Protein AF-G4ABA3-F1 (afdb_monomer_lite)

Secondary structure (DSSP, 8-state):
---HHHHHHHHHHHHHHTTHHHHHHHHHHHHHHHHHHHHHHHHHHHHHSGGGHHHHHHHHHHHHHHT-TTSHHHHHHHHHHHHHHHTT--HHHHHHHHHHHHHHHHHHHHHHHHHTT--PPPPHHHHHHHHHHHHHHHHHHHHHHHHHHHHHHHHHHTTT--HHHHHHHTTHHHHHHHHHHHHHHHHSSSS---HHHHHHHHHHHHHHHHHHHHHHHHHHHH-THHHHHHGGGGHHHHHHHHHHHHHHHHHHHHHHHHHHHHHHHHHHHHHHS---EEEEEEEEEEEEEETTEEEEEESSEEEEEEE-BTT--HHHHHHHHHHHHT---EE-TTS-EEE-TTTTT-EEEEEE-GGGG-B-SSSSS-B-TTBPPHHHHHHHHHHHHHHHHTTS-EEE--TTS--EEEEEEEEEEEEEEE-

Structure (mmCIF, N/CA/C/O backbone):
data_AF-G4ABA3-F1
#
_entry.id   AF-G4ABA3-F1
#
loop_
_atom_site.group_PDB
_atom_site.id
_atom_site.type_symbol
_atom_site.label_atom_id
_atom_site.label_alt_id
_atom_site.label_comp_id
_atom_site.label_asym_id
_atom_site.label_entity_id
_atom_site.label_seq_id
_atom_site.pdbx_PDB_ins_code
_atom_site.Cartn_x
_atom_site.Cartn_y
_atom_site.Cartn_z
_atom_site.occupancy
_atom_site.B_iso_or_equiv
_atom_site.auth_seq_id
_atom_site.auth_comp_id
_atom_site.auth_asym_id
_atom_site.auth_atom_id
_atom_site.pdbx_PDB_model_num
ATOM 1 N N . MET A 1 1 ? -21.484 1.309 -3.460 1.00 54.88 1 MET A N 1
ATOM 2 C CA . MET A 1 1 ? -20.366 1.498 -4.415 1.00 54.88 1 MET A CA 1
ATOM 3 C C . MET A 1 1 ? -19.921 2.940 -4.218 1.00 54.88 1 MET A C 1
ATOM 5 O O . MET A 1 1 ? -20.817 3.763 -4.102 1.00 54.88 1 MET A O 1
ATOM 9 N N . ILE A 1 2 ? -18.632 3.251 -4.011 1.00 70.38 2 ILE A N 1
ATOM 10 C CA . ILE A 1 2 ? -18.244 4.674 -3.917 1.00 70.38 2 ILE A CA 1
ATOM 11 C C . ILE A 1 2 ? -18.520 5.293 -5.285 1.00 70.38 2 ILE A C 1
ATOM 13 O O . ILE A 1 2 ? -18.143 4.699 -6.294 1.00 70.38 2 ILE A O 1
ATOM 17 N N . ASP A 1 3 ? -19.219 6.426 -5.306 1.00 85.44 3 ASP A N 1
ATOM 18 C CA . ASP A 1 3 ? -19.483 7.154 -6.543 1.00 85.44 3 ASP A CA 1
ATOM 19 C C . ASP A 1 3 ? -18.161 7.591 -7.194 1.00 85.44 3 ASP A C 1
ATOM 21 O O . ASP A 1 3 ? -17.189 7.925 -6.507 1.00 85.44 3 ASP A O 1
ATOM 25 N N . LEU A 1 4 ? -18.116 7.593 -8.526 1.00 88.00 4 LEU A N 1
ATOM 26 C CA . LEU A 1 4 ? -16.917 7.927 -9.294 1.00 88.00 4 LEU A CA 1
ATOM 27 C C . LEU A 1 4 ? -16.383 9.310 -8.902 1.00 88.00 4 LEU A C 1
ATOM 29 O O . LEU A 1 4 ? -15.174 9.487 -8.754 1.00 88.00 4 LEU A O 1
ATOM 33 N N . LYS A 1 5 ? -17.278 10.266 -8.625 1.00 89.56 5 LYS A N 1
ATOM 34 C CA . LYS A 1 5 ? -16.911 11.608 -8.161 1.00 89.56 5 LYS A CA 1
ATOM 35 C C . LYS A 1 5 ? -16.156 11.572 -6.833 1.00 89.56 5 LYS A C 1
ATOM 37 O O . LYS A 1 5 ? -15.119 12.218 -6.695 1.00 89.56 5 LYS A O 1
ATOM 42 N N . SER A 1 6 ? -16.636 10.803 -5.858 1.00 86.44 6 SER A N 1
ATOM 43 C CA . SER A 1 6 ? -15.967 10.646 -4.560 1.00 86.44 6 SER A CA 1
ATOM 44 C C . SER A 1 6 ? -14.618 9.941 -4.694 1.00 86.44 6 SER A C 1
ATOM 46 O O . SER A 1 6 ? -13.660 10.335 -4.029 1.00 86.44 6 SER A O 1
ATOM 48 N N . PHE A 1 7 ? -14.518 8.942 -5.578 1.00 90.94 7 PHE A N 1
ATOM 49 C CA . PHE A 1 7 ? -13.250 8.281 -5.880 1.00 90.94 7 PHE A CA 1
ATOM 50 C C . PHE A 1 7 ? -12.232 9.255 -6.483 1.00 90.94 7 PHE A C 1
ATOM 52 O O . PHE A 1 7 ? -11.105 9.330 -6.001 1.00 90.94 7 PHE A O 1
ATOM 59 N N . CYS A 1 8 ? -12.632 10.038 -7.489 1.00 92.75 8 CYS A N 1
ATOM 60 C CA . CYS A 1 8 ? -11.773 11.037 -8.124 1.00 92.75 8 CYS A CA 1
ATOM 61 C C . CYS A 1 8 ? -11.319 12.118 -7.136 1.00 92.75 8 CYS A C 1
ATOM 63 O O . CYS A 1 8 ? -10.137 12.457 -7.107 1.00 92.75 8 CYS A O 1
ATOM 65 N N . THR A 1 9 ? -12.221 12.615 -6.283 1.00 92.19 9 THR A N 1
ATOM 66 C CA . THR A 1 9 ? -11.870 13.585 -5.235 1.00 92.19 9 THR A CA 1
ATOM 67 C C . THR A 1 9 ? -10.842 13.004 -4.268 1.00 92.19 9 THR A C 1
ATOM 69 O O . THR A 1 9 ? -9.830 13.648 -3.997 1.00 92.19 9 THR A O 1
ATOM 72 N N . LEU A 1 10 ? -11.053 11.774 -3.786 1.00 91.75 10 LEU A N 1
ATOM 73 C CA . LEU A 1 10 ? -10.106 11.104 -2.894 1.00 91.75 10 LEU A CA 1
ATOM 74 C C . LEU A 1 10 ? -8.757 10.877 -3.584 1.00 91.75 10 LEU A C 1
ATOM 76 O O . LEU A 1 10 ? -7.714 11.151 -2.997 1.00 91.75 10 LEU A O 1
ATOM 80 N N . PHE A 1 11 ? -8.768 10.415 -4.835 1.00 94.69 11 PHE A N 1
ATOM 81 C CA . PHE A 1 11 ? -7.555 10.220 -5.621 1.00 94.69 11 PHE A CA 1
ATOM 82 C C . PHE A 1 11 ? -6.754 11.519 -5.735 1.00 94.69 11 PHE A C 1
ATOM 84 O O . PHE A 1 11 ? -5.559 11.515 -5.455 1.00 94.69 11 PHE A O 1
ATOM 91 N N . TRP A 1 12 ? -7.405 12.637 -6.069 1.00 93.88 12 TRP A N 1
ATOM 92 C CA . TRP A 1 12 ? -6.739 13.933 -6.216 1.00 93.88 12 TRP A CA 1
ATOM 93 C C . TRP A 1 12 ? -6.231 14.497 -4.885 1.00 93.88 12 TRP A C 1
ATOM 95 O O . TRP A 1 12 ? -5.113 15.005 -4.801 1.00 93.88 12 TRP A O 1
ATOM 105 N N . GLN A 1 13 ? -7.016 14.358 -3.813 1.00 92.81 13 GLN A N 1
ATOM 106 C CA . GLN A 1 13 ? -6.579 14.722 -2.464 1.00 92.81 13 GLN A CA 1
ATOM 107 C C . GLN A 1 13 ? -5.316 13.957 -2.067 1.00 92.81 13 GLN A C 1
ATOM 109 O O . GLN A 1 13 ? -4.347 14.557 -1.602 1.00 92.81 13 GLN A O 1
ATOM 114 N N . ARG A 1 14 ? -5.300 12.638 -2.293 1.00 92.50 14 ARG A N 1
ATOM 115 C CA . ARG A 1 14 ? -4.136 11.802 -1.995 1.00 92.50 14 ARG A CA 1
ATOM 116 C C . ARG A 1 14 ? -2.957 12.097 -2.918 1.00 92.50 14 ARG A C 1
ATOM 118 O O . ARG A 1 14 ? -1.831 12.117 -2.440 1.00 92.50 14 ARG A O 1
ATOM 125 N N . PHE A 1 15 ? -3.204 12.396 -4.192 1.00 93.81 15 PHE A N 1
ATOM 126 C CA . PHE A 1 15 ? -2.167 12.802 -5.138 1.00 93.81 15 PHE A CA 1
ATOM 127 C C . PHE A 1 15 ? -1.403 14.040 -4.648 1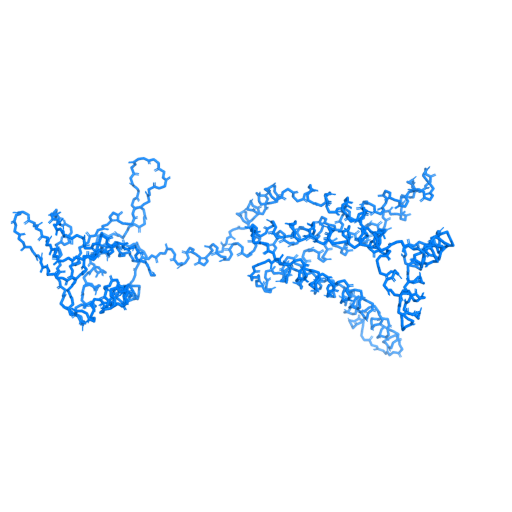.00 93.81 15 PHE A C 1
ATOM 129 O O . PHE A 1 15 ? -0.170 14.049 -4.635 1.00 93.81 15 PHE A O 1
ATOM 136 N N . ASN A 1 16 ? -2.135 15.053 -4.175 1.00 93.06 16 ASN A N 1
ATOM 137 C CA . ASN A 1 16 ? -1.549 16.279 -3.633 1.00 93.06 16 ASN A CA 1
ATOM 138 C C . ASN A 1 16 ? -0.867 16.047 -2.280 1.00 93.06 16 ASN A C 1
ATOM 140 O O . ASN A 1 16 ? 0.228 16.557 -2.058 1.00 93.06 16 ASN A O 1
ATOM 144 N N . HIS A 1 17 ? -1.479 15.254 -1.394 1.00 92.44 17 HIS A N 1
ATOM 145 C CA . HIS A 1 17 ? -0.900 14.924 -0.088 1.00 92.44 17 HIS A CA 1
ATOM 146 C C . HIS A 1 17 ? 0.432 14.174 -0.221 1.00 92.44 17 HIS A C 1
ATOM 148 O O . HIS A 1 17 ? 1.421 14.551 0.404 1.00 92.44 17 HIS A O 1
ATOM 154 N N . ASN A 1 18 ? 0.476 13.174 -1.105 1.00 92.62 18 ASN A N 1
ATOM 155 C CA . ASN A 1 18 ? 1.669 12.376 -1.387 1.00 92.62 18 ASN A CA 1
ATOM 156 C C . ASN A 1 18 ? 2.680 13.101 -2.285 1.00 92.62 18 ASN A C 1
ATOM 158 O O . ASN A 1 18 ? 3.754 12.562 -2.546 1.00 92.62 18 ASN A O 1
ATOM 162 N N . LYS A 1 19 ? 2.355 14.315 -2.758 1.00 94.81 19 LYS A N 1
ATOM 163 C CA . LYS A 1 19 ? 3.253 15.170 -3.543 1.00 94.81 19 LYS A CA 1
ATOM 164 C C . LYS A 1 19 ? 3.874 14.429 -4.735 1.00 94.81 19 LYS A C 1
ATOM 166 O O . LYS A 1 19 ? 5.071 14.557 -4.994 1.00 94.81 19 LYS A O 1
ATOM 171 N N . LEU A 1 20 ? 3.070 13.656 -5.475 1.00 94.19 20 LEU A N 1
ATOM 172 C CA . LEU A 1 20 ? 3.572 12.694 -6.470 1.00 94.19 20 LEU A CA 1
ATOM 173 C C . LEU A 1 20 ? 4.546 13.290 -7.494 1.00 94.19 20 LEU A C 1
ATOM 175 O O . LEU A 1 20 ? 5.549 12.661 -7.815 1.00 94.19 20 LEU A O 1
ATOM 179 N N . THR A 1 21 ? 4.293 14.506 -7.978 1.00 92.94 21 THR A N 1
ATOM 180 C CA . THR A 1 21 ? 5.187 15.180 -8.933 1.00 92.94 21 THR A CA 1
ATOM 181 C C . THR A 1 21 ? 6.570 15.453 -8.336 1.00 92.94 21 THR A C 1
ATOM 183 O O . THR A 1 21 ? 7.590 15.270 -8.998 1.00 92.94 21 THR A O 1
ATOM 186 N N . GLN A 1 22 ? 6.615 15.859 -7.065 1.00 96.19 22 GLN A N 1
ATOM 187 C CA . GLN A 1 22 ? 7.860 16.128 -6.340 1.00 96.19 22 GLN A CA 1
ATOM 188 C C . GLN A 1 22 ? 8.574 14.814 -6.008 1.00 96.19 22 GLN A C 1
ATOM 190 O O . GLN A 1 22 ? 9.789 14.725 -6.153 1.00 96.19 22 GLN A O 1
ATOM 195 N N . ALA A 1 23 ? 7.816 13.777 -5.643 1.00 96.38 23 ALA A N 1
ATOM 196 C CA . ALA A 1 23 ? 8.334 12.432 -5.431 1.00 96.38 23 ALA A CA 1
ATOM 197 C C . ALA A 1 23 ? 8.970 11.850 -6.706 1.00 96.38 23 ALA A C 1
ATOM 199 O O . ALA A 1 23 ? 10.076 11.318 -6.642 1.00 96.38 23 ALA A O 1
ATOM 200 N N . ALA A 1 24 ? 8.330 12.018 -7.869 1.00 96.69 24 ALA A N 1
ATOM 201 C CA . ALA A 1 24 ? 8.910 11.639 -9.156 1.00 96.69 24 ALA A CA 1
ATOM 202 C C . ALA A 1 24 ? 10.224 12.395 -9.415 1.00 96.69 24 ALA A C 1
ATOM 204 O O . ALA A 1 24 ? 11.224 11.767 -9.739 1.00 96.69 24 ALA A O 1
ATOM 205 N N . GLY A 1 25 ? 10.252 13.715 -9.176 1.00 97.06 25 GLY A N 1
ATOM 206 C CA . GLY A 1 25 ? 11.471 14.534 -9.279 1.00 97.06 25 GLY A CA 1
ATOM 207 C C . GLY A 1 25 ? 12.612 14.047 -8.384 1.00 97.06 25 GLY A C 1
ATOM 208 O O . GLY A 1 25 ? 13.746 13.889 -8.835 1.00 97.06 25 GLY A O 1
ATOM 209 N N . TYR A 1 26 ? 12.301 13.749 -7.124 1.00 96.56 26 TYR A N 1
ATOM 210 C CA . TYR A 1 26 ? 13.252 13.206 -6.157 1.00 96.56 26 TYR A CA 1
ATOM 211 C C . TYR A 1 26 ? 13.823 11.849 -6.592 1.00 96.56 26 TYR A C 1
ATOM 213 O O . TYR A 1 26 ? 15.038 11.639 -6.518 1.00 96.56 26 TYR A O 1
ATOM 221 N N . LEU A 1 27 ? 12.971 10.937 -7.072 1.00 96.44 27 LEU A N 1
ATOM 222 C CA . LEU A 1 27 ? 13.413 9.633 -7.565 1.00 96.44 27 LEU A CA 1
ATOM 223 C C . LEU A 1 27 ? 14.222 9.753 -8.854 1.00 96.44 27 LEU A C 1
ATOM 225 O O . LEU A 1 27 ? 15.204 9.031 -9.004 1.00 96.44 27 LEU A O 1
ATOM 229 N N . THR A 1 28 ? 13.887 10.684 -9.745 1.00 96.19 28 THR A N 1
ATOM 230 C CA . THR A 1 28 ? 14.679 10.977 -10.947 1.00 96.19 28 THR A CA 1
ATOM 231 C C . THR A 1 28 ? 16.081 11.438 -10.594 1.00 96.19 28 THR A C 1
ATOM 233 O O . THR A 1 28 ? 17.049 10.848 -11.069 1.00 96.19 28 THR A O 1
ATOM 236 N N . TYR A 1 29 ? 16.201 12.432 -9.712 1.00 94.50 29 TYR A N 1
ATOM 237 C CA . TYR A 1 29 ? 17.497 12.912 -9.236 1.00 94.50 29 TYR A CA 1
ATOM 238 C C . TYR A 1 29 ? 18.299 11.793 -8.557 1.00 94.50 29 TYR A C 1
ATOM 240 O O . TYR A 1 29 ? 19.461 11.568 -8.891 1.00 94.50 29 TYR A O 1
ATOM 248 N N . SER A 1 30 ? 17.657 11.039 -7.659 1.00 94.00 30 SER A N 1
ATOM 249 C CA . SER A 1 30 ? 18.294 9.917 -6.959 1.00 94.00 30 SER A CA 1
ATOM 250 C C . SER A 1 30 ? 18.769 8.839 -7.936 1.00 94.00 30 SER A C 1
ATOM 252 O O . SER A 1 30 ? 19.881 8.337 -7.803 1.00 94.00 30 SER A O 1
ATOM 254 N N . THR A 1 31 ? 17.950 8.503 -8.938 1.00 93.50 31 THR A N 1
ATOM 255 C CA . THR A 1 31 ? 18.280 7.510 -9.974 1.00 93.50 31 THR A CA 1
ATOM 256 C C . THR A 1 31 ? 19.458 7.988 -10.810 1.00 93.50 31 THR A C 1
ATOM 258 O O . THR A 1 31 ? 20.385 7.224 -11.042 1.00 93.50 31 THR A O 1
ATOM 261 N N . MET A 1 32 ? 19.460 9.256 -11.223 1.00 90.44 32 MET A N 1
ATOM 262 C CA . MET A 1 32 ? 20.539 9.832 -12.022 1.00 90.44 32 MET A CA 1
ATOM 263 C C . MET A 1 32 ? 21.870 9.865 -11.262 1.00 90.44 32 MET A C 1
ATOM 265 O O . MET A 1 32 ? 22.904 9.550 -11.841 1.00 90.44 32 MET A O 1
ATOM 269 N N . LEU A 1 33 ? 21.852 10.198 -9.969 1.00 89.69 33 LEU A N 1
ATOM 270 C CA . LEU A 1 33 ? 23.057 10.205 -9.138 1.00 89.69 33 LEU A CA 1
ATOM 271 C C . LEU A 1 33 ? 23.589 8.784 -8.901 1.00 89.69 33 LEU A C 1
ATOM 273 O O . LEU A 1 33 ? 24.798 8.566 -8.884 1.00 89.69 33 LEU A O 1
ATOM 277 N N . ALA A 1 34 ? 22.692 7.809 -8.744 1.00 89.88 34 ALA A N 1
ATOM 278 C CA . ALA A 1 34 ? 23.053 6.438 -8.403 1.00 89.88 34 ALA A CA 1
ATOM 279 C C . ALA A 1 34 ? 23.271 5.509 -9.607 1.00 89.88 34 ALA A C 1
ATOM 281 O O . ALA A 1 34 ? 23.830 4.434 -9.411 1.00 89.88 34 ALA A O 1
ATOM 282 N N . ILE A 1 35 ? 22.885 5.887 -10.833 1.00 85.81 35 ILE A N 1
ATOM 283 C CA . ILE A 1 35 ? 23.008 5.010 -12.012 1.00 85.81 35 ILE A CA 1
ATOM 284 C C . ILE A 1 35 ? 24.459 4.597 -12.263 1.00 85.81 35 ILE A C 1
ATOM 286 O O . ILE A 1 35 ? 24.733 3.412 -12.440 1.00 85.81 35 ILE A O 1
ATOM 290 N N . VAL A 1 36 ? 25.394 5.552 -12.199 1.00 81.50 36 VAL A N 1
ATOM 291 C CA . VAL A 1 36 ? 26.822 5.283 -12.390 1.00 81.50 36 VAL A CA 1
ATOM 292 C C . VAL A 1 36 ? 27.346 4.404 -11.248 1.00 81.50 36 VAL A C 1
ATOM 294 O O . VAL A 1 36 ? 27.797 3.302 -11.546 1.00 81.50 36 VAL A O 1
ATOM 297 N N . PRO A 1 37 ? 27.218 4.776 -9.955 1.00 84.25 37 PRO A N 1
ATOM 298 C CA . PRO A 1 37 ? 27.614 3.908 -8.844 1.00 84.25 37 PRO A CA 1
ATOM 299 C C . PRO A 1 37 ? 27.019 2.501 -8.886 1.00 84.25 37 PRO A C 1
ATOM 301 O O . PRO A 1 37 ? 27.716 1.539 -8.586 1.00 84.25 37 PRO A O 1
ATOM 304 N N . LEU A 1 38 ? 25.755 2.352 -9.282 1.00 83.81 38 LEU A N 1
ATOM 305 C CA . LEU A 1 38 ? 25.094 1.053 -9.362 1.00 83.81 38 LEU A CA 1
ATOM 306 C C . LEU A 1 38 ? 25.699 0.182 -10.466 1.00 83.81 38 LEU A C 1
ATOM 308 O O . LEU A 1 38 ? 26.034 -0.974 -10.211 1.00 83.81 38 LEU A O 1
ATOM 312 N N . ILE A 1 39 ? 25.898 0.747 -11.661 1.00 80.12 39 ILE A N 1
ATOM 313 C CA . ILE A 1 39 ? 26.608 0.078 -12.759 1.00 80.12 39 ILE A CA 1
ATOM 314 C C . ILE A 1 39 ? 28.019 -0.319 -12.305 1.00 80.12 39 ILE A C 1
ATOM 316 O O . ILE A 1 39 ? 28.452 -1.446 -12.544 1.00 80.12 39 ILE A O 1
ATOM 320 N N . MET A 1 40 ? 28.705 0.562 -11.574 1.00 79.00 40 MET A N 1
ATOM 321 C CA . MET A 1 40 ? 30.042 0.289 -11.054 1.00 79.00 40 MET A CA 1
ATOM 322 C C . MET A 1 40 ? 30.082 -0.838 -10.035 1.00 79.00 40 MET A C 1
ATOM 324 O O . MET A 1 40 ? 30.993 -1.661 -10.089 1.00 79.00 40 MET A O 1
ATOM 328 N N . VAL A 1 41 ? 29.114 -0.909 -9.123 1.00 81.50 41 VAL A N 1
ATOM 329 C CA . VAL A 1 41 ? 29.008 -2.020 -8.169 1.00 81.50 41 VAL A CA 1
ATOM 330 C C . VAL A 1 41 ? 28.808 -3.336 -8.917 1.00 81.50 41 VAL A C 1
ATOM 332 O O . VAL A 1 41 ? 29.502 -4.305 -8.618 1.00 81.50 41 VAL A O 1
ATOM 335 N N . VAL A 1 42 ? 27.932 -3.367 -9.929 1.00 81.25 42 VAL A N 1
ATOM 336 C CA . VAL A 1 42 ? 27.701 -4.566 -10.753 1.00 81.25 42 VAL A CA 1
ATOM 337 C C . VAL A 1 42 ? 28.987 -5.004 -11.460 1.00 81.25 42 VAL A C 1
ATOM 339 O O . VAL A 1 42 ? 29.398 -6.154 -11.313 1.00 81.25 42 VAL A O 1
ATOM 342 N N . PHE A 1 43 ? 29.671 -4.094 -12.162 1.00 79.62 43 PHE A N 1
ATOM 343 C CA . PHE A 1 43 ? 30.921 -4.416 -12.858 1.00 79.62 43 PHE A CA 1
ATOM 344 C C . PHE A 1 43 ? 32.061 -4.793 -11.907 1.00 79.62 43 PHE A C 1
ATOM 346 O O . PHE A 1 43 ? 32.834 -5.696 -12.226 1.00 79.62 43 PHE A O 1
ATOM 353 N N . SER A 1 44 ? 32.153 -4.156 -10.737 1.00 78.88 44 SER A N 1
ATOM 354 C CA . SER A 1 44 ? 33.168 -4.481 -9.725 1.00 78.88 44 SER A CA 1
ATOM 355 C C . SER A 1 44 ? 32.959 -5.888 -9.170 1.00 78.88 44 SER A C 1
ATOM 357 O O . SER A 1 44 ? 33.913 -6.655 -9.070 1.00 78.88 44 SER A O 1
ATOM 359 N N . ILE A 1 45 ? 31.709 -6.254 -8.860 1.00 78.88 45 ILE A N 1
ATOM 360 C CA . ILE A 1 45 ? 31.365 -7.600 -8.385 1.00 78.88 45 ILE A CA 1
ATOM 361 C C . ILE A 1 45 ? 31.637 -8.635 -9.479 1.00 78.88 45 ILE A C 1
ATOM 363 O O . ILE A 1 45 ? 32.275 -9.646 -9.205 1.00 78.88 45 ILE A O 1
ATOM 367 N N . PHE A 1 46 ? 31.205 -8.398 -10.720 1.00 81.88 46 PHE A N 1
ATOM 368 C CA . PHE A 1 46 ? 31.415 -9.362 -11.805 1.00 81.88 46 PHE A CA 1
ATO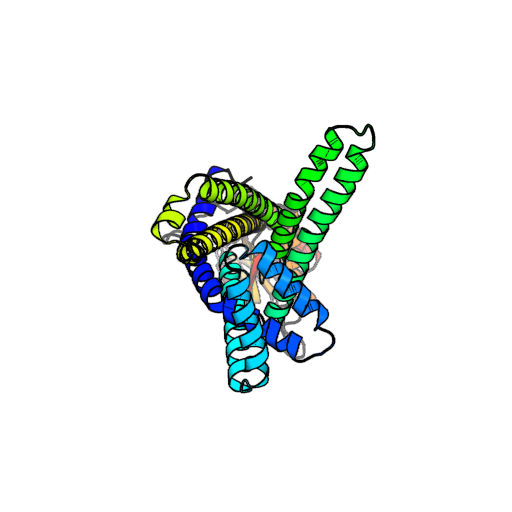M 369 C C . PHE A 1 46 ? 32.896 -9.545 -12.142 1.00 81.88 46 PHE A C 1
ATOM 371 O O . PHE A 1 46 ? 33.337 -10.668 -12.356 1.00 81.88 46 PHE A O 1
ATOM 378 N N . SER A 1 47 ? 33.686 -8.473 -12.105 1.00 78.69 47 SER A N 1
ATOM 379 C CA . SER A 1 47 ? 35.129 -8.549 -12.367 1.00 78.69 47 SER A CA 1
ATOM 380 C C . SER A 1 47 ? 35.908 -9.239 -11.242 1.00 78.69 47 SER A C 1
ATOM 382 O O . SER A 1 47 ? 37.016 -9.717 -11.479 1.00 78.69 47 SER A O 1
ATOM 384 N N . ALA A 1 48 ? 35.352 -9.302 -10.027 1.00 79.44 48 ALA A N 1
ATOM 385 C CA . ALA A 1 48 ? 35.972 -9.984 -8.892 1.00 79.44 48 ALA A CA 1
ATOM 386 C C . ALA A 1 48 ? 35.891 -11.519 -8.990 1.00 79.44 48 ALA A C 1
ATOM 388 O O . ALA A 1 48 ? 36.710 -12.206 -8.381 1.00 79.44 48 ALA A O 1
ATOM 389 N N . PHE A 1 49 ? 34.940 -12.066 -9.759 1.00 81.38 49 PHE A N 1
ATOM 390 C CA . PHE A 1 49 ? 34.759 -13.511 -9.914 1.00 81.38 49 PHE A CA 1
ATOM 391 C C . PHE A 1 49 ? 34.863 -13.923 -11.392 1.00 81.38 49 PHE A C 1
ATOM 393 O O . PHE A 1 49 ? 33.980 -13.581 -12.179 1.00 81.38 49 PHE A O 1
ATOM 400 N N . PRO A 1 50 ? 35.864 -14.738 -11.783 1.00 82.94 50 PRO A N 1
ATOM 401 C CA . PRO A 1 50 ? 36.090 -15.120 -13.184 1.00 82.94 50 PRO A CA 1
ATOM 402 C C . PRO A 1 50 ? 34.883 -15.754 -13.893 1.00 82.94 50 PRO A C 1
ATOM 404 O O . PRO A 1 50 ? 34.758 -15.654 -15.112 1.00 82.94 50 PRO A O 1
ATOM 407 N N . VAL A 1 51 ? 33.972 -16.375 -13.135 1.00 86.25 51 VAL A N 1
ATOM 408 C CA . VAL A 1 51 ? 32.736 -16.986 -13.648 1.00 86.25 51 VAL A CA 1
ATOM 409 C C . VAL A 1 51 ? 31.811 -15.984 -14.360 1.00 86.25 51 VAL A C 1
ATOM 411 O O . VAL A 1 51 ? 31.012 -16.386 -15.198 1.00 86.25 51 VAL A O 1
ATOM 414 N N . PHE A 1 52 ? 31.927 -14.680 -14.080 1.00 81.62 52 PHE A N 1
ATOM 415 C CA . PHE A 1 52 ? 31.091 -13.640 -14.692 1.00 81.62 52 PHE A CA 1
ATOM 416 C C . PHE A 1 52 ? 31.751 -12.919 -15.879 1.00 81.62 52 PHE A C 1
ATOM 418 O O . PHE A 1 52 ? 31.206 -11.922 -16.359 1.00 81.62 52 PHE A O 1
ATOM 425 N N . ASN A 1 53 ? 32.889 -13.396 -16.394 1.00 80.62 53 ASN A N 1
ATOM 426 C CA . ASN A 1 53 ? 33.570 -12.758 -17.530 1.00 80.62 53 ASN A CA 1
ATOM 427 C C . ASN A 1 53 ? 32.690 -12.705 -18.794 1.00 80.62 53 ASN A C 1
ATOM 429 O O . ASN A 1 53 ? 32.583 -11.654 -19.427 1.00 80.62 53 ASN A O 1
ATOM 433 N N . GLU A 1 54 ? 31.997 -13.799 -19.126 1.00 79.88 54 GLU A N 1
ATOM 434 C CA . GLU A 1 54 ? 31.067 -13.839 -20.267 1.00 79.88 54 GLU A CA 1
ATOM 435 C C . GLU A 1 54 ? 29.869 -12.901 -20.059 1.00 79.88 54 GLU A C 1
ATOM 437 O O . GLU A 1 54 ? 29.493 -12.144 -20.956 1.00 79.88 54 GLU A O 1
ATOM 442 N N . VAL A 1 55 ? 29.316 -12.882 -18.841 1.00 78.25 55 VAL A N 1
ATOM 443 C CA . VAL A 1 55 ? 28.193 -12.008 -18.464 1.00 78.25 55 VAL A CA 1
ATOM 444 C C . VAL A 1 55 ? 28.592 -10.534 -18.553 1.00 78.25 55 VAL A C 1
ATOM 446 O O . VAL A 1 55 ? 27.812 -9.708 -19.022 1.00 78.25 55 VAL A O 1
ATOM 449 N N . THR A 1 56 ? 29.822 -10.200 -18.161 1.00 77.75 56 THR A N 1
ATOM 450 C CA . THR A 1 56 ? 30.385 -8.848 -18.267 1.00 77.75 56 THR A CA 1
ATOM 451 C C . THR A 1 56 ? 30.452 -8.387 -19.722 1.00 77.75 56 THR A C 1
ATOM 453 O O . THR A 1 56 ? 30.050 -7.262 -20.025 1.00 77.75 56 THR A O 1
ATOM 456 N N . GLY A 1 57 ? 30.912 -9.254 -20.631 1.00 78.38 57 GLY A N 1
ATOM 457 C CA . GLY A 1 57 ? 30.941 -8.971 -22.069 1.00 78.38 57 GLY A CA 1
ATOM 458 C C . GLY A 1 57 ? 29.540 -8.768 -22.654 1.00 78.38 57 GLY A C 1
ATOM 459 O O . GLY A 1 57 ? 29.294 -7.778 -23.344 1.00 78.38 57 GLY A O 1
ATOM 460 N N . ALA A 1 58 ? 28.597 -9.649 -22.310 1.00 78.75 58 ALA A N 1
ATOM 461 C CA . ALA A 1 58 ? 27.205 -9.539 -22.744 1.00 78.75 58 ALA A CA 1
ATOM 462 C C . ALA A 1 58 ? 26.522 -8.264 -22.217 1.00 78.75 58 ALA A C 1
ATOM 464 O O . ALA A 1 58 ? 25.796 -7.600 -22.957 1.00 78.75 58 ALA A O 1
ATOM 465 N N . LEU A 1 59 ? 26.782 -7.884 -20.961 1.00 74.12 59 LEU A N 1
ATOM 466 C CA . LEU A 1 59 ? 26.237 -6.669 -20.355 1.00 74.12 59 LEU A CA 1
ATOM 467 C C . LEU A 1 59 ? 26.780 -5.403 -21.033 1.00 74.12 59 LEU A C 1
ATOM 469 O O . LEU A 1 59 ? 26.004 -4.495 -21.325 1.00 74.12 59 LEU A O 1
ATOM 473 N N . LYS A 1 60 ? 28.086 -5.353 -21.334 1.00 76.94 60 LYS A N 1
ATOM 474 C CA . LYS A 1 60 ? 28.698 -4.257 -22.107 1.00 76.94 60 LYS A CA 1
ATOM 475 C C . LYS A 1 60 ? 28.044 -4.116 -23.477 1.00 76.94 60 LYS A C 1
ATOM 477 O O . LYS A 1 60 ? 27.564 -3.036 -23.813 1.00 76.94 60 LYS A O 1
ATOM 482 N N . ALA A 1 61 ? 27.944 -5.220 -24.220 1.00 76.50 61 ALA A N 1
ATOM 483 C CA . ALA A 1 61 ? 27.291 -5.240 -25.525 1.00 76.50 61 ALA A CA 1
ATOM 484 C C . ALA A 1 61 ? 25.835 -4.756 -25.437 1.00 76.50 61 ALA A C 1
ATOM 486 O O . ALA A 1 61 ? 25.421 -3.901 -26.214 1.00 76.50 61 ALA A O 1
ATOM 487 N N . PHE A 1 62 ? 25.078 -5.222 -24.439 1.00 74.00 62 PHE A N 1
ATOM 488 C CA . PHE A 1 62 ? 23.705 -4.776 -24.216 1.00 74.00 62 PHE A CA 1
ATOM 489 C C . PHE A 1 62 ? 23.611 -3.261 -23.983 1.00 74.00 62 PHE A C 1
ATOM 491 O O . PHE A 1 62 ? 22.757 -2.611 -24.590 1.00 74.00 62 PHE A O 1
ATOM 498 N N . ILE A 1 63 ? 24.484 -2.689 -23.145 1.00 70.12 63 ILE A N 1
ATOM 499 C CA . ILE A 1 63 ? 24.527 -1.242 -22.885 1.00 70.12 63 ILE A CA 1
ATOM 500 C C . ILE A 1 63 ? 24.854 -0.474 -24.174 1.00 70.12 63 ILE A C 1
ATOM 502 O O . ILE A 1 63 ? 24.154 0.488 -24.495 1.00 70.12 63 ILE A O 1
ATOM 506 N N . PHE A 1 64 ? 25.848 -0.911 -24.954 1.00 72.31 64 PHE A N 1
ATOM 507 C CA . PHE A 1 64 ? 26.207 -0.238 -26.209 1.00 72.31 64 PHE A CA 1
ATOM 508 C C . PHE A 1 64 ? 25.079 -0.277 -27.231 1.00 72.31 64 PHE A C 1
ATOM 510 O O . PHE A 1 64 ? 24.722 0.758 -27.790 1.00 72.31 64 PHE A O 1
ATOM 517 N N . THR A 1 65 ? 24.481 -1.449 -27.440 1.00 68.31 65 THR A N 1
ATOM 518 C CA . THR A 1 65 ? 23.438 -1.628 -28.452 1.00 68.31 65 THR A CA 1
ATOM 519 C C . THR A 1 65 ? 22.147 -0.896 -28.087 1.00 68.31 65 THR A C 1
ATOM 521 O O . THR A 1 65 ? 21.480 -0.376 -28.977 1.00 68.31 65 THR A O 1
ATOM 524 N N . ASN A 1 66 ? 21.779 -0.838 -26.801 1.00 64.25 66 ASN A N 1
ATOM 525 C CA . ASN A 1 66 ? 20.457 -0.346 -26.393 1.00 64.25 66 ASN A CA 1
ATOM 526 C C . ASN A 1 66 ? 20.452 1.081 -25.829 1.00 64.25 66 ASN A C 1
ATOM 528 O O . ASN A 1 66 ? 19.429 1.753 -25.941 1.00 64.25 66 ASN A O 1
ATOM 532 N N . PHE A 1 67 ? 21.542 1.551 -25.212 1.00 62.72 67 PHE A N 1
ATOM 533 C CA . PHE A 1 67 ? 21.556 2.845 -24.513 1.00 62.72 67 PHE A CA 1
ATOM 534 C C . PHE A 1 67 ? 22.404 3.915 -25.198 1.00 62.72 67 PHE A C 1
ATOM 536 O O . PHE A 1 67 ? 22.018 5.082 -25.178 1.00 62.72 67 PHE A O 1
ATOM 543 N N . ALA A 1 68 ? 23.536 3.550 -25.803 1.00 62.25 68 ALA A N 1
ATOM 544 C CA . ALA A 1 68 ? 24.477 4.520 -26.365 1.00 62.25 68 ALA A CA 1
ATOM 545 C C . ALA A 1 68 ? 24.986 4.149 -27.774 1.00 62.25 68 ALA A C 1
ATOM 547 O O . ALA A 1 68 ? 26.194 4.178 -27.994 1.00 62.25 68 ALA A O 1
ATOM 548 N N . PRO A 1 69 ? 24.119 3.854 -28.762 1.00 61.62 69 PRO A N 1
ATOM 549 C CA . PRO A 1 69 ? 24.569 3.444 -30.097 1.00 61.62 69 PRO A CA 1
ATOM 550 C C . PRO A 1 69 ? 25.390 4.524 -30.825 1.00 61.62 69 PRO A C 1
ATOM 552 O O . PRO A 1 69 ? 26.250 4.197 -31.633 1.00 61.62 69 PRO A O 1
ATOM 555 N N . SER A 1 70 ? 25.176 5.807 -30.513 1.00 58.31 70 SER A N 1
ATOM 556 C CA . SER A 1 70 ? 25.917 6.948 -31.077 1.00 58.31 70 SER A CA 1
ATOM 557 C C . SER A 1 70 ? 27.147 7.377 -30.262 1.00 58.31 70 SER A C 1
ATOM 559 O O . SER A 1 70 ? 27.858 8.287 -30.674 1.00 58.31 70 SER A O 1
ATOM 561 N N . ALA A 1 71 ? 27.377 6.770 -29.094 1.00 58.78 71 ALA A N 1
ATOM 562 C CA . ALA A 1 71 ? 28.500 7.065 -28.197 1.00 58.78 71 ALA A CA 1
ATOM 563 C C . ALA A 1 71 ? 29.180 5.778 -27.686 1.00 58.78 71 ALA A C 1
ATOM 565 O O . ALA A 1 71 ? 29.861 5.800 -26.661 1.00 58.78 71 ALA A O 1
ATOM 566 N N . GLY A 1 72 ? 28.968 4.655 -28.381 1.00 60.81 72 GLY A N 1
ATOM 567 C CA . GLY A 1 72 ? 29.316 3.313 -27.912 1.00 60.81 72 GLY A CA 1
ATOM 568 C C . GLY A 1 72 ? 30.808 3.146 -27.660 1.00 60.81 72 GLY A C 1
ATOM 569 O O . GLY A 1 72 ? 31.187 2.655 -26.601 1.00 60.81 72 GLY A O 1
ATOM 570 N N . ASP A 1 73 ? 31.641 3.654 -28.571 1.00 65.94 73 ASP A N 1
ATOM 571 C CA . ASP A 1 73 ? 33.102 3.579 -28.452 1.00 65.94 73 ASP A CA 1
ATOM 572 C C . ASP A 1 73 ? 33.614 4.350 -27.225 1.00 65.94 73 ASP A C 1
ATOM 574 O O . ASP A 1 73 ? 34.470 3.864 -26.489 1.00 65.94 73 ASP A O 1
ATOM 578 N N . VAL A 1 74 ? 33.032 5.521 -26.948 1.00 66.06 74 VAL A N 1
ATOM 579 C CA . VAL A 1 74 ? 33.414 6.378 -25.815 1.00 66.06 74 VAL A CA 1
ATOM 580 C C . VAL A 1 74 ? 32.938 5.781 -24.489 1.00 66.06 74 VAL A C 1
ATOM 582 O O . VAL A 1 74 ? 33.712 5.661 -23.543 1.00 66.06 74 VAL A O 1
ATOM 585 N N . VAL A 1 75 ? 31.671 5.361 -24.408 1.00 67.00 75 VAL A N 1
ATOM 586 C CA . VAL A 1 75 ? 31.119 4.721 -23.202 1.00 67.00 75 VAL A CA 1
ATOM 587 C C . VAL A 1 75 ? 31.854 3.415 -22.907 1.00 67.00 75 VAL A C 1
ATOM 589 O O . VAL A 1 75 ? 32.102 3.105 -21.744 1.00 67.00 75 VAL A O 1
ATOM 592 N N . GLY A 1 76 ? 32.237 2.663 -23.939 1.00 70.69 76 GLY A N 1
ATOM 593 C CA . GLY A 1 76 ? 32.950 1.406 -23.768 1.00 70.69 76 GLY A CA 1
ATOM 594 C C . GLY A 1 76 ? 34.351 1.575 -23.234 1.00 70.69 76 GLY A C 1
ATOM 595 O O . GLY A 1 76 ? 34.697 0.895 -22.269 1.00 70.69 76 GLY A O 1
ATOM 596 N N . GLN A 1 77 ? 35.092 2.552 -23.755 1.00 76.06 77 GLN A N 1
ATOM 597 C CA . GLN A 1 77 ? 36.388 2.928 -23.199 1.00 76.06 77 GLN A CA 1
ATOM 598 C C . GLN A 1 77 ? 36.278 3.306 -21.719 1.00 76.06 77 GLN A C 1
ATOM 600 O O . GLN A 1 77 ? 37.053 2.792 -20.920 1.00 76.06 77 GLN A O 1
ATOM 605 N N . TYR A 1 78 ? 35.278 4.098 -21.317 1.00 75.31 78 TYR A N 1
ATOM 606 C CA . TYR A 1 78 ? 35.088 4.445 -19.903 1.00 75.31 78 TYR A CA 1
ATOM 607 C C . TYR A 1 78 ? 34.726 3.247 -19.016 1.00 75.31 78 TYR A C 1
ATOM 609 O O . TYR A 1 78 ? 35.189 3.169 -17.877 1.00 75.31 78 TYR A O 1
ATOM 617 N N . ILE A 1 79 ? 33.910 2.305 -19.505 1.00 74.62 79 ILE A N 1
ATOM 618 C CA . ILE A 1 79 ? 33.597 1.083 -18.747 1.00 74.62 79 ILE A CA 1
ATOM 619 C C . ILE A 1 79 ? 34.846 0.197 -18.635 1.00 74.62 79 ILE A C 1
ATOM 621 O O . ILE A 1 79 ? 35.111 -0.338 -17.560 1.00 74.62 79 ILE A O 1
ATOM 625 N N . ASP A 1 80 ? 35.613 0.031 -19.714 1.00 78.00 80 ASP A N 1
ATOM 626 C CA . ASP A 1 80 ? 36.847 -0.762 -19.724 1.00 78.00 80 ASP A CA 1
ATOM 627 C C . ASP A 1 80 ? 37.914 -0.157 -18.810 1.00 78.00 80 ASP A C 1
ATOM 629 O O . ASP A 1 80 ? 38.488 -0.855 -17.972 1.00 78.00 80 ASP A O 1
ATOM 633 N N . GLU A 1 81 ? 38.137 1.150 -18.927 1.00 80.88 81 GLU A N 1
ATOM 634 C CA . GLU A 1 81 ? 39.044 1.911 -18.077 1.00 80.88 81 GLU A CA 1
ATOM 635 C C . GLU A 1 81 ? 38.626 1.802 -16.611 1.00 80.88 81 GLU A C 1
ATOM 637 O O . GLU A 1 81 ? 39.459 1.518 -15.750 1.00 80.88 81 GLU A O 1
ATOM 642 N N . PHE A 1 82 ? 37.330 1.911 -16.309 1.00 74.75 82 PHE A N 1
ATOM 643 C CA . PHE A 1 82 ? 36.858 1.725 -14.946 1.00 74.75 82 PHE A CA 1
ATOM 644 C C . PHE A 1 82 ? 37.040 0.299 -14.434 1.00 74.75 82 PHE A C 1
ATOM 646 O O . PHE A 1 82 ? 37.515 0.142 -13.320 1.00 74.75 82 PHE A O 1
ATOM 653 N N . VAL A 1 83 ? 36.693 -0.739 -15.200 1.00 74.62 83 VAL A N 1
ATOM 654 C CA . VAL A 1 83 ? 36.885 -2.143 -14.782 1.00 74.62 83 VAL A CA 1
ATOM 655 C C . VAL A 1 83 ? 38.365 -2.438 -14.511 1.00 74.62 83 VAL A C 1
ATOM 657 O O . VAL A 1 83 ? 38.715 -3.195 -13.603 1.00 74.62 83 VAL A O 1
ATOM 660 N N . ASN A 1 84 ? 39.260 -1.821 -15.279 1.00 78.56 84 ASN A N 1
ATOM 661 C CA . ASN A 1 84 ? 40.694 -1.926 -15.043 1.00 78.56 84 ASN A CA 1
ATOM 662 C C . ASN A 1 84 ? 41.121 -1.147 -13.788 1.00 78.56 84 ASN A C 1
ATOM 664 O O . ASN A 1 84 ? 41.866 -1.688 -12.969 1.00 78.56 84 ASN A O 1
ATOM 668 N N . ASN A 1 85 ? 40.592 0.061 -13.582 1.00 78.69 85 ASN A N 1
ATOM 669 C CA . ASN A 1 85 ? 40.840 0.881 -12.393 1.00 78.69 85 ASN A CA 1
ATOM 670 C C . ASN A 1 85 ? 40.209 0.290 -11.121 1.00 78.69 85 ASN A C 1
ATOM 672 O O . ASN A 1 85 ? 40.758 0.436 -10.030 1.00 78.69 85 ASN A O 1
ATOM 676 N N . SER A 1 86 ? 39.094 -0.435 -11.234 1.00 70.62 86 SER A N 1
ATOM 677 C CA . SER A 1 86 ? 38.385 -1.033 -10.104 1.00 70.62 86 SER A CA 1
ATOM 678 C C . SER A 1 86 ? 39.195 -2.159 -9.465 1.00 70.62 86 SER A C 1
ATOM 680 O O . SER A 1 86 ? 39.056 -2.401 -8.270 1.00 70.62 86 SER A O 1
ATOM 682 N N . LYS A 1 87 ? 40.104 -2.801 -10.218 1.00 69.44 87 LYS A N 1
ATOM 683 C CA . LYS A 1 87 ? 41.087 -3.754 -9.667 1.00 69.44 87 LYS A CA 1
ATOM 684 C C . LYS A 1 87 ? 42.075 -3.093 -8.700 1.00 69.44 87 LYS A C 1
ATOM 686 O O . LYS A 1 87 ? 42.666 -3.785 -7.879 1.00 69.44 87 LYS A O 1
ATOM 691 N N . GLN A 1 88 ? 42.255 -1.775 -8.801 1.00 74.94 88 GLN A N 1
ATOM 692 C CA . GLN A 1 88 ? 43.137 -0.974 -7.948 1.00 74.94 88 GLN A CA 1
ATOM 693 C C . GLN A 1 88 ? 42.361 -0.132 -6.920 1.00 74.94 88 GLN A C 1
ATOM 695 O O . GLN A 1 88 ? 42.969 0.590 -6.129 1.00 74.94 88 GLN A O 1
ATOM 700 N N . MET A 1 89 ? 41.023 -0.194 -6.915 1.00 75.44 89 MET A N 1
ATOM 701 C CA . MET A 1 89 ? 40.205 0.596 -5.997 1.00 75.44 89 MET A CA 1
ATOM 702 C C . MET A 1 89 ? 40.411 0.140 -4.554 1.00 75.44 89 MET A C 1
ATOM 704 O O . MET A 1 89 ? 40.423 -1.051 -4.246 1.00 75.44 89 MET A O 1
ATOM 708 N N . SER A 1 90 ? 40.505 1.105 -3.639 1.00 81.88 90 SER A N 1
ATOM 709 C CA . SER A 1 90 ? 40.505 0.802 -2.212 1.00 81.88 90 SER A CA 1
ATOM 710 C C . SER A 1 90 ? 39.158 0.204 -1.792 1.00 81.88 90 SER A C 1
ATOM 712 O O . SER A 1 90 ? 38.103 0.544 -2.341 1.00 81.88 90 SER A O 1
ATOM 714 N N . ALA A 1 91 ? 39.170 -0.636 -0.754 1.00 81.94 91 ALA A N 1
ATOM 715 C CA . ALA A 1 91 ? 37.944 -1.179 -0.163 1.00 81.94 91 ALA A CA 1
ATOM 716 C C . ALA A 1 91 ? 36.946 -0.068 0.226 1.00 81.94 91 ALA A C 1
ATOM 718 O O . ALA A 1 91 ? 35.737 -0.234 0.080 1.00 81.94 91 ALA A O 1
ATOM 719 N N . VAL A 1 92 ? 37.455 1.100 0.640 1.00 85.75 92 VAL A N 1
ATOM 720 C CA . VAL A 1 92 ? 36.653 2.290 0.968 1.00 85.75 92 VAL A CA 1
ATOM 721 C C . VAL A 1 92 ? 35.859 2.794 -0.238 1.00 85.75 92 VAL A C 1
ATOM 723 O O . VAL A 1 92 ? 34.680 3.124 -0.098 1.00 85.75 92 VAL A O 1
ATOM 726 N N . GLY A 1 93 ? 36.464 2.824 -1.429 1.00 82.25 93 GLY A N 1
ATOM 727 C CA . GLY A 1 93 ? 35.771 3.226 -2.651 1.00 82.25 93 GLY A CA 1
ATOM 728 C C . GLY A 1 93 ? 34.620 2.278 -2.985 1.00 82.25 93 GLY A C 1
ATOM 729 O O . GLY A 1 93 ? 33.516 2.730 -3.277 1.00 82.25 93 GLY A O 1
ATOM 730 N N . ILE A 1 94 ? 34.853 0.964 -2.890 1.00 81.12 94 ILE A N 1
ATOM 731 C CA . ILE A 1 94 ? 33.838 -0.052 -3.212 1.00 81.12 94 ILE A CA 1
ATOM 732 C C . ILE A 1 94 ? 32.663 0.064 -2.235 1.00 81.12 94 ILE A C 1
ATOM 734 O O . ILE A 1 94 ? 31.508 0.126 -2.658 1.00 81.12 94 ILE A O 1
ATOM 738 N N . ILE A 1 95 ? 32.955 0.178 -0.935 1.00 87.44 95 ILE A N 1
ATOM 739 C CA . ILE A 1 95 ? 31.938 0.383 0.104 1.00 87.44 95 ILE A CA 1
ATOM 740 C C . ILE A 1 95 ? 31.132 1.659 -0.166 1.00 87.44 95 ILE A C 1
ATOM 742 O O . ILE A 1 95 ? 29.906 1.629 -0.084 1.00 87.44 95 ILE A O 1
ATOM 746 N N . SER A 1 96 ? 31.786 2.761 -0.544 1.00 86.19 96 SER A N 1
ATOM 747 C CA . SER A 1 96 ? 31.106 4.029 -0.843 1.00 86.19 96 SER A CA 1
ATOM 748 C C . SER A 1 96 ? 30.110 3.891 -2.002 1.00 86.19 96 SER A C 1
ATOM 750 O O . SER A 1 96 ? 28.981 4.371 -1.903 1.00 86.19 96 SER A O 1
ATOM 752 N N . LEU A 1 97 ? 30.479 3.183 -3.076 1.00 86.19 97 LEU A N 1
ATOM 753 C CA . LEU A 1 97 ? 29.576 2.941 -4.208 1.00 86.19 97 LEU A CA 1
ATOM 754 C C . LEU A 1 97 ? 28.388 2.050 -3.820 1.00 86.19 97 LEU A C 1
ATOM 756 O O . LEU A 1 97 ? 27.254 2.335 -4.211 1.00 86.19 97 LEU A O 1
ATOM 760 N N . ILE A 1 98 ? 28.625 1.014 -3.006 1.00 86.06 98 ILE A N 1
ATOM 761 C CA . ILE A 1 98 ? 27.559 0.155 -2.469 1.00 86.06 98 ILE A CA 1
ATOM 762 C C . ILE A 1 98 ? 26.588 0.983 -1.625 1.00 86.06 98 ILE A C 1
ATOM 764 O O . ILE A 1 98 ? 25.376 0.854 -1.791 1.00 86.06 98 ILE A O 1
ATOM 768 N N . VAL A 1 99 ? 27.092 1.870 -0.762 1.00 89.44 99 VAL A N 1
ATOM 769 C CA . VAL A 1 99 ? 26.248 2.757 0.050 1.00 89.44 99 VAL A CA 1
ATOM 770 C C . VAL A 1 99 ? 25.365 3.631 -0.839 1.00 89.44 99 VAL A C 1
ATOM 772 O O . VAL A 1 99 ? 24.162 3.695 -0.598 1.00 89.44 99 VAL A O 1
ATOM 775 N N . VAL A 1 100 ? 25.904 4.239 -1.900 1.00 89.50 100 VAL A N 1
ATOM 776 C CA . VAL A 1 100 ? 25.104 5.062 -2.827 1.00 89.50 100 VAL A CA 1
ATOM 777 C C . VAL A 1 100 ? 24.026 4.235 -3.541 1.00 89.50 100 VAL A C 1
ATOM 779 O O . VAL A 1 100 ? 22.880 4.679 -3.650 1.00 89.50 100 VAL A O 1
ATOM 782 N N . ALA A 1 101 ? 24.341 3.010 -3.968 1.00 86.19 101 ALA A N 1
ATOM 783 C CA . ALA A 1 101 ? 23.354 2.109 -4.566 1.00 86.19 101 ALA A CA 1
ATOM 784 C C . ALA A 1 101 ? 22.242 1.723 -3.567 1.00 86.19 101 ALA A C 1
ATOM 786 O O . ALA A 1 101 ? 21.056 1.740 -3.907 1.00 86.19 101 ALA A O 1
ATOM 787 N N . LEU A 1 102 ? 22.601 1.443 -2.309 1.00 88.00 102 LEU A N 1
ATOM 788 C CA . LEU A 1 102 ? 21.638 1.167 -1.238 1.00 88.00 102 LEU A CA 1
ATOM 789 C C . LEU A 1 102 ? 20.796 2.401 -0.879 1.00 88.00 102 LEU A C 1
ATOM 791 O O . LEU A 1 102 ? 19.614 2.259 -0.557 1.00 88.00 102 LEU A O 1
ATOM 795 N N . MET A 1 103 ? 21.357 3.612 -0.975 1.00 88.81 103 MET A N 1
ATOM 796 C CA . MET A 1 103 ? 20.611 4.858 -0.783 1.00 88.81 103 MET A CA 1
ATOM 797 C C . MET A 1 103 ? 19.511 5.018 -1.831 1.00 88.81 103 MET A C 1
ATOM 799 O O . MET A 1 103 ? 18.393 5.351 -1.449 1.00 88.81 103 MET A O 1
ATOM 803 N N . LEU A 1 104 ? 19.778 4.720 -3.111 1.00 90.62 104 LEU A N 1
ATOM 804 C CA . LEU A 1 104 ? 18.743 4.727 -4.154 1.00 90.62 104 LEU A CA 1
ATOM 805 C C . LEU A 1 104 ? 17.603 3.765 -3.814 1.00 90.62 104 LEU A C 1
ATOM 807 O O . LEU A 1 104 ? 16.434 4.142 -3.888 1.00 90.62 104 LEU A O 1
ATOM 811 N N . ILE A 1 105 ? 17.941 2.537 -3.418 1.00 88.56 105 ILE A N 1
ATOM 812 C CA . ILE A 1 105 ? 16.947 1.532 -3.033 1.00 88.56 105 ILE A CA 1
ATOM 813 C C . ILE A 1 105 ? 16.089 2.055 -1.879 1.00 88.56 105 ILE A C 1
ATOM 815 O O . ILE A 1 105 ? 14.865 2.006 -1.957 1.00 88.56 105 ILE A O 1
ATOM 819 N N . ASN A 1 106 ? 16.712 2.621 -0.845 1.00 88.00 106 ASN A N 1
ATOM 820 C CA . ASN A 1 106 ? 16.003 3.221 0.283 1.00 88.00 106 ASN A CA 1
ATOM 821 C C . ASN A 1 106 ? 15.135 4.429 -0.131 1.00 88.00 106 ASN A C 1
ATOM 823 O O . ASN A 1 106 ? 14.043 4.596 0.410 1.00 88.00 106 ASN A O 1
ATOM 827 N N . SER A 1 107 ? 15.564 5.246 -1.098 1.00 91.50 107 SER A N 1
ATOM 828 C CA . SER A 1 107 ? 14.747 6.332 -1.658 1.00 91.50 107 SER A CA 1
ATOM 829 C C . SER A 1 107 ? 13.477 5.791 -2.318 1.00 91.50 107 SER A C 1
ATOM 831 O O . SER A 1 107 ? 12.380 6.243 -1.994 1.00 91.50 107 SER A O 1
ATOM 833 N N . ILE A 1 108 ? 13.611 4.781 -3.187 1.00 91.75 108 ILE A N 1
ATOM 834 C CA . ILE A 1 108 ? 12.476 4.126 -3.860 1.00 91.75 108 ILE A CA 1
ATOM 835 C C . ILE A 1 108 ? 11.531 3.509 -2.821 1.00 91.75 108 ILE A C 1
ATOM 837 O O . ILE A 1 108 ? 10.316 3.697 -2.892 1.00 91.75 108 ILE A O 1
ATOM 841 N N . ASP A 1 109 ? 12.100 2.835 -1.822 1.00 90.00 109 ASP A N 1
ATOM 842 C CA . ASP A 1 109 ? 11.386 2.198 -0.720 1.00 90.00 109 ASP A CA 1
ATOM 843 C C . ASP A 1 109 ? 10.494 3.160 0.049 1.00 90.00 109 ASP A C 1
ATOM 845 O O . ASP A 1 109 ? 9.289 2.940 0.171 1.00 90.00 109 ASP A O 1
ATOM 849 N N . ARG A 1 110 ? 11.085 4.256 0.528 1.00 89.00 110 ARG A N 1
ATOM 850 C CA . ARG A 1 110 ? 10.381 5.267 1.314 1.00 89.00 110 ARG A CA 1
ATOM 851 C C . ARG A 1 110 ? 9.315 5.965 0.488 1.00 89.00 110 ARG A C 1
ATOM 853 O O . ARG A 1 110 ? 8.217 6.188 0.990 1.00 89.00 110 ARG A O 1
ATOM 860 N N . THR A 1 111 ? 9.609 6.285 -0.772 1.00 92.56 111 THR A N 1
ATOM 861 C CA . THR A 1 111 ? 8.638 6.938 -1.652 1.00 92.56 111 THR A CA 1
ATOM 862 C C . THR A 1 111 ? 7.444 6.035 -1.942 1.00 92.56 111 THR A C 1
ATOM 864 O O . THR A 1 111 ? 6.307 6.487 -1.816 1.00 92.56 111 THR A O 1
ATOM 867 N N . LEU A 1 112 ? 7.669 4.760 -2.279 1.00 91.56 112 LEU A N 1
ATOM 868 C CA . LEU A 1 112 ? 6.572 3.830 -2.536 1.00 91.56 112 LEU A CA 1
ATOM 869 C C . LEU A 1 112 ? 5.782 3.535 -1.259 1.00 91.56 112 LEU A C 1
ATOM 871 O O . LEU A 1 112 ? 4.563 3.650 -1.288 1.00 91.56 112 LEU A O 1
ATOM 875 N N . ASN A 1 113 ? 6.429 3.242 -0.128 1.00 90.19 113 ASN A N 1
ATOM 876 C CA . ASN A 1 113 ? 5.723 2.991 1.136 1.00 90.19 113 ASN A CA 1
ATOM 877 C C . ASN A 1 113 ? 4.928 4.210 1.631 1.00 90.19 113 ASN A C 1
ATOM 879 O O . ASN A 1 113 ? 3.806 4.051 2.123 1.00 90.19 113 ASN A O 1
ATOM 883 N N . GLY A 1 114 ? 5.443 5.422 1.402 1.00 90.12 114 GLY A N 1
ATOM 884 C CA . GLY A 1 114 ? 4.748 6.671 1.712 1.00 90.12 114 GLY A CA 1
ATOM 885 C C . GLY A 1 114 ? 3.375 6.787 1.043 1.00 90.12 114 GLY A C 1
ATOM 886 O O . GLY A 1 114 ? 2.437 7.277 1.666 1.00 90.12 114 GLY A O 1
ATOM 887 N N . ILE A 1 115 ? 3.200 6.241 -0.169 1.00 93.25 115 ILE A N 1
ATOM 888 C CA . ILE A 1 115 ? 1.904 6.243 -0.874 1.00 93.25 115 ILE A CA 1
ATOM 889 C C . ILE A 1 115 ? 0.827 5.488 -0.081 1.00 93.25 115 ILE A C 1
ATOM 891 O O . ILE A 1 115 ? -0.341 5.891 -0.046 1.00 93.25 115 ILE A O 1
ATOM 895 N N . TRP A 1 116 ? 1.209 4.390 0.574 1.00 89.06 116 TRP A N 1
ATOM 896 C CA . TRP A 1 116 ? 0.305 3.573 1.379 1.00 89.06 116 TRP A CA 1
ATOM 897 C C . TRP A 1 116 ? 0.173 4.056 2.831 1.00 89.06 116 TRP A C 1
ATOM 899 O O . TRP A 1 116 ? -0.571 3.407 3.576 1.00 89.06 116 TRP A O 1
ATOM 909 N N . HIS A 1 117 ? 0.802 5.189 3.180 1.00 80.75 117 HIS A N 1
ATOM 910 C CA . HIS A 1 117 ? 0.858 5.814 4.511 1.00 80.75 117 HIS A CA 1
ATOM 911 C C . HIS A 1 117 ? 1.327 4.859 5.617 1.00 80.75 117 HIS A C 1
ATOM 913 O O . HIS A 1 117 ? 0.898 4.971 6.763 1.00 80.75 117 HIS A O 1
ATOM 919 N N . ASP A 1 118 ? 2.175 3.896 5.262 1.00 73.44 118 ASP A N 1
ATOM 920 C CA . ASP A 1 118 ? 2.809 3.011 6.229 1.00 73.44 118 ASP A CA 1
ATOM 921 C C . ASP A 1 118 ? 4.183 3.580 6.590 1.00 73.44 118 ASP A C 1
ATOM 923 O O . ASP A 1 118 ? 5.003 3.853 5.710 1.00 73.44 118 ASP A O 1
ATOM 927 N N . THR A 1 119 ? 4.413 3.801 7.881 1.00 62.22 119 THR A N 1
ATOM 928 C CA . THR A 1 119 ? 5.676 4.325 8.416 1.00 62.22 119 THR A CA 1
ATOM 929 C C . THR A 1 119 ? 6.615 3.222 8.895 1.00 62.22 119 THR A C 1
ATOM 931 O O . THR A 1 119 ? 7.721 3.516 9.350 1.00 62.22 119 THR A O 1
ATOM 934 N N . SER A 1 120 ? 6.210 1.956 8.775 1.00 72.56 120 SER A N 1
ATOM 935 C CA . SER A 1 120 ? 7.031 0.813 9.159 1.00 72.56 120 SER A CA 1
ATOM 936 C C . SER A 1 120 ? 8.271 0.736 8.273 1.00 72.56 120 SER A C 1
ATOM 938 O O . SER A 1 120 ? 8.176 0.735 7.042 1.00 72.56 120 SER A O 1
ATOM 940 N N . THR A 1 121 ? 9.449 0.652 8.888 1.00 71.06 121 THR A N 1
ATOM 941 C CA . THR A 1 121 ? 10.706 0.423 8.176 1.00 71.06 121 THR A CA 1
ATOM 942 C C . THR A 1 121 ? 10.962 -1.073 8.067 1.00 71.06 121 THR A C 1
ATOM 944 O O . THR A 1 121 ? 10.745 -1.834 9.009 1.00 71.06 121 THR A O 1
ATOM 947 N N . ARG A 1 122 ? 11.429 -1.513 6.898 1.00 78.31 122 ARG A N 1
ATOM 948 C CA . ARG A 1 122 ? 11.911 -2.883 6.709 1.00 78.31 122 ARG A CA 1
ATOM 949 C C . ARG A 1 122 ? 13.439 -2.923 6.753 1.00 78.31 122 ARG A C 1
ATOM 951 O O . ARG A 1 122 ? 14.077 -1.920 6.420 1.00 78.31 122 ARG A O 1
ATOM 958 N N . PRO A 1 123 ? 14.041 -4.063 7.133 1.00 83.12 123 PRO A N 1
ATOM 959 C CA . PRO A 1 123 ? 15.488 -4.227 7.087 1.00 83.12 123 PRO A CA 1
ATOM 960 C C . PRO A 1 123 ? 16.030 -3.973 5.676 1.00 83.12 123 PRO A C 1
ATOM 962 O O . PRO A 1 123 ? 15.456 -4.437 4.689 1.00 83.12 123 PRO A O 1
ATOM 965 N N . ILE A 1 124 ? 17.169 -3.280 5.582 1.00 78.88 124 ILE A N 1
ATOM 966 C CA . ILE A 1 124 ? 17.750 -2.852 4.298 1.00 78.88 124 ILE A CA 1
ATOM 967 C C . ILE A 1 124 ? 18.060 -4.030 3.362 1.00 78.88 124 ILE A C 1
ATOM 969 O O . ILE A 1 124 ? 17.882 -3.922 2.151 1.00 78.88 124 ILE A O 1
ATOM 973 N N . PHE A 1 125 ? 18.439 -5.184 3.921 1.00 81.12 125 PHE A N 1
ATOM 974 C CA . PHE A 1 125 ? 18.700 -6.410 3.164 1.00 81.12 125 PHE A CA 1
ATOM 975 C C . PHE A 1 125 ? 17.428 -7.030 2.575 1.00 81.12 125 PHE A C 1
ATOM 977 O O . PHE A 1 125 ? 17.467 -7.573 1.474 1.00 81.12 125 PHE A O 1
ATOM 984 N N . THR A 1 126 ? 16.287 -6.905 3.259 1.00 83.25 126 THR A N 1
ATOM 985 C CA . THR A 1 126 ? 14.994 -7.363 2.734 1.00 83.25 126 THR A CA 1
ATOM 986 C C . THR A 1 126 ? 14.556 -6.495 1.561 1.00 83.25 126 THR A C 1
ATOM 988 O O . THR A 1 126 ? 14.157 -7.030 0.528 1.00 83.25 126 THR A O 1
ATOM 991 N N . SER A 1 127 ? 14.686 -5.166 1.683 1.00 82.44 127 SER A N 1
ATOM 992 C CA . SER A 1 127 ? 14.484 -4.256 0.549 1.00 82.44 127 SER A CA 1
ATOM 993 C C . SER A 1 127 ? 15.396 -4.650 -0.605 1.00 82.44 127 SER A C 1
ATOM 995 O O . SER A 1 127 ? 14.906 -4.908 -1.701 1.00 82.44 127 SER A O 1
ATOM 997 N N . PHE A 1 128 ? 16.703 -4.772 -0.355 1.00 85.12 128 PHE A N 1
ATOM 998 C CA . PHE A 1 128 ? 17.673 -5.160 -1.376 1.00 85.12 128 PHE A CA 1
ATOM 999 C C . PHE A 1 128 ? 17.252 -6.434 -2.119 1.00 85.12 128 PHE A C 1
ATOM 1001 O O . PHE A 1 128 ? 17.200 -6.413 -3.343 1.00 85.12 128 PHE A O 1
ATOM 1008 N N . ALA A 1 129 ? 16.866 -7.501 -1.413 1.00 86.00 129 ALA A N 1
ATOM 1009 C CA . ALA A 1 129 ? 16.431 -8.751 -2.036 1.00 86.00 129 ALA A CA 1
ATOM 1010 C C . ALA A 1 129 ? 15.181 -8.586 -2.924 1.00 86.00 129 ALA A C 1
ATOM 1012 O O . ALA A 1 129 ? 15.135 -9.126 -4.030 1.00 86.00 129 ALA A O 1
ATOM 1013 N N . ILE A 1 130 ? 14.184 -7.809 -2.480 1.00 85.00 130 ILE A N 1
ATOM 1014 C CA . ILE A 1 130 ? 12.963 -7.536 -3.257 1.00 85.00 130 ILE A CA 1
ATOM 1015 C C . ILE A 1 130 ? 13.297 -6.765 -4.540 1.00 85.00 130 ILE A C 1
ATOM 1017 O O . ILE A 1 130 ? 12.866 -7.151 -5.628 1.00 85.00 130 ILE A O 1
ATOM 1021 N N . TYR A 1 131 ? 14.082 -5.691 -4.435 1.00 84.62 131 TYR A N 1
ATOM 1022 C CA . TYR A 1 131 ? 14.456 -4.894 -5.606 1.00 84.62 131 TYR A CA 1
ATOM 1023 C C . TYR A 1 131 ? 15.423 -5.634 -6.524 1.00 84.62 131 TYR A C 1
ATOM 1025 O O . TYR A 1 131 ? 15.329 -5.473 -7.735 1.00 84.62 131 TYR A O 1
ATOM 1033 N N . TRP A 1 132 ? 16.293 -6.488 -5.986 1.00 83.69 132 TRP A N 1
ATOM 1034 C CA . TRP A 1 132 ? 17.155 -7.368 -6.771 1.00 83.69 132 TRP A CA 1
ATOM 1035 C C . TRP A 1 132 ? 16.343 -8.370 -7.591 1.00 83.69 132 TRP A C 1
ATOM 1037 O O . TRP A 1 132 ? 16.604 -8.560 -8.781 1.00 83.69 132 TRP A O 1
ATOM 1047 N N . LEU A 1 133 ? 15.316 -8.975 -6.986 1.00 84.38 133 LEU A N 1
ATOM 1048 C CA . LEU A 1 133 ? 14.385 -9.842 -7.701 1.00 84.38 133 LEU A CA 1
ATOM 1049 C C . LEU A 1 133 ? 13.709 -9.077 -8.843 1.00 84.38 133 LEU A C 1
ATOM 1051 O O . LEU A 1 133 ? 13.670 -9.571 -9.959 1.00 84.38 133 LEU A O 1
ATOM 1055 N N . ILE A 1 134 ? 13.226 -7.856 -8.600 1.00 83.81 134 ILE A N 1
ATOM 1056 C CA . ILE A 1 134 ? 12.594 -7.032 -9.643 1.00 83.81 134 ILE A CA 1
ATOM 1057 C C . ILE A 1 134 ? 13.600 -6.657 -10.745 1.00 83.81 134 ILE A C 1
ATOM 1059 O O . ILE A 1 134 ? 13.273 -6.747 -11.929 1.00 83.81 134 ILE A O 1
ATOM 1063 N N . LEU A 1 135 ? 14.820 -6.270 -10.367 1.00 79.44 135 LEU A N 1
ATOM 1064 C CA . LEU A 1 135 ? 15.885 -5.854 -11.281 1.00 79.44 135 LEU A CA 1
ATOM 1065 C C . LEU A 1 135 ? 16.345 -6.994 -12.196 1.00 79.44 135 LEU A C 1
ATOM 1067 O O . LEU A 1 135 ? 16.709 -6.740 -13.336 1.00 79.44 135 LEU A O 1
ATOM 1071 N N . THR A 1 136 ? 16.323 -8.235 -11.714 1.00 78.62 136 THR A N 1
ATOM 1072 C CA . THR A 1 136 ? 16.718 -9.421 -12.492 1.00 78.62 136 THR A CA 1
ATOM 1073 C C . THR A 1 136 ? 15.545 -10.004 -13.276 1.00 78.62 136 THR A C 1
ATOM 1075 O O . THR A 1 136 ? 15.662 -10.276 -14.471 1.00 78.62 136 THR A O 1
ATOM 1078 N N . LEU A 1 137 ? 14.384 -10.141 -12.634 1.00 80.06 137 LEU A N 1
ATOM 1079 C CA . LEU A 1 137 ? 13.182 -10.713 -13.232 1.00 80.06 137 LEU A CA 1
ATOM 1080 C C . LEU A 1 137 ? 12.598 -9.810 -14.325 1.00 80.06 137 LEU A C 1
ATOM 1082 O O . LEU A 1 137 ? 12.104 -10.318 -15.325 1.00 80.06 137 LEU A O 1
ATOM 1086 N N . GLY A 1 138 ? 12.658 -8.486 -14.162 1.00 79.88 138 GLY A N 1
ATOM 1087 C CA . GLY A 1 138 ? 12.095 -7.527 -15.113 1.00 79.88 138 GLY A CA 1
ATOM 1088 C C . GLY A 1 138 ? 12.706 -7.635 -16.517 1.00 79.88 138 GLY A C 1
ATOM 1089 O O . GLY A 1 138 ? 11.982 -7.969 -17.457 1.00 79.88 138 GLY A O 1
ATOM 1090 N N . PRO A 1 139 ? 14.023 -7.403 -16.687 1.00 79.12 139 PRO A N 1
ATOM 1091 C CA . PRO A 1 139 ? 14.709 -7.553 -17.969 1.00 79.12 139 PRO A CA 1
ATOM 1092 C C . PRO A 1 139 ? 14.602 -8.964 -18.540 1.00 79.12 139 PRO A C 1
ATOM 1094 O O . PRO A 1 139 ? 14.415 -9.110 -19.745 1.00 79.12 139 PRO A O 1
ATOM 1097 N N . LEU A 1 140 ? 14.657 -9.998 -17.692 1.00 80.50 140 LEU A N 1
ATOM 1098 C CA . LEU A 1 140 ? 14.492 -11.381 -18.132 1.00 80.50 140 LEU A CA 1
ATOM 1099 C C . LEU A 1 140 ? 13.099 -11.615 -18.728 1.00 80.50 140 LEU A C 1
ATOM 1101 O O . LEU A 1 140 ? 12.986 -12.146 -19.830 1.00 80.50 140 LEU A O 1
ATOM 1105 N N . LEU A 1 141 ? 12.036 -11.184 -18.044 1.00 82.56 141 LEU A N 1
ATOM 1106 C CA . LEU A 1 141 ? 10.663 -11.312 -18.534 1.00 82.56 141 LEU A CA 1
ATOM 1107 C C . LEU A 1 141 ? 10.439 -10.520 -19.822 1.00 82.56 141 LEU A C 1
ATOM 1109 O O . LEU A 1 141 ? 9.830 -11.035 -20.755 1.00 82.56 141 LEU A O 1
ATOM 1113 N N . VAL A 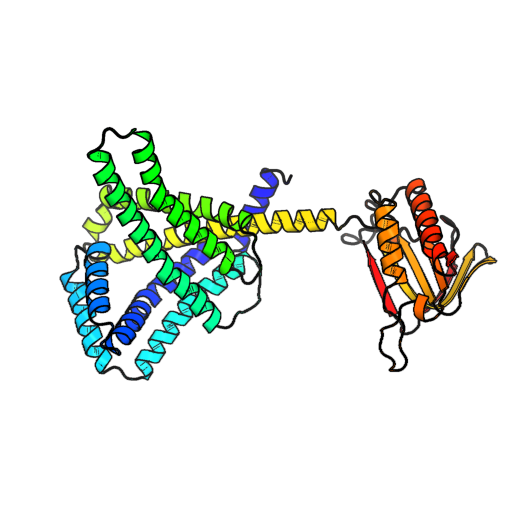1 142 ? 10.958 -9.295 -19.916 1.00 76.56 142 VAL A N 1
ATOM 1114 C CA . VAL A 1 142 ? 10.817 -8.478 -21.131 1.00 76.56 142 VAL A CA 1
ATOM 1115 C C . VAL A 1 142 ? 11.623 -9.070 -22.289 1.00 76.56 142 VAL A C 1
ATOM 1117 O O . VAL A 1 142 ? 11.095 -9.204 -23.392 1.00 76.56 142 VAL A O 1
ATOM 1120 N N . GLY A 1 143 ? 12.873 -9.470 -22.051 1.00 76.88 143 GLY A N 1
ATOM 1121 C CA . GLY A 1 143 ? 13.744 -10.067 -23.064 1.00 76.88 143 GLY A CA 1
ATOM 1122 C C . GLY A 1 143 ? 13.186 -11.383 -23.598 1.00 76.88 143 GLY A C 1
ATOM 1123 O O . GLY A 1 143 ? 13.073 -11.561 -24.811 1.00 76.88 143 GLY A O 1
ATOM 1124 N N . THR A 1 144 ? 12.738 -12.268 -22.704 1.00 77.50 144 THR A N 1
ATOM 1125 C CA . THR A 1 144 ? 12.060 -13.518 -23.087 1.00 77.50 144 THR A CA 1
ATOM 1126 C C . THR A 1 144 ? 10.740 -13.249 -23.804 1.00 77.50 144 THR A C 1
ATOM 1128 O O . THR A 1 144 ? 10.461 -13.905 -24.802 1.00 77.50 144 THR A O 1
ATOM 1131 N N . SER A 1 145 ? 9.968 -12.242 -23.384 1.00 79.75 145 SER A N 1
ATOM 1132 C CA . SER A 1 145 ? 8.732 -11.838 -24.068 1.00 79.75 145 SER A CA 1
ATOM 1133 C C . SER A 1 145 ? 8.985 -11.388 -25.505 1.00 79.75 145 SER A C 1
ATOM 1135 O O . SER A 1 145 ? 8.239 -11.772 -26.404 1.00 79.75 145 SER A O 1
ATOM 1137 N N . ILE A 1 146 ? 10.037 -10.600 -25.747 1.00 80.44 146 ILE A N 1
ATOM 1138 C CA . ILE A 1 146 ? 10.417 -10.150 -27.094 1.00 80.44 146 ILE A CA 1
ATOM 1139 C C . ILE A 1 146 ? 10.908 -11.333 -27.935 1.00 80.44 146 ILE A C 1
ATOM 1141 O O . ILE A 1 146 ? 10.450 -11.499 -29.064 1.00 80.44 146 ILE A O 1
ATOM 1145 N N . ALA A 1 147 ? 11.790 -12.174 -27.388 1.00 78.56 147 ALA A N 1
ATOM 1146 C CA . ALA A 1 147 ? 12.330 -13.337 -28.091 1.00 78.56 147 ALA A CA 1
ATOM 1147 C C . ALA A 1 147 ? 11.228 -14.339 -28.469 1.00 78.56 147 ALA A C 1
ATOM 1149 O O . ALA A 1 147 ? 11.139 -14.747 -29.626 1.00 78.56 147 ALA A O 1
ATOM 1150 N N . ALA A 1 148 ? 10.340 -14.665 -27.527 1.00 79.12 148 ALA A N 1
ATOM 1151 C CA . ALA A 1 148 ? 9.184 -15.522 -27.768 1.00 79.12 148 ALA A CA 1
ATOM 1152 C C . ALA A 1 148 ? 8.239 -14.906 -28.808 1.00 79.12 148 ALA A C 1
ATOM 1154 O O . ALA A 1 148 ? 7.795 -15.601 -29.721 1.00 79.12 148 ALA A O 1
ATOM 1155 N N . SER A 1 149 ? 7.982 -13.594 -28.719 1.00 81.00 149 SER A N 1
ATOM 1156 C CA . SER A 1 149 ? 7.140 -12.898 -29.697 1.00 81.00 149 SER A CA 1
ATOM 1157 C C . SER A 1 149 ? 7.750 -12.931 -31.103 1.00 81.00 149 SER A C 1
ATOM 1159 O O . SER A 1 149 ? 7.043 -13.151 -32.080 1.00 81.00 149 SER A O 1
ATOM 1161 N N . SER A 1 150 ? 9.067 -12.750 -31.214 1.00 81.38 150 SER A N 1
ATOM 1162 C CA . SER A 1 150 ? 9.789 -12.803 -32.488 1.00 81.38 150 SER A CA 1
ATOM 1163 C C . SER A 1 150 ? 9.771 -14.210 -33.093 1.00 81.38 150 SER A C 1
ATOM 1165 O O . SER A 1 150 ?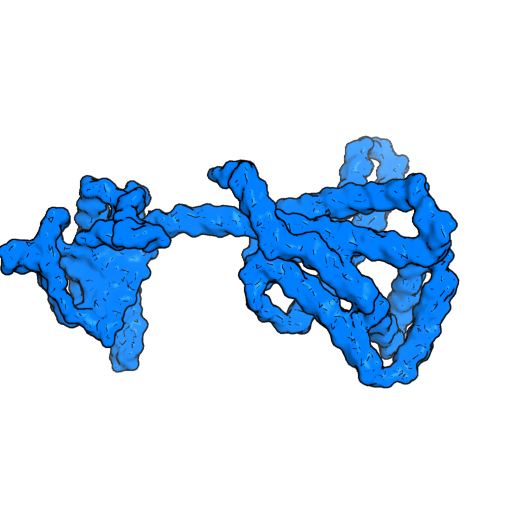 9.393 -14.378 -34.249 1.00 81.38 150 SER A O 1
ATOM 1167 N N . TYR A 1 151 ? 10.092 -15.231 -32.293 1.00 81.44 151 TYR A N 1
ATOM 1168 C CA . TYR A 1 151 ? 10.127 -16.630 -32.728 1.00 81.44 151 TYR A CA 1
ATOM 1169 C C . TYR A 1 151 ? 8.761 -17.140 -33.195 1.00 81.44 151 TYR A C 1
ATOM 1171 O O . TYR A 1 151 ? 8.637 -17.782 -34.235 1.00 81.44 151 TYR A O 1
ATOM 1179 N N . VAL A 1 152 ? 7.703 -16.830 -32.447 1.00 82.06 152 VAL A N 1
ATOM 1180 C CA . VAL A 1 152 ? 6.354 -17.240 -32.840 1.00 82.06 152 VAL A CA 1
ATOM 1181 C C . VAL A 1 152 ? 5.885 -16.439 -34.057 1.00 82.06 152 VAL A C 1
ATOM 1183 O O . VAL A 1 152 ? 5.255 -17.009 -34.941 1.00 82.06 152 VAL A O 1
ATOM 1186 N N . LYS A 1 153 ? 6.239 -15.152 -34.183 1.00 81.44 153 LYS A N 1
ATOM 1187 C CA . LYS A 1 153 ? 5.932 -14.372 -35.391 1.00 81.44 153 LYS A CA 1
ATOM 1188 C C . LYS A 1 153 ? 6.546 -15.005 -36.647 1.00 81.44 153 LYS A C 1
ATOM 1190 O O . LYS A 1 153 ? 5.820 -15.201 -37.616 1.00 81.44 153 LYS A O 1
ATOM 1195 N N . THR A 1 154 ? 7.823 -15.387 -36.626 1.00 81.81 154 THR A N 1
ATOM 1196 C CA . THR A 1 154 ? 8.481 -16.002 -37.796 1.00 81.81 154 THR A CA 1
ATOM 1197 C C . THR A 1 154 ? 7.896 -17.373 -38.156 1.00 81.81 154 THR A C 1
ATOM 1199 O O . THR A 1 154 ? 7.767 -17.688 -39.341 1.00 81.81 154 THR A O 1
ATOM 1202 N N . MET A 1 155 ? 7.471 -18.169 -37.166 1.00 78.56 155 MET A N 1
ATOM 1203 C CA . MET A 1 155 ? 6.749 -19.434 -37.390 1.00 78.56 155 MET A CA 1
ATOM 1204 C C . MET A 1 155 ? 5.363 -19.233 -38.020 1.00 78.56 155 MET A C 1
ATOM 1206 O O . MET A 1 155 ? 4.943 -19.998 -38.892 1.00 78.56 155 MET A O 1
ATOM 1210 N N . PHE A 1 156 ? 4.640 -18.206 -37.576 1.00 77.12 156 PHE A N 1
ATOM 1211 C CA . PHE A 1 156 ? 3.285 -17.907 -38.039 1.00 77.12 156 PHE A CA 1
ATOM 1212 C C . PHE A 1 156 ? 3.261 -17.165 -39.382 1.00 77.12 156 PHE A C 1
ATOM 1214 O O . PHE A 1 156 ? 2.253 -17.222 -40.072 1.00 77.12 156 PHE A O 1
ATOM 1221 N N . GLU A 1 157 ? 4.360 -16.523 -39.786 1.00 73.62 157 GLU A N 1
ATOM 1222 C CA . GLU A 1 157 ? 4.522 -15.952 -41.133 1.00 73.62 157 GLU A CA 1
ATOM 1223 C C . GLU A 1 157 ? 4.685 -17.029 -42.222 1.00 73.62 157 GLU A C 1
ATOM 1225 O O . GLU A 1 157 ? 4.313 -16.794 -43.368 1.00 73.62 157 GLU A O 1
ATOM 1230 N N . HIS A 1 158 ? 5.182 -18.222 -41.873 1.00 71.81 158 HIS A N 1
ATOM 1231 C CA . HIS A 1 158 ? 5.351 -19.349 -42.806 1.00 71.81 158 HIS A CA 1
ATOM 1232 C C . HIS A 1 158 ? 4.146 -20.303 -42.862 1.00 71.81 158 HIS A C 1
ATOM 1234 O O . HIS A 1 158 ? 4.091 -21.185 -43.717 1.00 71.81 158 HIS A O 1
ATOM 1240 N N . SER A 1 159 ? 3.180 -20.150 -41.957 1.00 65.81 159 SER A N 1
ATOM 1241 C CA . SER A 1 159 ? 1.929 -20.911 -41.950 1.00 65.81 159 SER A CA 1
ATOM 1242 C C . SER A 1 159 ? 0.771 -19.990 -42.341 1.00 65.81 159 SER A C 1
ATOM 1244 O O . SER A 1 159 ? 0.835 -18.785 -42.130 1.00 65.81 159 SER A O 1
ATOM 1246 N N . ALA A 1 160 ? -0.311 -20.523 -42.920 1.00 65.12 160 ALA A N 1
ATOM 1247 C CA . ALA A 1 160 ? -1.520 -19.752 -43.251 1.00 65.12 160 ALA A CA 1
ATOM 1248 C C . ALA A 1 160 ? -2.322 -19.376 -41.985 1.00 65.12 160 ALA A C 1
ATOM 1250 O O . ALA A 1 160 ? -3.524 -19.626 -41.877 1.00 65.12 160 ALA A O 1
ATOM 1251 N N . ALA A 1 161 ? -1.640 -18.859 -40.966 1.00 62.22 161 ALA A N 1
ATOM 1252 C CA . ALA A 1 161 ? -2.221 -18.606 -39.672 1.00 62.22 161 ALA A CA 1
ATOM 1253 C C . ALA A 1 161 ? -3.107 -17.356 -39.687 1.00 62.22 161 ALA A C 1
ATOM 1255 O O . ALA A 1 161 ? -2.833 -16.355 -40.348 1.00 62.22 161 ALA A O 1
ATOM 1256 N N . SER A 1 162 ? -4.195 -17.417 -38.916 1.00 67.50 162 SER A N 1
ATOM 1257 C CA . SER A 1 162 ? -5.153 -16.317 -38.807 1.00 67.50 162 SER A CA 1
ATOM 1258 C C . SER A 1 162 ? -4.493 -15.031 -38.282 1.00 67.50 162 SER A C 1
ATOM 1260 O O . SER A 1 162 ? -3.729 -15.049 -37.312 1.00 67.50 162 SER A O 1
ATOM 1262 N N . SER A 1 163 ? -4.855 -13.886 -38.870 1.00 73.94 163 SER A N 1
ATOM 1263 C CA . SER A 1 163 ? -4.375 -12.546 -38.476 1.00 73.94 163 SER A CA 1
ATOM 1264 C C . SER A 1 163 ? -4.622 -12.203 -36.999 1.00 73.94 163 SER A C 1
ATOM 1266 O O . SER A 1 163 ? -3.992 -11.299 -36.447 1.00 73.94 163 SER A O 1
ATOM 1268 N N . PHE A 1 164 ? -5.527 -12.933 -36.342 1.00 76.81 164 PHE A N 1
ATOM 1269 C CA . PHE A 1 164 ? -5.841 -12.794 -34.928 1.00 76.81 164 PHE A CA 1
ATOM 1270 C C . PHE A 1 164 ? -4.691 -13.243 -34.010 1.00 76.81 164 PHE A C 1
ATOM 1272 O O . PHE A 1 164 ? -4.361 -12.526 -33.066 1.00 76.81 164 PHE A O 1
ATOM 1279 N N . GLY A 1 165 ? -4.028 -14.369 -34.306 1.00 76.25 165 GLY A N 1
ATOM 1280 C CA . GLY A 1 165 ? -2.923 -14.885 -33.482 1.00 76.25 165 GLY A CA 1
ATOM 1281 C C . GLY A 1 165 ? -1.714 -13.944 -33.459 1.00 76.25 165 GLY A C 1
ATOM 1282 O O . GLY A 1 165 ? -1.171 -13.643 -32.396 1.00 76.25 165 GLY A O 1
ATOM 1283 N N . LEU A 1 166 ? -1.364 -13.385 -34.621 1.00 77.69 166 LEU A N 1
ATOM 1284 C CA . LEU A 1 166 ? -0.292 -12.391 -34.755 1.00 77.69 166 LEU A CA 1
ATOM 1285 C C . LEU A 1 166 ? -0.608 -11.082 -34.010 1.00 77.69 166 LEU A C 1
ATOM 1287 O O . LEU A 1 166 ? 0.283 -10.486 -33.405 1.00 77.69 166 LEU A O 1
ATOM 1291 N N . LYS A 1 167 ? -1.878 -10.648 -33.994 1.00 80.38 167 LYS A N 1
ATOM 1292 C CA . LYS A 1 167 ? -2.309 -9.479 -33.207 1.00 80.38 167 LYS A CA 1
ATOM 1293 C C . LYS A 1 167 ? -2.210 -9.730 -31.703 1.00 80.38 167 LYS A C 1
ATOM 1295 O O . LYS A 1 167 ? -1.774 -8.836 -30.984 1.00 80.38 167 LYS A O 1
ATOM 1300 N N . LEU A 1 168 ? -2.573 -10.927 -31.230 1.00 81.38 168 LEU A N 1
ATOM 1301 C CA . LEU A 1 168 ? -2.478 -11.291 -29.811 1.00 81.38 168 LEU A CA 1
ATOM 1302 C C . LEU A 1 168 ? -1.024 -11.263 -29.318 1.00 81.38 168 LEU A C 1
ATOM 1304 O O . LEU A 1 168 ? -0.750 -10.790 -28.216 1.00 81.38 168 LEU A O 1
ATOM 1308 N N . LEU A 1 169 ? -0.086 -11.693 -30.166 1.00 81.69 169 LEU A N 1
ATOM 1309 C CA . LEU A 1 169 ? 1.342 -11.661 -29.865 1.00 81.69 169 LEU A CA 1
ATOM 1310 C C . LEU A 1 169 ? 1.879 -10.255 -29.579 1.00 81.69 169 LEU A C 1
ATOM 1312 O O . LEU A 1 169 ? 2.718 -10.077 -28.697 1.00 81.69 169 LEU A O 1
ATOM 1316 N N . GLY A 1 170 ? 1.352 -9.243 -30.271 1.00 81.12 170 GLY A N 1
ATOM 1317 C CA . GLY A 1 170 ? 1.713 -7.843 -30.040 1.00 81.12 170 GLY A CA 1
ATOM 1318 C C . GLY A 1 170 ? 1.415 -7.353 -28.616 1.00 81.12 170 GLY A C 1
ATOM 1319 O O . GLY A 1 170 ? 2.039 -6.396 -28.159 1.00 81.12 170 GLY A O 1
ATOM 1320 N N . PHE A 1 171 ? 0.512 -8.020 -27.886 1.00 88.25 171 PHE A N 1
ATOM 1321 C CA . PHE A 1 171 ? 0.179 -7.679 -26.500 1.00 88.25 171 PHE A CA 1
ATOM 1322 C C . PHE A 1 171 ? 1.102 -8.330 -25.462 1.00 88.25 171 PHE A C 1
ATOM 1324 O O . PHE A 1 171 ? 1.093 -7.903 -24.309 1.00 88.25 171 PHE A O 1
ATOM 1331 N N . VAL A 1 172 ? 1.926 -9.318 -25.827 1.00 88.69 172 VAL A N 1
ATOM 1332 C CA . VAL A 1 172 ? 2.782 -10.045 -24.869 1.00 88.69 172 VAL A CA 1
ATOM 1333 C C . VAL A 1 172 ? 3.742 -9.108 -24.108 1.00 88.69 172 VAL A C 1
ATOM 1335 O O . VAL A 1 172 ? 3.754 -9.160 -22.875 1.00 88.69 172 VAL A O 1
ATOM 1338 N N . PRO A 1 173 ? 4.469 -8.168 -24.753 1.00 86.56 173 PRO A N 1
ATOM 1339 C CA . PRO A 1 173 ? 5.320 -7.214 -24.030 1.00 86.56 173 PRO A CA 1
ATOM 1340 C C . PRO A 1 173 ? 4.542 -6.285 -23.083 1.00 86.56 173 PRO A C 1
ATOM 1342 O O . PRO A 1 173 ? 5.040 -5.900 -22.020 1.00 86.56 173 PRO A O 1
ATOM 1345 N N . PHE A 1 174 ? 3.307 -5.926 -23.448 1.00 91.50 174 PHE A N 1
ATOM 1346 C CA . PHE A 1 174 ? 2.424 -5.137 -22.589 1.00 91.50 174 PHE A CA 1
ATOM 1347 C C . PHE A 1 174 ? 2.001 -5.940 -21.354 1.00 91.50 174 PHE A C 1
ATOM 1349 O O . PHE A 1 174 ? 2.115 -5.442 -20.235 1.00 91.50 174 PHE A O 1
ATOM 1356 N N . LEU A 1 175 ? 1.587 -7.199 -21.535 1.00 93.44 175 LEU A N 1
ATOM 1357 C CA . LEU A 1 175 ? 1.218 -8.098 -20.438 1.00 93.44 175 LEU A CA 1
ATOM 1358 C C . LEU A 1 175 ? 2.391 -8.353 -19.487 1.00 93.44 175 LEU A C 1
ATOM 1360 O O . LEU A 1 175 ? 2.194 -8.335 -18.275 1.00 93.44 175 LEU A O 1
ATOM 1364 N N . SER A 1 176 ? 3.612 -8.511 -20.008 1.00 90.69 176 SER A N 1
ATOM 1365 C CA . SER A 1 176 ? 4.817 -8.620 -19.178 1.00 90.69 176 SER A CA 1
ATOM 1366 C C . SER A 1 176 ? 5.041 -7.361 -18.336 1.00 90.69 176 SER A C 1
ATOM 1368 O O . SER A 1 176 ? 5.349 -7.466 -17.151 1.00 90.69 176 SER A O 1
ATOM 1370 N N . THR A 1 177 ? 4.857 -6.174 -18.920 1.00 91.19 177 THR A N 1
ATOM 1371 C CA . THR A 1 177 ? 5.000 -4.890 -18.210 1.00 91.19 177 THR A CA 1
ATOM 1372 C C . THR A 1 177 ? 3.937 -4.746 -17.118 1.00 91.19 177 THR A C 1
ATOM 1374 O O . THR A 1 177 ? 4.240 -4.392 -15.977 1.00 91.19 177 THR A O 1
ATOM 1377 N N . TRP A 1 178 ? 2.687 -5.079 -17.447 1.00 96.00 178 TRP A N 1
ATOM 1378 C CA . TRP A 1 178 ? 1.569 -5.102 -16.507 1.00 96.00 178 TRP A CA 1
ATOM 1379 C C . TRP A 1 178 ? 1.806 -6.072 -15.346 1.00 96.00 178 TRP A C 1
ATOM 1381 O O . TRP A 1 178 ? 1.572 -5.725 -14.184 1.00 96.00 178 TRP A O 1
ATOM 1391 N N . PHE A 1 179 ? 2.326 -7.262 -15.640 1.00 94.75 179 PHE A N 1
ATOM 1392 C CA . PHE A 1 179 ? 2.679 -8.253 -14.633 1.00 94.75 179 PHE A CA 1
ATOM 1393 C C . PHE A 1 179 ? 3.782 -7.743 -13.695 1.00 94.75 179 PHE A C 1
ATOM 1395 O O . PHE A 1 179 ? 3.617 -7.804 -12.477 1.00 94.75 179 PHE A O 1
ATOM 1402 N N . ILE A 1 180 ? 4.858 -7.156 -14.235 1.00 92.62 180 ILE A N 1
ATOM 1403 C CA . ILE A 1 180 ? 5.956 -6.587 -13.435 1.00 92.62 180 ILE A CA 1
ATOM 1404 C C . ILE A 1 180 ? 5.435 -5.505 -12.479 1.00 92.62 180 ILE A C 1
ATOM 1406 O O . ILE A 1 180 ? 5.705 -5.570 -11.279 1.00 92.62 180 ILE A O 1
ATOM 1410 N N . PHE A 1 181 ? 4.635 -4.547 -12.961 1.00 95.19 181 PHE A N 1
ATOM 1411 C CA . PHE A 1 181 ? 4.054 -3.525 -12.082 1.00 95.19 181 PHE A CA 1
ATOM 1412 C C . PHE A 1 181 ? 3.090 -4.110 -11.047 1.00 95.19 181 PHE A C 1
ATOM 1414 O O . PHE A 1 181 ? 3.052 -3.633 -9.913 1.00 95.19 181 PHE A O 1
ATOM 1421 N N . THR A 1 182 ? 2.360 -5.174 -11.390 1.00 95.88 182 THR A N 1
ATOM 1422 C CA . THR A 1 182 ? 1.492 -5.875 -10.433 1.00 95.88 182 THR A CA 1
ATOM 1423 C C . THR A 1 182 ? 2.311 -6.464 -9.288 1.00 95.88 182 THR A C 1
ATOM 1425 O O . THR A 1 182 ? 1.946 -6.278 -8.127 1.00 95.88 182 THR A O 1
ATOM 1428 N N . VAL A 1 183 ? 3.436 -7.119 -9.596 1.00 93.44 183 VAL A N 1
ATOM 1429 C CA . VAL A 1 183 ? 4.359 -7.663 -8.588 1.00 93.44 183 VAL A CA 1
ATOM 1430 C C . VAL A 1 183 ? 4.942 -6.541 -7.730 1.00 93.44 183 VAL A C 1
ATOM 1432 O O . VAL A 1 183 ? 4.911 -6.643 -6.505 1.00 93.44 183 VAL A O 1
ATOM 1435 N N . ILE A 1 184 ? 5.389 -5.438 -8.339 1.00 92.62 184 ILE A N 1
ATOM 1436 C CA . ILE A 1 184 ? 5.925 -4.277 -7.611 1.00 92.62 184 ILE A CA 1
ATOM 1437 C C . ILE A 1 184 ? 4.890 -3.739 -6.614 1.00 92.62 184 ILE A C 1
ATOM 1439 O O . ILE A 1 184 ? 5.181 -3.627 -5.427 1.00 92.62 184 ILE A O 1
ATOM 1443 N N . TYR A 1 185 ? 3.657 -3.470 -7.046 1.00 94.50 185 TYR A N 1
ATOM 1444 C CA . TYR A 1 185 ? 2.611 -2.918 -6.171 1.00 94.50 185 TYR A CA 1
ATOM 1445 C C . TYR A 1 185 ? 2.030 -3.923 -5.174 1.00 94.50 185 TYR A C 1
ATOM 1447 O O . TYR A 1 185 ? 1.198 -3.553 -4.345 1.00 94.50 185 TYR A O 1
ATOM 1455 N N . MET A 1 186 ? 2.398 -5.197 -5.276 1.00 92.44 186 MET A N 1
ATOM 1456 C CA . MET A 1 186 ? 1.997 -6.238 -4.334 1.00 92.44 186 MET A CA 1
ATOM 1457 C C . MET A 1 186 ? 3.078 -6.494 -3.281 1.00 92.44 186 MET A C 1
ATOM 1459 O O . MET A 1 186 ? 2.747 -6.677 -2.114 1.00 92.44 186 MET A O 1
ATOM 1463 N N . VAL A 1 187 ? 4.349 -6.513 -3.691 1.00 89.50 187 VAL A N 1
ATOM 1464 C CA . VAL A 1 187 ? 5.484 -6.939 -2.856 1.00 89.50 187 VAL A CA 1
ATOM 1465 C C . VAL A 1 187 ? 6.199 -5.757 -2.206 1.00 89.50 187 VAL A C 1
ATOM 1467 O O . VAL A 1 187 ? 6.682 -5.871 -1.083 1.00 89.50 187 VAL A O 1
ATOM 1470 N N . VAL A 1 188 ? 6.285 -4.616 -2.896 1.00 88.00 188 VAL A N 1
ATOM 1471 C CA . VAL A 1 188 ? 7.023 -3.458 -2.383 1.00 88.00 188 VAL A CA 1
ATOM 1472 C C . VAL A 1 188 ? 6.314 -2.767 -1.214 1.00 88.00 188 VAL A C 1
ATOM 1474 O O . VAL A 1 188 ? 7.016 -2.326 -0.320 1.00 88.00 188 VAL A O 1
ATOM 1477 N N . PRO A 1 189 ? 4.986 -2.644 -1.112 1.00 89.06 189 PRO A N 1
ATOM 1478 C CA . PRO A 1 189 ? 4.392 -2.053 0.090 1.00 89.06 189 PRO A CA 1
ATOM 1479 C C . PRO A 1 189 ? 4.653 -2.903 1.350 1.00 89.06 189 PRO A C 1
ATOM 1481 O O . PRO A 1 189 ? 4.493 -4.119 1.317 1.00 89.06 189 PRO A O 1
ATOM 1484 N N . ASN A 1 190 ? 4.976 -2.278 2.488 1.00 86.12 190 ASN A N 1
ATOM 1485 C CA . ASN A 1 190 ? 5.173 -2.952 3.789 1.00 86.12 190 ASN A CA 1
ATOM 1486 C C . ASN A 1 190 ? 3.876 -3.480 4.429 1.00 86.12 190 ASN A C 1
ATOM 1488 O O . ASN A 1 190 ? 3.884 -4.010 5.538 1.00 86.12 190 ASN A O 1
ATOM 1492 N N . LYS A 1 191 ? 2.766 -3.417 3.694 1.00 83.69 191 LYS A N 1
ATOM 1493 C CA . LYS A 1 191 ? 1.473 -3.960 4.087 1.00 83.69 191 LYS A CA 1
ATOM 1494 C C . LYS A 1 191 ? 0.933 -4.887 3.014 1.00 83.69 191 LYS A C 1
ATOM 1496 O O . LYS A 1 191 ? 1.195 -4.712 1.827 1.00 83.69 191 LYS A O 1
ATOM 1501 N N . LYS A 1 192 ? 0.095 -5.839 3.420 1.00 82.75 192 LYS A N 1
ATOM 1502 C CA . LYS A 1 192 ? -0.551 -6.768 2.486 1.00 82.75 192 LYS A CA 1
ATOM 1503 C C . LYS A 1 192 ? -1.519 -6.012 1.570 1.00 82.75 192 LYS A C 1
ATOM 1505 O O . LYS A 1 192 ? -2.586 -5.581 2.005 1.00 82.75 192 LYS A O 1
ATOM 1510 N N . VAL A 1 193 ? -1.164 -5.877 0.293 1.00 86.69 193 VAL A N 1
ATOM 1511 C CA . VAL A 1 193 ? -2.038 -5.318 -0.749 1.00 86.69 193 VAL A CA 1
ATOM 1512 C C . VAL A 1 193 ? -2.615 -6.460 -1.579 1.00 86.69 193 VAL A C 1
ATOM 1514 O O . VAL A 1 193 ? -1.897 -7.350 -2.023 1.00 86.69 193 VAL A O 1
ATOM 1517 N N . SER A 1 194 ? -3.936 -6.469 -1.783 1.00 90.12 194 SER A N 1
ATOM 1518 C CA . SER A 1 194 ? -4.563 -7.532 -2.575 1.00 90.12 194 SER A CA 1
ATOM 1519 C C . SER A 1 194 ? -4.176 -7.421 -4.052 1.00 90.12 194 SER A C 1
ATOM 1521 O O . SER A 1 194 ? -4.246 -6.324 -4.616 1.00 90.12 194 SER A O 1
ATOM 1523 N N . ILE A 1 195 ? -3.941 -8.564 -4.701 1.00 93.69 195 ILE A N 1
ATOM 1524 C CA . ILE A 1 195 ? -3.572 -8.638 -6.122 1.00 93.69 195 ILE A CA 1
ATOM 1525 C C . ILE A 1 195 ? -4.547 -7.898 -7.046 1.00 93.69 195 ILE A C 1
ATOM 1527 O O . ILE A 1 195 ? -4.122 -7.289 -8.016 1.00 93.69 195 ILE A O 1
ATOM 1531 N N . LYS A 1 196 ? -5.848 -7.862 -6.720 1.00 94.38 196 LYS A N 1
ATOM 1532 C CA . LYS A 1 196 ? -6.863 -7.161 -7.527 1.00 94.38 196 LYS A CA 1
ATOM 1533 C C . LYS A 1 196 ? -6.621 -5.647 -7.583 1.00 94.38 196 LYS A C 1
ATOM 1535 O O . LYS A 1 196 ? -6.790 -5.037 -8.632 1.00 94.38 196 LYS A O 1
ATOM 1540 N N . HIS A 1 197 ? -6.221 -5.043 -6.463 1.00 93.38 197 HIS A N 1
ATOM 1541 C CA . HIS A 1 197 ? -5.932 -3.606 -6.388 1.00 93.38 197 HIS A CA 1
ATOM 1542 C C . HIS A 1 197 ? -4.586 -3.284 -7.035 1.00 93.38 197 HIS A C 1
ATOM 1544 O O . HIS A 1 197 ? -4.499 -2.332 -7.809 1.00 93.38 197 HIS A O 1
ATOM 1550 N N . SER A 1 198 ? -3.571 -4.117 -6.779 1.00 95.75 198 SER A N 1
ATOM 1551 C CA . SER A 1 198 ? -2.253 -3.999 -7.407 1.00 95.75 198 SER A CA 1
ATOM 1552 C C . SER A 1 198 ? -2.348 -4.125 -8.928 1.00 95.75 198 SER A C 1
ATOM 1554 O O . SER A 1 198 ? -1.823 -3.272 -9.630 1.00 95.75 198 SER A O 1
ATOM 1556 N N . ALA A 1 199 ? -3.096 -5.103 -9.445 1.00 97.56 199 ALA A N 1
ATOM 1557 C CA . ALA A 1 199 ? -3.287 -5.321 -10.878 1.00 97.56 199 ALA A CA 1
ATOM 1558 C C . ALA A 1 199 ? -4.058 -4.178 -11.560 1.00 97.56 199 ALA A C 1
ATOM 1560 O O . ALA A 1 199 ? -3.718 -3.783 -12.674 1.00 97.56 199 ALA A O 1
ATOM 1561 N N . ALA A 1 200 ? -5.065 -3.604 -10.891 1.00 96.56 200 ALA A N 1
ATOM 1562 C CA . ALA A 1 200 ? -5.799 -2.449 -11.409 1.00 96.56 200 ALA A CA 1
ATOM 1563 C C . ALA A 1 200 ? -4.914 -1.191 -11.493 1.00 96.56 200 ALA A C 1
ATOM 1565 O O . ALA A 1 200 ? -4.906 -0.512 -12.518 1.00 96.56 200 ALA A O 1
ATOM 1566 N N . GLY A 1 201 ? -4.123 -0.907 -10.450 1.00 96.62 201 GLY A N 1
ATOM 1567 C CA . GLY A 1 201 ? -3.128 0.173 -10.481 1.00 96.62 201 GLY A CA 1
ATOM 1568 C C . GLY A 1 201 ? -2.036 -0.056 -11.527 1.00 96.62 201 GLY A C 1
ATOM 1569 O O . GLY A 1 201 ? -1.691 0.850 -12.285 1.00 96.62 201 GLY A O 1
ATOM 1570 N N . ALA A 1 202 ? -1.540 -1.291 -11.618 1.00 97.69 202 ALA A N 1
ATOM 1571 C CA . ALA A 1 202 ? -0.533 -1.712 -12.585 1.00 97.69 202 ALA A CA 1
ATOM 1572 C C . ALA A 1 202 ? -1.010 -1.583 -14.028 1.00 97.69 202 ALA A C 1
ATOM 1574 O O . ALA A 1 202 ? -0.200 -1.288 -14.901 1.00 97.69 202 ALA A O 1
ATOM 1575 N N . LEU A 1 203 ? -2.304 -1.782 -14.294 1.00 97.94 203 LEU A N 1
ATOM 1576 C CA . LEU A 1 203 ? -2.862 -1.627 -15.635 1.00 97.94 203 LEU A CA 1
ATOM 1577 C C . LEU A 1 203 ? -2.703 -0.187 -16.117 1.00 97.94 203 LEU A C 1
ATOM 1579 O O . LEU A 1 203 ? -2.211 0.045 -17.217 1.00 97.94 203 LEU A O 1
ATOM 1583 N N . ILE A 1 204 ? -3.051 0.778 -15.265 1.00 97.06 204 ILE A N 1
ATOM 1584 C CA . ILE A 1 204 ? -2.898 2.197 -15.581 1.00 97.06 204 ILE A CA 1
ATOM 1585 C C . ILE A 1 204 ? -1.421 2.566 -15.753 1.00 97.06 204 ILE A C 1
ATOM 1587 O O . ILE A 1 204 ? -1.078 3.213 -16.742 1.00 97.06 204 ILE A O 1
ATOM 1591 N N . ALA A 1 205 ? -0.534 2.094 -14.870 1.00 97.31 205 ALA A N 1
ATOM 1592 C CA . ALA A 1 205 ? 0.905 2.295 -15.045 1.00 97.31 205 ALA A CA 1
ATOM 1593 C C . ALA A 1 205 ? 1.424 1.700 -16.361 1.00 97.31 205 ALA A C 1
ATOM 1595 O O . ALA A 1 205 ? 2.135 2.380 -17.089 1.00 97.31 205 ALA A O 1
ATOM 1596 N N . ALA A 1 206 ? 1.042 0.469 -16.710 1.00 96.50 206 ALA A N 1
ATOM 1597 C CA . ALA A 1 206 ? 1.478 -0.194 -17.938 1.00 96.50 206 ALA A CA 1
ATOM 1598 C C . ALA A 1 206 ? 0.972 0.519 -19.200 1.00 96.50 206 ALA A C 1
ATOM 1600 O O . ALA A 1 206 ? 1.724 0.644 -20.170 1.00 96.50 206 ALA A O 1
ATOM 1601 N N . VAL A 1 207 ? -0.268 1.023 -19.186 1.00 97.31 207 VAL A N 1
ATOM 1602 C CA . VAL A 1 207 ? -0.831 1.834 -20.278 1.00 97.31 207 VAL A CA 1
ATOM 1603 C C . VAL A 1 207 ? -0.033 3.122 -20.444 1.00 97.31 207 VAL A C 1
ATOM 1605 O O . VAL A 1 207 ? 0.487 3.369 -21.532 1.00 97.31 207 VAL A O 1
ATOM 1608 N N . PHE A 1 208 ? 0.134 3.908 -19.377 1.00 96.94 208 PHE A N 1
ATOM 1609 C CA . PHE A 1 208 ? 0.895 5.156 -19.445 1.00 96.94 208 PHE A CA 1
ATOM 1610 C C . PHE A 1 208 ? 2.362 4.930 -19.803 1.00 96.94 208 PHE A C 1
ATOM 1612 O O . PHE A 1 208 ? 2.911 5.685 -20.593 1.00 96.94 208 PHE A O 1
ATOM 1619 N N . PHE A 1 209 ? 2.989 3.871 -19.296 1.00 94.88 209 PHE A N 1
ATOM 1620 C CA . PHE A 1 209 ? 4.372 3.537 -19.619 1.00 94.88 209 PHE A CA 1
ATOM 1621 C C . PHE A 1 209 ? 4.536 3.131 -21.090 1.00 94.88 209 PHE A C 1
ATOM 1623 O O . PHE A 1 209 ? 5.476 3.558 -21.759 1.00 94.88 209 PHE A O 1
ATOM 1630 N N . THR A 1 210 ? 3.596 2.351 -21.632 1.00 93.38 210 THR A N 1
ATOM 1631 C CA . THR A 1 210 ? 3.624 1.916 -23.037 1.00 93.38 210 THR A CA 1
ATOM 1632 C C . THR A 1 210 ? 3.354 3.076 -23.991 1.00 93.38 210 THR A C 1
ATOM 1634 O O . THR A 1 210 ? 4.126 3.280 -24.928 1.00 93.38 210 THR A O 1
ATOM 1637 N N . LEU A 1 211 ? 2.302 3.858 -23.732 1.00 95.69 211 LEU A N 1
ATOM 1638 C CA . LEU A 1 211 ? 1.979 5.051 -24.516 1.00 95.69 211 LEU A CA 1
ATOM 1639 C C . LEU A 1 211 ? 3.070 6.111 -24.380 1.00 95.69 211 LEU A C 1
ATOM 1641 O O . LEU A 1 211 ? 3.486 6.692 -25.373 1.00 95.69 211 LEU A O 1
ATOM 1645 N N . GLY A 1 212 ? 3.587 6.314 -23.169 1.00 93.25 212 GLY A N 1
ATOM 1646 C CA . GLY A 1 212 ? 4.677 7.237 -22.883 1.00 93.25 212 GLY A CA 1
ATOM 1647 C C . GLY A 1 212 ? 5.942 6.879 -23.652 1.00 93.25 212 GLY A C 1
ATOM 1648 O O . GLY A 1 212 ? 6.547 7.758 -24.248 1.00 93.25 212 GLY A O 1
ATOM 1649 N N . LYS A 1 213 ? 6.300 5.592 -23.731 1.00 90.25 213 LYS A N 1
ATOM 1650 C CA . LYS A 1 213 ? 7.427 5.116 -24.549 1.00 90.25 213 LYS A CA 1
ATOM 1651 C C . LYS A 1 213 ? 7.232 5.418 -26.034 1.00 90.25 213 LYS A C 1
ATOM 1653 O O . LYS A 1 213 ? 8.159 5.889 -26.684 1.00 90.25 213 LYS A O 1
ATOM 1658 N N . GLN A 1 214 ? 6.039 5.158 -26.570 1.00 90.75 214 GLN A N 1
ATOM 1659 C CA . GLN A 1 214 ? 5.722 5.446 -27.974 1.00 90.75 214 GLN A CA 1
ATOM 1660 C C . GLN A 1 214 ? 5.752 6.953 -28.258 1.00 90.75 214 GLN A C 1
ATOM 1662 O O . GLN A 1 214 ? 6.386 7.381 -29.217 1.00 90.75 214 GLN A O 1
ATOM 1667 N N . ALA A 1 215 ? 5.129 7.755 -27.393 1.00 92.56 215 ALA A N 1
ATOM 1668 C CA . ALA A 1 215 ? 5.110 9.210 -27.495 1.00 92.56 215 ALA A CA 1
ATOM 1669 C C . ALA A 1 215 ? 6.516 9.811 -27.368 1.00 92.56 215 ALA A C 1
ATOM 1671 O O . ALA A 1 215 ? 6.864 10.724 -28.109 1.00 92.56 215 ALA A O 1
ATOM 1672 N N . PHE A 1 216 ? 7.343 9.274 -26.471 1.00 89.31 216 PHE A N 1
ATOM 1673 C CA . PHE A 1 216 ? 8.718 9.716 -26.269 1.00 89.31 216 PHE A CA 1
ATOM 1674 C C . PHE A 1 216 ? 9.610 9.389 -27.471 1.00 89.31 216 PHE A C 1
ATOM 1676 O O . PHE A 1 216 ? 10.336 10.259 -27.949 1.00 89.31 216 PHE A O 1
ATOM 1683 N N . ALA A 1 217 ? 9.508 8.170 -28.012 1.00 87.38 217 ALA A N 1
ATOM 1684 C CA . ALA A 1 217 ? 10.213 7.790 -29.234 1.00 87.38 217 ALA A CA 1
ATOM 1685 C C . ALA A 1 217 ? 9.785 8.664 -30.424 1.00 87.38 217 ALA A C 1
ATOM 1687 O O . ALA A 1 217 ? 10.632 9.184 -31.148 1.00 87.38 217 ALA A O 1
ATOM 1688 N N . TRP A 1 218 ? 8.477 8.883 -30.584 1.00 90.06 218 TRP A N 1
ATOM 1689 C CA . TRP A 1 218 ? 7.938 9.778 -31.606 1.00 90.06 218 TRP A CA 1
ATOM 1690 C C . TRP A 1 218 ? 8.455 11.214 -31.447 1.00 90.06 218 TRP A C 1
ATOM 1692 O O . TRP A 1 218 ? 8.865 11.822 -32.433 1.00 90.06 218 TRP A O 1
ATOM 1702 N N . TYR A 1 219 ? 8.497 11.738 -30.219 1.00 87.69 219 TYR A N 1
ATOM 1703 C CA . TYR A 1 219 ? 8.994 13.083 -29.929 1.00 87.69 219 TYR A CA 1
ATOM 1704 C C . TYR A 1 219 ? 10.467 13.254 -30.319 1.00 87.69 219 TYR A C 1
ATOM 1706 O O . TYR A 1 219 ? 10.794 14.216 -31.009 1.00 87.69 219 TYR A O 1
ATOM 1714 N N . ILE A 1 220 ? 11.343 12.313 -29.939 1.00 86.19 220 ILE A N 1
ATOM 1715 C CA . ILE A 1 220 ? 12.779 12.378 -30.270 1.00 86.19 220 ILE A CA 1
ATOM 1716 C C . ILE A 1 220 ? 13.000 12.372 -31.785 1.00 86.19 220 ILE A C 1
ATOM 1718 O O . ILE A 1 220 ? 13.814 13.144 -32.285 1.00 86.19 220 ILE A O 1
ATOM 1722 N N . VAL A 1 221 ? 12.281 11.511 -32.510 1.00 86.12 221 VAL A N 1
ATOM 1723 C CA . VAL A 1 221 ? 12.429 11.381 -33.968 1.00 86.12 221 VAL A CA 1
ATOM 1724 C C . VAL A 1 221 ? 11.860 12.600 -34.700 1.00 86.12 221 VAL A C 1
ATOM 1726 O O . VAL A 1 221 ? 12.442 13.053 -35.682 1.00 86.12 221 VAL A O 1
ATOM 1729 N N . THR A 1 222 ? 10.737 13.143 -34.228 1.00 88.62 222 THR A N 1
ATOM 1730 C CA . THR A 1 222 ? 10.030 14.246 -34.902 1.00 88.62 222 THR A CA 1
ATOM 1731 C C . THR A 1 222 ? 10.658 15.609 -34.604 1.00 88.62 222 THR A C 1
ATOM 1733 O O . THR A 1 222 ? 10.693 16.472 -35.478 1.00 88.62 222 THR A O 1
ATOM 1736 N N . PHE A 1 223 ? 11.174 15.812 -33.387 1.00 87.31 223 PHE A N 1
ATOM 1737 C CA . PHE A 1 223 ? 11.708 17.093 -32.918 1.00 87.31 223 PHE A CA 1
ATOM 1738 C C . PHE A 1 223 ? 13.181 16.980 -32.485 1.00 87.31 223 PHE A C 1
ATOM 1740 O O . PHE A 1 223 ? 13.505 17.166 -31.307 1.00 87.31 223 PHE A O 1
ATOM 1747 N N . PRO A 1 224 ? 14.122 16.750 -33.422 1.00 83.88 224 PRO A N 1
ATOM 1748 C CA . PRO A 1 224 ? 15.544 16.631 -33.105 1.00 83.88 224 PRO A CA 1
ATOM 1749 C C . PRO A 1 224 ? 16.198 17.975 -32.741 1.00 83.88 224 PRO A C 1
ATOM 1751 O O . PRO A 1 224 ? 17.406 18.030 -32.539 1.00 83.88 224 PRO A O 1
ATOM 1754 N N . SER A 1 225 ? 15.437 19.072 -32.621 1.00 82.81 225 SER A N 1
ATOM 1755 C CA . SER A 1 225 ? 15.935 20.422 -32.313 1.00 82.81 225 SER A CA 1
ATOM 1756 C C . SER A 1 225 ? 16.859 20.454 -31.094 1.00 82.81 225 SER A C 1
ATOM 1758 O O . SER A 1 225 ? 17.868 21.151 -31.102 1.00 82.81 225 SER A O 1
ATOM 1760 N N . TYR A 1 226 ? 16.564 19.654 -30.065 1.00 79.38 226 TYR A N 1
ATOM 1761 C CA . TYR A 1 226 ? 17.411 19.565 -28.874 1.00 79.38 226 TYR A CA 1
ATOM 1762 C C . TYR A 1 226 ? 18.772 18.914 -29.167 1.00 79.38 226 TYR A C 1
ATOM 1764 O O . TYR A 1 226 ? 19.795 19.370 -28.661 1.00 79.38 226 TYR A O 1
ATOM 1772 N N . GLN A 1 227 ? 18.797 17.880 -30.015 1.00 81.62 227 GLN A N 1
ATOM 1773 C CA . GLN A 1 227 ? 20.033 17.249 -30.488 1.00 81.62 227 GLN A CA 1
ATOM 1774 C C . GLN A 1 227 ? 20.806 18.173 -31.438 1.00 81.62 227 GLN A C 1
ATOM 1776 O O . GLN A 1 227 ? 22.029 18.193 -31.390 1.00 81.62 227 GLN A O 1
ATOM 1781 N N . LEU A 1 228 ? 20.116 18.981 -32.249 1.00 84.50 228 LEU A N 1
ATOM 1782 C CA . LEU A 1 228 ? 20.750 19.953 -33.146 1.00 84.50 228 LEU A CA 1
ATOM 1783 C C . LEU A 1 228 ? 21.461 21.081 -32.383 1.00 84.50 228 LEU A C 1
ATOM 1785 O O . LEU A 1 228 ? 22.524 21.521 -32.807 1.00 84.50 228 LEU A O 1
ATOM 1789 N N . ILE A 1 229 ? 20.897 21.535 -31.258 1.00 88.00 229 ILE A N 1
ATOM 1790 C CA . ILE A 1 229 ? 21.480 22.616 -30.445 1.00 88.00 229 ILE A CA 1
ATOM 1791 C C . ILE A 1 229 ? 22.610 22.096 -29.547 1.00 88.00 229 ILE A C 1
ATOM 1793 O O . ILE A 1 229 ? 23.657 22.731 -29.448 1.00 88.00 229 ILE A O 1
ATOM 1797 N N . TYR A 1 230 ? 22.401 20.959 -28.873 1.00 79.56 230 TYR A N 1
ATOM 1798 C CA . TYR A 1 230 ? 23.306 20.470 -27.822 1.00 79.56 230 TYR A CA 1
ATOM 1799 C C . TYR A 1 230 ? 24.190 19.284 -28.248 1.00 79.56 230 TYR A C 1
ATOM 1801 O O . TYR A 1 230 ? 25.036 18.839 -27.471 1.00 79.56 230 TYR A O 1
ATOM 1809 N N . GLY A 1 231 ? 24.016 18.742 -29.456 1.00 80.19 231 GLY A N 1
ATOM 1810 C CA . GLY A 1 231 ? 24.768 17.583 -29.940 1.00 80.19 231 GLY A CA 1
ATOM 1811 C C . GLY A 1 231 ? 24.639 16.375 -29.006 1.00 80.19 231 GLY A C 1
ATOM 1812 O O . GLY A 1 231 ? 23.566 16.089 -28.470 1.00 80.19 231 GLY A O 1
ATOM 1813 N N . ALA A 1 232 ? 25.757 15.688 -28.750 1.00 74.06 232 ALA A N 1
ATOM 1814 C CA . ALA A 1 232 ? 25.809 14.540 -27.839 1.00 74.06 232 ALA A CA 1
ATOM 1815 C C . ALA A 1 232 ? 25.349 14.871 -26.402 1.00 74.06 232 ALA A C 1
ATOM 1817 O O . ALA A 1 232 ? 24.810 13.999 -25.713 1.00 74.06 232 ALA A O 1
ATOM 1818 N N . MET A 1 233 ? 25.484 16.131 -25.964 1.00 77.56 233 MET A N 1
ATOM 1819 C CA . MET A 1 233 ? 25.079 16.575 -24.622 1.00 77.56 233 MET A CA 1
ATOM 1820 C C . MET A 1 233 ? 23.556 16.568 -24.429 1.00 77.56 233 MET A C 1
ATOM 1822 O O . MET A 1 233 ? 23.093 16.526 -23.290 1.00 77.56 233 MET A O 1
ATOM 1826 N N . ALA A 1 234 ? 22.765 16.535 -25.511 1.00 82.62 234 ALA A N 1
ATOM 1827 C CA . ALA A 1 234 ? 21.307 16.407 -25.442 1.00 82.62 234 ALA A CA 1
ATOM 1828 C C . ALA A 1 234 ? 20.853 15.093 -24.779 1.00 82.62 234 ALA A C 1
ATOM 1830 O O . ALA A 1 234 ? 19.760 15.031 -24.216 1.00 82.62 234 ALA A O 1
ATOM 1831 N N . THR A 1 235 ? 21.698 14.058 -24.805 1.00 78.81 235 THR A N 1
ATOM 1832 C CA . THR A 1 235 ? 21.407 12.735 -24.234 1.00 78.81 235 THR A CA 1
ATOM 1833 C C . THR A 1 235 ? 21.049 12.816 -22.751 1.00 78.81 235 THR A C 1
ATOM 1835 O O . THR A 1 235 ? 20.100 12.167 -22.318 1.00 78.81 235 THR A O 1
ATOM 1838 N N . LEU A 1 236 ? 21.755 13.645 -21.972 1.00 82.38 236 LEU A N 1
ATOM 1839 C CA . LEU A 1 236 ? 21.541 13.755 -20.527 1.00 82.38 236 LEU A CA 1
ATOM 1840 C C . LEU A 1 236 ? 20.166 14.366 -20.179 1.00 82.38 236 LEU A C 1
ATOM 1842 O O . LEU A 1 236 ? 19.406 13.702 -19.471 1.00 82.38 236 LEU A O 1
ATOM 1846 N N . PRO A 1 237 ? 19.779 15.559 -20.683 1.00 86.50 237 PRO A N 1
ATOM 1847 C CA . PRO A 1 237 ? 18.434 16.099 -20.468 1.00 86.50 237 PRO A CA 1
ATOM 1848 C C . PRO A 1 237 ? 17.313 15.197 -20.996 1.00 86.50 237 PRO A C 1
ATOM 1850 O O . PRO A 1 237 ? 16.283 15.056 -20.337 1.00 86.50 237 PRO A O 1
ATOM 1853 N N . ILE A 1 238 ? 17.508 14.562 -22.158 1.00 87.25 238 ILE A N 1
ATOM 1854 C CA . ILE A 1 238 ? 16.526 13.642 -22.750 1.00 87.25 238 ILE A CA 1
ATOM 1855 C C . ILE A 1 238 ? 16.326 12.420 -21.842 1.00 87.25 238 ILE A C 1
ATOM 1857 O O . ILE A 1 238 ? 15.190 12.049 -21.544 1.00 87.25 238 ILE A O 1
ATOM 1861 N N . MET A 1 239 ? 17.414 11.827 -21.344 1.00 86.50 239 MET A N 1
ATOM 1862 C CA . MET A 1 239 ? 17.355 10.712 -20.399 1.00 86.50 239 MET A CA 1
ATOM 1863 C C . MET A 1 239 ? 16.699 11.128 -19.077 1.00 86.50 239 MET A C 1
ATOM 1865 O O . MET A 1 239 ? 15.868 10.391 -18.550 1.00 86.50 239 MET A O 1
ATOM 1869 N N . LEU A 1 240 ? 17.017 12.316 -18.556 1.00 90.75 240 LEU A N 1
ATOM 1870 C CA . LEU A 1 240 ? 16.410 12.848 -17.335 1.00 90.75 240 LEU A CA 1
ATOM 1871 C C . LEU A 1 240 ? 14.892 13.004 -17.492 1.00 90.75 240 LEU A C 1
ATOM 1873 O O . LEU A 1 240 ? 14.138 12.571 -16.620 1.00 90.75 240 LEU A O 1
ATOM 1877 N N . LEU A 1 241 ? 14.435 13.552 -18.623 1.00 91.94 241 LEU A N 1
ATOM 1878 C CA . LEU A 1 241 ? 13.011 13.656 -18.943 1.00 91.94 241 LEU A CA 1
ATOM 1879 C C . LEU A 1 241 ? 12.348 12.273 -19.008 1.00 91.94 241 LEU A C 1
ATOM 1881 O O . LEU A 1 241 ? 11.260 12.085 -18.461 1.00 91.94 241 LEU A O 1
ATOM 1885 N N . TRP A 1 242 ? 13.003 11.291 -19.632 1.00 92.75 242 TRP A N 1
ATOM 1886 C CA . TRP A 1 242 ? 12.481 9.927 -19.709 1.00 92.75 242 TRP A CA 1
ATOM 1887 C C . TRP A 1 242 ? 12.337 9.266 -18.337 1.00 92.75 242 TRP A C 1
ATOM 1889 O O . TRP A 1 242 ? 11.300 8.666 -18.040 1.00 92.75 242 TRP A O 1
ATOM 1899 N N . ILE A 1 243 ? 13.354 9.396 -17.482 1.00 93.56 243 ILE A N 1
ATOM 1900 C CA . ILE A 1 243 ? 13.332 8.866 -16.114 1.00 93.56 243 ILE A CA 1
ATOM 1901 C C . ILE A 1 243 ? 12.212 9.548 -15.311 1.00 93.56 243 ILE A C 1
ATOM 1903 O O . ILE A 1 243 ? 11.446 8.866 -14.629 1.00 93.56 243 ILE A O 1
ATOM 1907 N N . GLN A 1 244 ? 12.046 10.866 -15.460 1.00 95.38 244 GLN A N 1
ATOM 1908 C CA . GLN A 1 244 ? 10.970 11.627 -14.820 1.00 95.38 244 GLN A CA 1
ATOM 1909 C C . GLN A 1 244 ? 9.578 11.145 -15.225 1.00 95.38 244 GLN A C 1
ATOM 1911 O O . GLN A 1 244 ? 8.716 10.933 -14.365 1.00 95.38 244 GLN A O 1
ATOM 1916 N N . LEU A 1 245 ? 9.343 10.959 -16.523 1.00 95.44 245 LEU A N 1
ATOM 1917 C CA . LEU A 1 245 ? 8.077 10.431 -17.025 1.00 95.44 245 LEU A CA 1
ATOM 1918 C C . LEU A 1 245 ? 7.841 9.006 -16.517 1.00 95.44 245 LEU A C 1
ATOM 1920 O O . LEU A 1 245 ? 6.762 8.705 -16.008 1.00 95.44 245 LEU A O 1
ATOM 1924 N N . SER A 1 246 ? 8.875 8.164 -16.555 1.00 95.31 246 SER A N 1
ATOM 1925 C CA . SER A 1 246 ? 8.822 6.786 -16.061 1.00 95.31 246 SER A CA 1
ATOM 1926 C C . SER A 1 246 ? 8.398 6.723 -14.595 1.00 95.31 246 SER A C 1
ATOM 1928 O O . SER A 1 246 ? 7.436 6.026 -14.265 1.00 95.31 246 SER A O 1
ATOM 1930 N N . TRP A 1 247 ? 9.041 7.499 -13.716 1.00 97.12 247 TRP A N 1
ATOM 1931 C CA . TRP A 1 247 ? 8.650 7.568 -12.308 1.00 97.12 247 TRP A CA 1
ATOM 1932 C C . TRP A 1 247 ? 7.242 8.122 -12.123 1.00 97.12 247 TRP A C 1
ATOM 1934 O O . TRP A 1 247 ? 6.492 7.606 -11.300 1.00 97.12 247 TRP A O 1
ATOM 1944 N N . THR A 1 248 ? 6.836 9.112 -12.918 1.00 97.00 248 THR A N 1
ATOM 1945 C CA . THR A 1 248 ? 5.472 9.655 -12.862 1.00 97.00 248 THR A CA 1
ATOM 1946 C C . THR A 1 248 ? 4.428 8.573 -13.150 1.00 97.00 248 THR A C 1
ATOM 1948 O O . THR A 1 248 ? 3.463 8.435 -12.398 1.00 97.00 248 THR A O 1
ATOM 1951 N N . PHE A 1 249 ? 4.635 7.753 -14.184 1.00 97.00 249 PHE A N 1
ATOM 1952 C CA . PHE A 1 249 ? 3.720 6.662 -14.535 1.00 97.00 249 PHE A CA 1
ATOM 1953 C C . PHE A 1 249 ? 3.676 5.575 -13.455 1.00 97.00 249 PHE A C 1
ATOM 1955 O O . PHE A 1 249 ? 2.593 5.122 -13.073 1.00 97.00 249 PHE A O 1
ATOM 1962 N N . VAL A 1 250 ? 4.841 5.196 -12.919 1.00 96.50 250 VAL A N 1
ATOM 1963 C CA . VAL A 1 250 ? 4.952 4.195 -11.848 1.00 96.50 250 VAL A CA 1
ATOM 1964 C C . VAL A 1 250 ? 4.277 4.675 -10.564 1.00 96.50 250 VAL A C 1
ATOM 1966 O O . VAL A 1 250 ? 3.545 3.916 -9.932 1.00 96.50 250 VAL A O 1
ATOM 1969 N N . LEU A 1 251 ? 4.484 5.926 -10.159 1.00 97.19 251 LEU A N 1
ATOM 1970 C CA . LEU A 1 251 ? 3.883 6.443 -8.932 1.00 97.19 251 LEU A CA 1
ATOM 1971 C C . LEU A 1 251 ? 2.371 6.647 -9.095 1.00 97.19 251 LEU A C 1
ATOM 1973 O O . LEU A 1 251 ? 1.617 6.353 -8.169 1.00 97.19 251 LEU A O 1
ATOM 1977 N N . LEU A 1 252 ? 1.902 7.063 -10.276 1.00 97.00 252 LEU A N 1
ATOM 1978 C CA . LEU A 1 252 ? 0.472 7.225 -10.555 1.00 97.00 252 LEU A CA 1
ATOM 1979 C C . LEU A 1 252 ? -0.292 5.895 -10.443 1.00 97.00 252 LEU A C 1
ATOM 1981 O O . LEU A 1 252 ? -1.362 5.849 -9.830 1.00 97.00 252 LEU A O 1
ATOM 1985 N N . GLY A 1 253 ? 0.265 4.798 -10.966 1.00 97.00 253 GLY A N 1
ATOM 1986 C CA . GLY A 1 253 ? -0.327 3.467 -10.795 1.00 97.00 253 GLY A CA 1
ATOM 1987 C C . GLY A 1 253 ? -0.316 2.984 -9.343 1.00 97.00 253 GLY A C 1
ATOM 1988 O O . GLY A 1 253 ? -1.319 2.446 -8.867 1.00 97.00 253 GLY A O 1
ATOM 1989 N N . ALA A 1 254 ? 0.774 3.236 -8.611 1.00 96.56 254 ALA A N 1
ATOM 1990 C CA . ALA A 1 254 ? 0.873 2.916 -7.186 1.00 96.56 254 ALA A CA 1
ATOM 1991 C C . ALA A 1 254 ? -0.182 3.677 -6.364 1.00 96.56 254 ALA A C 1
ATOM 1993 O O . ALA A 1 254 ? -0.879 3.087 -5.537 1.00 96.56 254 ALA A O 1
ATOM 1994 N N . GLN A 1 255 ? -0.366 4.970 -6.648 1.00 96.44 255 GLN A N 1
ATOM 1995 C CA . GLN A 1 255 ? -1.388 5.815 -6.033 1.00 96.44 255 GLN A CA 1
ATOM 1996 C C . GLN A 1 255 ? -2.795 5.257 -6.263 1.00 96.44 255 GLN A C 1
ATOM 1998 O O . GLN A 1 255 ? -3.603 5.199 -5.334 1.00 96.44 255 GLN A O 1
ATOM 2003 N N . LEU A 1 256 ? -3.089 4.801 -7.482 1.00 95.88 256 LEU A N 1
ATOM 2004 C CA . LEU A 1 256 ? -4.378 4.193 -7.797 1.00 95.88 256 LEU A CA 1
ATOM 2005 C C . LEU A 1 256 ? -4.592 2.884 -7.026 1.00 95.88 256 LEU A C 1
ATOM 2007 O O . LEU A 1 256 ? -5.652 2.695 -6.426 1.00 95.88 256 LEU A O 1
ATOM 2011 N N . ALA A 1 257 ? -3.583 2.006 -6.992 1.00 95.50 257 ALA A N 1
ATOM 2012 C CA . ALA A 1 257 ? -3.633 0.766 -6.219 1.00 95.50 257 ALA A CA 1
ATOM 2013 C C . ALA A 1 257 ? -3.875 1.039 -4.724 1.00 95.50 257 ALA A C 1
ATOM 2015 O O . ALA A 1 257 ? -4.685 0.358 -4.088 1.00 95.50 257 ALA A O 1
ATOM 2016 N N . ALA A 1 258 ? -3.221 2.062 -4.168 1.00 93.94 258 ALA A N 1
ATOM 2017 C CA . ALA A 1 258 ? -3.378 2.464 -2.776 1.00 93.94 258 ALA A CA 1
ATOM 2018 C C . ALA A 1 258 ? -4.778 3.005 -2.463 1.00 93.94 258 ALA A C 1
ATOM 2020 O O . ALA A 1 258 ? -5.382 2.582 -1.477 1.00 93.94 258 ALA A O 1
ATOM 2021 N N . VAL A 1 259 ? -5.328 3.875 -3.316 1.00 93.62 259 VAL A N 1
ATOM 2022 C CA . VAL A 1 259 ? -6.684 4.425 -3.134 1.00 93.62 259 VAL A CA 1
ATOM 2023 C C . VAL A 1 259 ? -7.738 3.328 -3.262 1.00 93.62 259 VAL A C 1
ATOM 2025 O O . VAL A 1 259 ? -8.657 3.266 -2.450 1.00 93.62 259 VAL A O 1
ATOM 2028 N N . LEU A 1 260 ? -7.595 2.411 -4.225 1.00 92.06 260 LEU A N 1
ATOM 2029 C CA . LEU A 1 260 ? -8.503 1.268 -4.368 1.00 92.06 260 LEU A CA 1
ATOM 2030 C C . LEU A 1 260 ? -8.487 0.357 -3.132 1.00 92.06 260 LEU A C 1
ATOM 2032 O O . LEU A 1 260 ? -9.545 -0.101 -2.691 1.00 92.06 260 LEU A O 1
ATOM 2036 N N . ALA A 1 261 ? -7.307 0.127 -2.550 1.00 88.81 261 ALA A N 1
ATOM 2037 C CA . ALA A 1 261 ? -7.177 -0.613 -1.300 1.00 88.81 261 ALA A CA 1
ATOM 2038 C C . ALA A 1 261 ? -7.810 0.142 -0.112 1.00 88.81 261 ALA A C 1
ATOM 2040 O O . ALA A 1 261 ? -8.512 -0.473 0.692 1.00 88.81 261 ALA A O 1
ATOM 2041 N N . GLU A 1 262 ? -7.624 1.465 -0.020 1.00 87.69 262 GLU A N 1
ATOM 2042 C CA . GLU A 1 262 ? -8.222 2.310 1.027 1.00 87.69 262 GLU A CA 1
ATOM 2043 C C . GLU A 1 262 ? -9.754 2.297 0.957 1.00 87.69 262 GLU A C 1
ATOM 2045 O O . GLU A 1 262 ? -10.418 2.087 1.969 1.00 87.69 262 GLU A O 1
ATOM 2050 N N . VAL A 1 263 ? -10.326 2.466 -0.237 1.00 85.44 263 VAL A N 1
ATOM 2051 C CA . VAL A 1 263 ? -11.778 2.467 -0.463 1.00 85.44 263 VAL A CA 1
ATOM 2052 C C . VAL A 1 263 ? -12.418 1.155 -0.021 1.00 85.44 263 VAL A C 1
ATOM 2054 O O . VAL A 1 263 ? -13.477 1.159 0.609 1.00 85.44 263 VAL A O 1
ATOM 2057 N N . ARG A 1 264 ? -11.776 0.022 -0.317 1.00 76.38 264 ARG A N 1
ATOM 2058 C CA . ARG A 1 264 ? -12.264 -1.283 0.131 1.00 76.38 264 ARG A CA 1
ATOM 2059 C C . ARG A 1 264 ? -12.142 -1.445 1.643 1.00 76.38 264 ARG A C 1
ATOM 2061 O O . ARG A 1 264 ? -13.086 -1.941 2.247 1.00 76.38 264 ARG A O 1
ATOM 2068 N N . SER A 1 265 ? -11.029 -1.006 2.233 1.00 69.31 265 SER A N 1
ATOM 2069 C CA . SER A 1 265 ? -10.826 -1.047 3.684 1.00 69.31 265 SER A CA 1
ATOM 2070 C C . SER A 1 265 ? -11.869 -0.201 4.420 1.00 69.31 265 SER A C 1
ATOM 2072 O O . SER A 1 265 ? -12.562 -0.713 5.288 1.00 69.31 265 SER A O 1
ATOM 2074 N N . LYS A 1 266 ? -12.103 1.047 3.988 1.00 64.19 266 LYS A N 1
ATOM 2075 C CA . LYS A 1 266 ? -13.170 1.913 4.523 1.00 64.19 266 LYS A CA 1
ATOM 2076 C C . LYS A 1 266 ? -14.559 1.319 4.346 1.00 64.19 266 LYS A C 1
ATOM 2078 O O . LYS A 1 266 ? -15.386 1.453 5.233 1.00 64.19 266 LYS A O 1
ATOM 2083 N N . LYS A 1 267 ? -14.829 0.641 3.225 1.00 56.31 267 LYS A N 1
ATOM 2084 C CA . LYS A 1 267 ? -16.088 -0.092 3.056 1.00 56.31 267 LYS A CA 1
ATOM 2085 C C . LYS A 1 267 ? -16.181 -1.218 4.090 1.00 56.31 267 LYS A C 1
ATOM 2087 O O . LYS A 1 267 ? -17.195 -1.326 4.752 1.00 56.31 267 LYS A O 1
ATOM 2092 N N . GLN A 1 268 ? -15.134 -2.015 4.271 1.00 50.00 268 GLN A N 1
ATOM 2093 C CA . GLN A 1 268 ? -15.128 -3.112 5.240 1.00 50.00 268 GLN A CA 1
ATOM 2094 C C . GLN A 1 268 ? -15.266 -2.619 6.691 1.00 50.00 268 GLN A C 1
ATOM 2096 O O . GLN A 1 268 ? -16.003 -3.236 7.450 1.00 50.00 268 GLN A O 1
ATOM 2101 N N . ILE A 1 269 ? -14.659 -1.477 7.029 1.00 49.88 269 ILE A N 1
ATOM 2102 C CA . ILE A 1 269 ? -14.848 -0.782 8.310 1.00 49.88 269 ILE A CA 1
ATOM 2103 C C . ILE A 1 269 ? -16.286 -0.260 8.432 1.00 49.88 269 ILE A C 1
ATOM 2105 O O . ILE A 1 269 ? -16.934 -0.572 9.413 1.00 49.88 269 ILE A O 1
ATOM 2109 N N . ASN A 1 270 ? -16.856 0.404 7.420 1.00 44.84 270 ASN A N 1
ATOM 2110 C CA . ASN A 1 270 ? -18.249 0.886 7.462 1.00 44.84 270 ASN A CA 1
ATOM 2111 C C . ASN A 1 270 ? -19.305 -0.235 7.527 1.00 44.84 270 ASN A C 1
ATOM 2113 O O . ASN A 1 270 ? -20.411 0.016 7.986 1.00 44.84 270 ASN A O 1
ATOM 2117 N N . TYR A 1 271 ? -19.005 -1.449 7.054 1.00 45.56 271 TYR A N 1
ATOM 2118 C CA . TYR A 1 271 ? -19.874 -2.621 7.257 1.00 45.56 271 TYR A CA 1
ATOM 2119 C C . TYR A 1 271 ? -19.638 -3.305 8.618 1.00 45.56 271 TYR A C 1
ATOM 2121 O O . TYR A 1 271 ? -20.461 -4.116 9.023 1.00 45.56 271 TYR A O 1
ATOM 2129 N N . GLN A 1 272 ? -18.537 -2.994 9.311 1.00 42.03 272 GLN A N 1
ATOM 2130 C CA . GLN A 1 272 ? -18.248 -3.434 10.683 1.00 42.03 272 GLN A CA 1
ATOM 2131 C C . GLN A 1 272 ? -18.500 -2.346 11.746 1.00 42.03 272 GLN A C 1
ATOM 2133 O O . GLN A 1 272 ? -18.412 -2.641 12.929 1.00 42.03 272 GLN A O 1
ATOM 2138 N N . GLU A 1 273 ? -18.829 -1.115 11.347 1.00 46.72 273 GLU A N 1
ATOM 2139 C CA . GLU A 1 273 ? -19.181 0.028 12.209 1.00 46.72 273 GLU A CA 1
ATOM 2140 C C . GLU A 1 273 ? -20.703 0.218 12.343 1.00 46.72 273 GLU A C 1
ATOM 2142 O O . GLU A 1 273 ? -21.191 1.337 12.495 1.00 46.72 273 GLU A O 1
ATOM 2147 N N . VAL A 1 274 ? -21.472 -0.868 12.272 1.00 52.62 274 VAL A N 1
ATOM 2148 C CA . VAL A 1 274 ? -22.854 -0.836 12.758 1.00 52.62 274 VAL A CA 1
ATOM 2149 C C . VAL A 1 274 ? -23.004 -1.974 13.739 1.00 52.62 274 VAL A C 1
ATOM 2151 O O . VAL A 1 274 ? -22.994 -3.134 13.323 1.00 52.62 274 VAL A O 1
ATOM 2154 N N . THR A 1 275 ? -23.038 -1.640 15.023 1.00 58.94 275 THR A N 1
ATOM 2155 C CA . THR A 1 275 ? -22.788 -2.600 16.096 1.00 58.94 275 THR A CA 1
ATOM 2156 C C . THR A 1 275 ? -23.670 -2.323 17.299 1.00 58.94 275 THR A C 1
ATOM 2158 O O . THR A 1 275 ? -23.726 -1.184 17.762 1.00 58.94 275 THR A O 1
ATOM 2161 N N . VAL A 1 276 ? -24.191 -3.385 17.912 1.00 78.62 276 VAL A N 1
ATOM 2162 C CA . VAL A 1 276 ? -24.635 -3.316 19.304 1.00 78.62 276 VAL A CA 1
ATOM 2163 C C . VAL A 1 276 ? -23.389 -3.052 20.155 1.00 78.62 276 VAL A C 1
ATOM 2165 O O . VAL A 1 276 ? -22.339 -3.675 19.958 1.00 78.62 276 VAL A O 1
ATOM 2168 N N . ILE A 1 277 ? -23.486 -2.107 21.085 1.00 93.19 277 ILE A N 1
ATOM 2169 C CA . ILE A 1 277 ? -22.385 -1.664 21.940 1.00 93.19 277 ILE A CA 1
ATOM 2170 C C . ILE A 1 277 ? -22.636 -2.154 23.365 1.00 93.19 277 ILE A C 1
ATOM 2172 O O . ILE A 1 277 ? -23.707 -1.928 23.919 1.00 93.19 277 ILE A O 1
ATOM 2176 N N . ALA A 1 278 ? -21.628 -2.752 23.994 1.00 96.25 278 ALA A N 1
ATOM 2177 C CA . ALA A 1 278 ? -21.604 -3.020 25.427 1.00 96.25 278 ALA A CA 1
ATOM 2178 C C . ALA A 1 278 ? -20.382 -2.345 26.059 1.00 96.25 278 ALA A C 1
ATOM 2180 O O . ALA A 1 278 ? -19.244 -2.748 25.814 1.00 96.25 278 ALA A O 1
ATOM 2181 N N . LEU A 1 279 ? -20.611 -1.337 26.900 1.00 97.88 279 LEU A N 1
ATOM 2182 C CA . LEU A 1 279 ? -19.591 -0.829 27.814 1.00 97.88 279 LEU A CA 1
ATOM 2183 C C . LEU A 1 279 ? -19.681 -1.648 29.103 1.00 97.88 279 LEU A C 1
ATOM 2185 O O . LEU A 1 279 ? -20.631 -1.500 29.872 1.00 97.88 279 LEU A O 1
ATOM 2189 N N . ILE A 1 280 ? -18.715 -2.541 29.304 1.00 98.38 280 ILE A N 1
ATOM 2190 C CA . ILE A 1 280 ? -18.684 -3.447 30.453 1.00 98.38 280 ILE A CA 1
ATOM 2191 C C . ILE A 1 280 ? -17.739 -2.933 31.533 1.0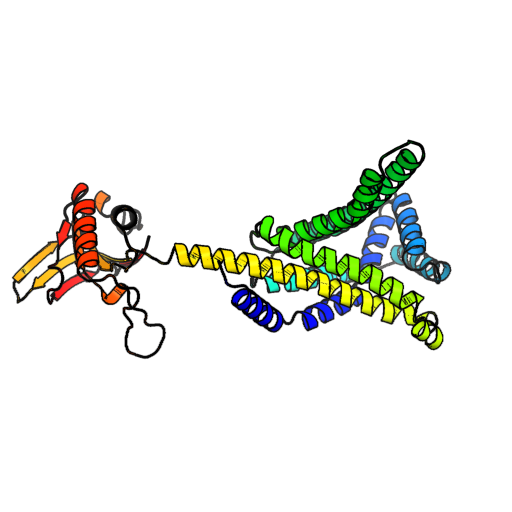0 98.38 280 ILE A C 1
ATOM 2193 O O . ILE A 1 280 ? -16.667 -2.397 31.235 1.00 98.38 280 ILE A O 1
ATOM 2197 N N . GLN A 1 281 ? -18.123 -3.131 32.788 1.00 98.75 281 GLN A N 1
ATOM 2198 C CA . GLN A 1 281 ? -17.328 -2.791 33.964 1.00 98.75 281 GLN A CA 1
ATOM 2199 C C . GLN A 1 281 ? -17.286 -3.984 34.912 1.00 98.75 281 GLN A C 1
ATOM 2201 O O . GLN A 1 281 ? -18.335 -4.545 35.228 1.00 98.75 281 GLN A O 1
ATOM 2206 N N . ARG A 1 282 ? -16.088 -4.362 35.367 1.00 98.56 282 ARG A N 1
ATOM 2207 C CA . ARG A 1 282 ? -15.925 -5.390 36.403 1.00 98.56 282 ARG A CA 1
ATOM 2208 C C . ARG A 1 282 ? -16.342 -4.818 37.743 1.00 98.56 282 ARG A C 1
ATOM 2210 O O . ARG A 1 282 ? -15.875 -3.744 38.111 1.00 98.56 282 ARG A O 1
ATOM 2217 N N . VAL A 1 283 ? -17.224 -5.507 38.456 1.00 98.69 283 VAL A N 1
ATOM 2218 C CA . VAL A 1 283 ? -17.785 -5.001 39.709 1.00 98.69 283 VAL A CA 1
ATOM 2219 C C . VAL A 1 283 ? -17.701 -6.036 40.816 1.00 98.69 283 VAL A C 1
ATOM 2221 O O . VAL A 1 283 ? -17.889 -7.224 40.569 1.00 98.69 283 VAL A O 1
ATOM 2224 N N . THR A 1 284 ? -17.454 -5.575 42.043 1.00 98.38 284 THR A N 1
ATOM 2225 C CA . THR A 1 284 ? -17.675 -6.391 43.251 1.00 98.38 284 THR A CA 1
ATOM 2226 C C . THR A 1 284 ? -19.134 -6.356 43.705 1.00 98.38 284 THR A C 1
ATOM 2228 O O . THR A 1 284 ? -19.593 -7.265 44.388 1.00 98.38 284 THR A O 1
ATOM 2231 N N . GLN A 1 285 ? -19.855 -5.294 43.342 1.00 98.44 285 GLN A N 1
ATOM 2232 C CA . GLN A 1 285 ? -21.292 -5.133 43.543 1.00 98.44 285 GLN A CA 1
ATOM 2233 C C . GLN A 1 285 ? -21.834 -4.059 42.595 1.00 98.44 285 GLN A C 1
ATOM 2235 O O . GLN A 1 285 ? -21.167 -3.044 42.345 1.00 98.44 285 GLN A O 1
ATOM 2240 N N . ALA A 1 286 ? -23.061 -4.244 42.109 1.00 98.62 286 ALA A N 1
ATOM 2241 C CA . ALA A 1 286 ? -23.797 -3.212 41.383 1.00 98.62 286 ALA A CA 1
ATOM 2242 C C . ALA A 1 286 ? -25.310 -3.348 41.591 1.00 98.62 286 ALA A C 1
ATOM 2244 O O . ALA A 1 286 ? -25.836 -4.450 41.712 1.00 98.62 286 ALA A O 1
ATOM 2245 N N . LYS A 1 287 ? -26.023 -2.222 41.614 1.00 98.56 287 LYS A N 1
ATOM 2246 C CA . LYS A 1 287 ? -27.486 -2.175 41.705 1.00 98.56 287 LYS A CA 1
ATOM 2247 C C . LYS A 1 287 ? -28.060 -1.046 40.866 1.00 98.56 287 LYS A C 1
ATOM 2249 O O . LYS A 1 287 ? -27.383 -0.054 40.594 1.00 98.56 287 LYS A O 1
ATOM 2254 N N . VAL A 1 288 ? -29.329 -1.179 40.513 1.00 98.38 288 VAL A N 1
ATOM 2255 C CA . VAL A 1 288 ? -30.102 -0.149 39.825 1.00 98.38 288 VAL A CA 1
ATOM 2256 C C . VAL A 1 288 ? -31.386 0.149 40.590 1.00 98.38 288 VAL A C 1
ATOM 2258 O O . VAL A 1 288 ? -32.126 -0.758 40.979 1.00 98.38 288 VAL A O 1
ATOM 2261 N N . GLU A 1 289 ? -31.635 1.436 40.810 1.00 98.38 289 GLU A N 1
ATOM 2262 C CA . GLU A 1 289 ? -32.801 1.953 41.523 1.00 98.38 289 GLU A CA 1
ATOM 2263 C C . GLU A 1 289 ? -33.657 2.822 40.597 1.00 98.38 289 GLU A C 1
ATOM 2265 O O . GLU A 1 289 ? -33.129 3.580 39.782 1.00 98.38 289 GLU A O 1
ATOM 2270 N N . VAL A 1 290 ? -34.981 2.709 40.724 1.00 96.88 290 VAL A N 1
ATOM 2271 C CA . VAL A 1 290 ? -35.967 3.537 40.013 1.00 96.88 290 VAL A CA 1
ATOM 2272 C C . VAL A 1 290 ? -36.944 4.082 41.043 1.00 96.88 290 VAL A C 1
ATOM 2274 O O . VAL A 1 290 ? -37.642 3.315 41.699 1.00 96.88 290 VAL A O 1
ATOM 2277 N N . GLY A 1 291 ? -36.986 5.405 41.218 1.00 94.38 291 GLY A N 1
ATOM 2278 C CA . GLY A 1 291 ? -37.844 6.022 42.238 1.00 94.38 291 GLY A CA 1
ATOM 2279 C C . GLY A 1 291 ? -37.499 5.604 43.677 1.00 94.38 291 GLY A C 1
ATOM 2280 O O . GLY A 1 291 ? -38.375 5.612 44.534 1.00 94.38 291 GLY A O 1
ATOM 2281 N N . GLY A 1 292 ? -36.242 5.221 43.935 1.00 93.06 292 GLY A N 1
ATOM 2282 C CA . GLY A 1 292 ? -35.767 4.753 45.244 1.00 93.06 292 GLY A CA 1
ATOM 2283 C C . GLY A 1 292 ? -35.962 3.256 45.517 1.00 93.06 292 GLY A C 1
ATOM 2284 O O . GLY A 1 292 ? -35.492 2.773 46.542 1.00 93.06 292 GLY A O 1
ATOM 2285 N N . GLU A 1 293 ? -36.605 2.508 44.615 1.00 96.81 293 GLU A N 1
ATOM 2286 C CA . GLU A 1 293 ? -36.764 1.054 44.729 1.00 96.81 293 GLU A CA 1
ATOM 2287 C C . GLU A 1 293 ? -35.703 0.316 43.906 1.00 96.81 293 GLU A C 1
ATOM 2289 O O . GLU A 1 293 ? -35.475 0.647 42.740 1.00 96.81 293 GLU A O 1
ATOM 2294 N N . VAL A 1 294 ? -35.075 -0.709 44.491 1.00 98.00 294 VAL A N 1
ATOM 2295 C CA . VAL A 1 294 ? -34.111 -1.570 43.789 1.00 98.00 294 VAL A CA 1
ATOM 2296 C C . VAL A 1 294 ? -34.863 -2.470 42.810 1.00 98.00 294 VAL A C 1
ATOM 2298 O O . VAL A 1 294 ? -35.681 -3.289 43.223 1.00 98.00 294 VAL A O 1
ATOM 2301 N N . VAL A 1 295 ? -34.568 -2.334 41.515 1.00 97.56 295 VAL A N 1
ATOM 2302 C CA . VAL A 1 295 ? -35.190 -3.150 40.452 1.00 97.56 295 VAL A CA 1
ATOM 2303 C C . VAL A 1 295 ? -34.270 -4.250 39.916 1.00 97.56 295 VAL A C 1
ATOM 2305 O O . VAL A 1 295 ? -34.753 -5.148 39.236 1.00 97.56 295 VAL A O 1
ATOM 2308 N N . GLY A 1 296 ? -32.977 -4.197 40.244 1.00 97.69 296 GLY A N 1
ATOM 2309 C CA . GLY A 1 296 ? -31.991 -5.229 39.923 1.00 97.69 296 GLY A CA 1
ATOM 2310 C C . GLY A 1 296 ? -30.702 -5.022 40.718 1.00 97.69 296 GLY A C 1
ATOM 2311 O O . GLY A 1 296 ? -30.273 -3.882 40.929 1.00 97.69 296 GLY A O 1
ATOM 2312 N N . GLN A 1 297 ? -30.088 -6.108 41.185 1.00 98.38 297 GLN A N 1
ATOM 2313 C CA . GLN A 1 297 ? -28.866 -6.056 41.992 1.00 98.38 297 GLN A CA 1
ATOM 2314 C C . GLN A 1 297 ? -28.033 -7.327 41.844 1.00 98.38 297 GLN A C 1
ATOM 2316 O O . GLN A 1 297 ? -28.552 -8.427 42.005 1.00 98.38 297 GLN A O 1
ATOM 2321 N N . ILE A 1 298 ? -26.727 -7.146 41.651 1.00 98.56 298 ILE A N 1
ATOM 2322 C CA . ILE A 1 298 ? -25.743 -8.224 41.566 1.00 98.56 298 ILE A CA 1
ATOM 2323 C C . ILE A 1 298 ? -24.624 -8.090 42.600 1.00 98.56 298 ILE A C 1
ATOM 2325 O O . ILE A 1 298 ? -24.315 -6.987 43.070 1.00 98.56 298 ILE A O 1
ATOM 2329 N N . GLY A 1 299 ? -24.007 -9.230 42.913 1.00 98.12 299 GLY A N 1
ATOM 2330 C CA . GLY A 1 299 ? -22.721 -9.317 43.606 1.00 98.12 299 GLY A CA 1
ATOM 2331 C C . GLY A 1 299 ? -21.532 -9.138 42.653 1.00 98.12 299 GLY A C 1
ATOM 2332 O O . GLY A 1 299 ? -21.513 -8.220 41.829 1.00 98.12 299 GLY A O 1
ATOM 2333 N N . GLU A 1 300 ? -20.536 -10.018 42.771 1.00 98.06 300 GLU A N 1
ATOM 2334 C CA . GLU A 1 300 ? -19.368 -10.032 41.886 1.00 98.06 300 GLU A CA 1
ATOM 2335 C C . GLU A 1 300 ? -19.774 -10.391 40.447 1.00 98.06 300 GLU A C 1
ATOM 2337 O O . GLU A 1 300 ? -20.512 -11.350 40.207 1.00 98.06 300 GLU A O 1
ATOM 2342 N N . GLY A 1 301 ? -19.317 -9.606 39.469 1.00 98.50 301 GLY A N 1
ATOM 2343 C CA . GLY A 1 301 ? -19.758 -9.792 38.091 1.00 98.50 301 GLY A CA 1
ATOM 2344 C C . GLY A 1 301 ? -19.426 -8.642 37.149 1.00 98.50 301 GLY A C 1
ATOM 2345 O O . GLY A 1 301 ? -18.422 -7.941 37.317 1.00 98.50 301 GLY A O 1
ATOM 2346 N N . LEU A 1 302 ? -20.266 -8.452 36.124 1.00 98.75 302 LEU A N 1
ATOM 2347 C CA . LEU A 1 302 ? -20.157 -7.316 35.201 1.00 98.75 302 LEU A CA 1
ATOM 2348 C C . LEU A 1 302 ? -21.423 -6.459 35.200 1.00 98.75 302 LEU A C 1
ATOM 2350 O O . LEU A 1 302 ? -22.532 -6.949 34.988 1.00 98.75 302 LEU A O 1
ATOM 2354 N N . LEU A 1 303 ? -21.231 -5.145 35.316 1.00 98.75 303 LEU A N 1
ATOM 2355 C CA . LEU A 1 303 ? -22.213 -4.167 34.859 1.00 98.75 303 LEU A CA 1
ATOM 2356 C C . LEU A 1 303 ? -22.053 -4.001 33.344 1.00 98.75 303 LEU A C 1
ATOM 2358 O O . LEU A 1 303 ? -20.960 -3.698 32.865 1.00 98.75 303 LEU A O 1
ATOM 2362 N N . VAL A 1 304 ? -23.141 -4.176 32.597 1.00 98.62 304 VAL A N 1
ATOM 2363 C CA . VAL A 1 304 ? -23.193 -4.044 31.138 1.00 98.62 304 VAL A CA 1
ATOM 2364 C C . VAL A 1 304 ? -24.111 -2.882 30.776 1.00 98.62 304 VAL A C 1
ATOM 2366 O O . VAL A 1 304 ? -25.334 -2.994 30.849 1.00 98.62 304 VAL A O 1
ATOM 2369 N N . LEU A 1 305 ? -23.523 -1.768 30.342 1.00 98.56 305 LEU A N 1
ATOM 2370 C CA . LEU A 1 305 ? -24.265 -0.675 29.721 1.00 98.56 305 LEU A CA 1
ATOM 2371 C C . LEU A 1 305 ? -24.438 -0.995 28.232 1.00 98.56 305 LEU A C 1
ATOM 2373 O O . LEU A 1 305 ? -23.453 -1.041 27.493 1.00 98.56 305 LEU A O 1
ATOM 2377 N N . LEU A 1 306 ? -25.676 -1.245 27.803 1.00 97.81 306 LEU A N 1
ATOM 2378 C CA . LEU A 1 306 ? -25.993 -1.716 26.452 1.00 97.81 306 LEU A CA 1
ATOM 2379 C C . LEU A 1 306 ? -26.561 -0.584 25.584 1.00 97.81 306 LEU A C 1
ATOM 2381 O O . LEU A 1 306 ? -27.618 -0.032 25.888 1.00 97.81 306 LEU A O 1
ATOM 2385 N N . GLY A 1 307 ? -25.884 -0.261 24.486 1.00 96.12 307 GLY A N 1
ATOM 2386 C CA . GLY A 1 307 ? -26.344 0.668 23.456 1.00 96.12 307 GLY A CA 1
ATOM 2387 C C . GLY A 1 307 ? -26.753 -0.078 22.189 1.00 96.12 307 GLY A C 1
ATOM 2388 O O . GLY A 1 307 ? -26.008 -0.926 21.708 1.00 96.12 307 GLY A O 1
ATOM 2389 N N . VAL A 1 308 ? -27.922 0.253 21.642 1.00 95.50 308 VAL A N 1
ATOM 2390 C CA . VAL A 1 308 ? -28.449 -0.348 20.408 1.00 95.50 308 VAL A CA 1
ATOM 2391 C C . VAL A 1 308 ? -28.456 0.699 19.293 1.00 95.50 308 VAL A C 1
ATOM 2393 O O . VAL A 1 308 ? -28.932 1.822 19.492 1.00 95.50 308 VAL A O 1
ATOM 2396 N N . GLU A 1 309 ? -27.950 0.336 18.119 1.00 92.69 309 GLU A N 1
ATOM 2397 C CA . GLU A 1 309 ? -27.916 1.155 16.909 1.00 92.69 309 GLU A CA 1
ATOM 2398 C C . GLU A 1 309 ? -29.028 0.776 15.916 1.00 92.69 309 GLU A C 1
ATOM 2400 O O . GLU A 1 309 ? -29.596 -0.314 15.932 1.00 92.69 309 GLU A O 1
ATOM 2405 N N . LYS A 1 310 ? -29.374 1.713 15.031 1.00 88.56 310 LYS A N 1
ATOM 2406 C CA . LYS A 1 310 ? -30.531 1.634 14.117 1.00 88.56 310 LYS A CA 1
ATOM 2407 C C . LYS A 1 310 ? -30.572 0.420 13.181 1.00 88.56 310 LYS A C 1
ATOM 2409 O O . LYS A 1 310 ? -31.669 0.027 12.798 1.00 88.56 310 LYS A O 1
ATOM 2414 N N . ASP A 1 311 ? -29.417 -0.135 12.809 1.00 86.19 311 ASP A N 1
ATOM 2415 C CA . ASP A 1 311 ? -29.326 -1.290 11.904 1.00 86.19 311 ASP A CA 1
ATOM 2416 C C . ASP A 1 311 ? -28.845 -2.547 12.648 1.00 86.19 311 ASP A C 1
ATOM 2418 O O . ASP A 1 311 ? -28.243 -3.444 12.049 1.00 86.19 311 ASP A O 1
ATOM 2422 N N . ASP A 1 312 ? -29.035 -2.597 13.968 1.00 90.94 312 ASP A N 1
ATOM 2423 C CA . ASP A 1 312 ? -28.786 -3.806 14.740 1.00 90.94 312 ASP A CA 1
ATOM 2424 C C . ASP A 1 312 ? -29.876 -4.859 14.554 1.00 90.94 312 ASP A C 1
ATOM 2426 O O . ASP A 1 312 ? -31.028 -4.568 14.231 1.00 90.94 312 ASP A O 1
ATOM 2430 N N . ASP A 1 313 ? -29.480 -6.111 14.763 1.00 92.25 313 ASP A N 1
ATOM 2431 C CA . ASP A 1 313 ? -30.329 -7.284 14.648 1.00 92.25 313 ASP A CA 1
ATOM 2432 C C . ASP A 1 313 ? -29.971 -8.322 15.725 1.00 92.25 313 ASP A C 1
ATOM 2434 O O . ASP A 1 313 ? -29.028 -8.168 16.512 1.00 92.25 313 ASP A O 1
ATOM 2438 N N . ARG A 1 314 ? -30.742 -9.412 15.765 1.00 93.12 314 ARG A N 1
ATOM 2439 C CA . ARG A 1 314 ? -30.541 -10.501 16.730 1.00 93.12 314 ARG A CA 1
ATOM 2440 C C . ARG A 1 314 ? -29.203 -11.214 16.553 1.00 93.12 314 ARG A C 1
ATOM 2442 O O . ARG A 1 314 ? -28.618 -11.631 17.544 1.00 93.12 314 ARG A O 1
ATOM 2449 N N . GLN A 1 315 ? -28.684 -11.303 15.327 1.00 91.00 315 GLN A N 1
ATOM 2450 C CA . GLN A 1 315 ? -27.407 -11.964 15.060 1.00 91.00 315 GLN A CA 1
ATOM 2451 C C . GLN A 1 315 ? -26.242 -11.195 15.697 1.00 91.00 315 GLN A C 1
ATOM 2453 O O . GLN A 1 315 ? -25.326 -11.793 16.266 1.00 91.00 315 GLN A O 1
ATOM 2458 N N . LYS A 1 316 ? -26.273 -9.862 15.630 1.00 90.94 316 LYS A N 1
ATOM 2459 C CA . LYS A 1 316 ? -25.303 -9.019 16.334 1.00 90.94 316 LYS A CA 1
ATOM 2460 C C . LYS A 1 316 ? -25.459 -9.131 17.845 1.00 90.94 316 LYS A C 1
ATOM 2462 O O . LYS A 1 316 ? -24.455 -9.286 18.535 1.00 90.94 316 LYS A O 1
ATOM 2467 N N . ALA A 1 317 ? -26.691 -9.122 18.353 1.00 94.00 317 ALA A N 1
ATOM 2468 C CA . ALA A 1 317 ? -26.945 -9.315 19.778 1.00 94.00 317 ALA A CA 1
ATOM 2469 C C . ALA A 1 317 ? -26.405 -10.669 20.287 1.00 94.00 317 ALA A C 1
ATOM 2471 O O . ALA A 1 317 ? -25.751 -10.694 21.328 1.00 94.00 317 ALA A O 1
ATOM 2472 N N . ASP A 1 318 ? -26.578 -11.760 19.527 1.00 93.00 318 ASP A N 1
ATOM 2473 C CA . ASP A 1 318 ? -26.014 -13.083 19.841 1.00 93.00 318 ASP A CA 1
ATOM 2474 C C . ASP A 1 318 ? -24.484 -13.026 19.954 1.00 93.00 318 ASP A C 1
ATOM 2476 O O . ASP A 1 318 ? -23.895 -13.486 20.935 1.00 93.00 318 ASP A O 1
ATOM 2480 N N . LYS A 1 319 ? -23.833 -12.414 18.959 1.00 91.75 319 LYS A N 1
ATOM 2481 C CA . LYS A 1 319 ? -22.374 -12.279 18.906 1.00 91.75 319 LYS A CA 1
ATOM 2482 C C . LYS A 1 319 ? -21.836 -11.398 20.035 1.00 91.75 319 LYS A C 1
ATOM 2484 O O . LYS A 1 319 ? -20.773 -11.691 20.584 1.00 91.75 319 LYS A O 1
ATOM 2489 N N . LEU A 1 320 ? -22.539 -10.320 20.389 1.00 95.25 320 LEU A N 1
ATOM 2490 C CA . LEU A 1 320 ? -22.158 -9.477 21.520 1.00 95.25 320 LEU A CA 1
ATOM 2491 C C . LEU A 1 320 ? -22.315 -10.220 22.842 1.00 95.25 320 LEU A C 1
ATOM 2493 O O . LEU A 1 320 ? -21.414 -10.140 23.672 1.00 95.25 320 LEU A O 1
ATOM 2497 N N . ALA A 1 321 ? -23.419 -10.947 23.029 1.00 96.25 321 ALA A N 1
ATOM 2498 C CA . ALA A 1 321 ? -23.669 -11.730 24.234 1.00 96.25 321 ALA A CA 1
ATOM 2499 C C . ALA A 1 321 ? -22.563 -12.772 24.431 1.00 96.25 321 ALA A C 1
ATOM 2501 O O . ALA A 1 321 ? -21.945 -12.826 25.493 1.00 96.25 321 ALA A O 1
ATOM 2502 N N . GLU A 1 322 ? -22.217 -13.521 23.379 1.00 95.69 322 GLU A N 1
ATOM 2503 C CA . GLU A 1 322 ? -21.095 -14.464 23.410 1.00 95.69 322 GLU A CA 1
ATOM 2504 C C . GLU A 1 322 ? -19.777 -13.766 23.775 1.00 95.69 322 GLU A C 1
ATOM 2506 O O . GLU A 1 322 ? -19.019 -14.259 24.613 1.00 95.69 322 GLU A O 1
ATOM 2511 N N . LYS A 1 323 ? -19.510 -12.596 23.183 1.00 96.50 323 LYS A N 1
ATOM 2512 C CA . LYS A 1 323 ? -18.293 -11.826 23.450 1.00 96.50 323 LYS A CA 1
ATOM 2513 C C . LYS A 1 323 ? -18.228 -11.326 24.892 1.00 96.50 323 LYS A C 1
ATOM 2515 O O . LYS A 1 323 ? -17.162 -11.430 25.485 1.00 96.50 323 LYS A O 1
ATOM 2520 N N . VAL A 1 324 ? -19.329 -10.818 25.451 1.00 97.69 324 VAL A N 1
ATOM 2521 C CA . VAL A 1 324 ? -19.429 -10.350 26.846 1.00 97.69 324 VAL A CA 1
ATOM 2522 C C . VAL A 1 324 ? -19.221 -11.513 27.818 1.00 97.69 324 VAL A C 1
ATOM 2524 O O . VAL A 1 324 ? -18.374 -11.420 28.702 1.00 97.69 324 VAL A O 1
ATOM 2527 N N . LEU A 1 325 ? -19.924 -12.632 27.616 1.00 97.81 325 LEU A N 1
ATOM 2528 C CA . LEU A 1 325 ? -19.865 -13.809 28.495 1.00 97.81 325 LEU A CA 1
ATOM 2529 C C . LEU A 1 325 ? -18.487 -14.481 28.523 1.00 97.81 325 LEU A C 1
ATOM 2531 O O . LEU A 1 325 ? -18.103 -15.080 29.528 1.00 97.81 325 LEU A O 1
ATOM 2535 N N . ASN A 1 326 ? -17.741 -14.395 27.420 1.00 97.06 326 ASN A N 1
ATOM 2536 C CA . ASN A 1 326 ? -16.424 -15.016 27.287 1.00 97.06 326 ASN A CA 1
ATOM 2537 C C . ASN A 1 326 ? -15.259 -14.026 27.427 1.00 97.06 326 ASN A C 1
ATOM 2539 O O . ASN A 1 326 ? -14.101 -14.439 27.308 1.00 97.06 326 ASN A O 1
ATOM 2543 N N . TYR A 1 327 ? -15.528 -12.740 27.681 1.00 97.81 327 TYR A N 1
ATOM 2544 C CA . TYR A 1 327 ? -14.475 -11.736 27.802 1.00 97.81 327 TYR A CA 1
ATOM 2545 C C . TYR A 1 327 ? -13.649 -11.980 29.069 1.00 97.81 327 TYR A C 1
ATOM 2547 O O . TYR A 1 327 ? -14.187 -12.073 30.172 1.00 97.81 327 TYR A O 1
ATOM 2555 N N . ARG A 1 328 ? -12.328 -12.104 28.911 1.00 97.56 328 ARG A N 1
ATOM 2556 C CA . ARG A 1 328 ? -11.408 -12.431 30.007 1.00 97.56 328 ARG A CA 1
ATOM 2557 C C . ARG A 1 328 ? -11.021 -11.165 30.757 1.00 97.56 328 ARG A C 1
ATOM 2559 O O . ARG A 1 328 ? -10.142 -10.436 30.309 1.00 97.56 328 ARG A O 1
ATOM 2566 N N . VAL A 1 329 ? -11.714 -10.890 31.858 1.00 96.69 329 VAL A N 1
ATOM 2567 C CA . VAL A 1 329 ? -11.543 -9.663 32.661 1.00 96.69 329 VAL A CA 1
ATOM 2568 C C . VAL A 1 329 ? -11.371 -9.925 34.153 1.00 96.69 329 VAL A C 1
ATOM 2570 O O . VAL A 1 329 ? -11.040 -9.005 34.899 1.00 96.69 329 VAL A O 1
ATOM 2573 N N . PHE A 1 330 ? -11.530 -11.171 34.592 1.00 97.94 330 PHE A N 1
ATOM 2574 C CA . PHE A 1 330 ? -11.342 -11.583 35.977 1.00 97.94 330 PHE A CA 1
ATOM 2575 C C . PHE A 1 330 ? -9.963 -12.214 36.170 1.00 97.94 330 PHE A C 1
ATOM 2577 O O . PHE A 1 330 ? -9.397 -12.819 35.250 1.00 97.94 330 PHE A O 1
ATOM 2584 N N . SER A 1 331 ? -9.406 -12.019 37.363 1.00 95.00 331 SER A N 1
ATOM 2585 C CA . SER A 1 331 ? -8.108 -12.569 37.744 1.00 95.00 331 SER A CA 1
ATOM 2586 C C . SER A 1 331 ? -8.204 -14.075 38.002 1.00 95.00 331 SER A C 1
ATOM 2588 O O . SER A 1 331 ? -9.189 -14.546 38.559 1.00 95.00 331 SER A O 1
ATOM 2590 N N . ASP A 1 332 ? -7.178 -14.827 37.613 1.00 94.12 332 ASP A N 1
ATOM 2591 C CA . ASP A 1 332 ? -6.969 -16.217 38.020 1.00 94.12 332 ASP A CA 1
ATOM 2592 C C . ASP A 1 332 ? -6.194 -16.315 39.353 1.00 94.12 332 ASP A C 1
ATOM 2594 O O . ASP A 1 332 ? -5.919 -15.308 40.010 1.00 94.12 332 ASP A O 1
ATOM 2598 N N . ALA A 1 333 ? -5.817 -17.536 39.750 1.00 93.56 333 ALA A N 1
ATOM 2599 C CA . ALA A 1 333 ? -5.052 -17.797 40.973 1.00 93.56 333 ALA A CA 1
ATOM 2600 C C . ALA A 1 333 ? -3.662 -17.126 41.001 1.00 93.56 333 ALA A C 1
ATOM 2602 O O . ALA A 1 333 ? -3.141 -16.860 42.082 1.00 93.56 333 ALA A O 1
ATOM 2603 N N . ASP A 1 334 ? -3.088 -16.806 39.836 1.00 93.44 334 ASP A N 1
ATOM 2604 C CA . ASP A 1 334 ? -1.810 -16.093 39.695 1.00 93.44 334 ASP A CA 1
ATOM 2605 C C . ASP A 1 334 ? -2.007 -14.569 39.582 1.00 93.44 334 ASP A C 1
ATOM 2607 O O . ASP A 1 334 ? -1.080 -13.829 39.233 1.00 93.44 334 ASP A O 1
ATOM 2611 N N . ASN A 1 335 ? -3.224 -14.088 39.848 1.00 89.69 335 ASN A N 1
ATOM 2612 C CA . ASN A 1 335 ? -3.642 -12.701 39.700 1.00 89.69 335 ASN A CA 1
ATOM 2613 C C . ASN A 1 335 ? -3.472 -12.148 38.268 1.00 89.69 335 ASN A C 1
ATOM 2615 O O . ASN A 1 335 ? -3.246 -10.951 38.067 1.00 89.69 335 ASN A O 1
ATOM 2619 N N . LYS A 1 336 ? -3.573 -13.014 37.251 1.00 89.81 336 LYS A N 1
ATOM 2620 C CA . LYS A 1 336 ? -3.568 -12.626 35.835 1.00 89.81 336 LYS A CA 1
ATOM 2621 C C . LYS A 1 336 ? -4.984 -12.605 35.283 1.00 89.81 336 LYS A C 1
ATOM 2623 O O . LYS A 1 336 ? -5.794 -13.479 35.564 1.00 89.81 336 LYS A O 1
ATOM 2628 N N . MET A 1 337 ? -5.276 -11.617 34.444 1.00 92.50 337 MET A N 1
ATOM 2629 C CA . MET A 1 337 ? -6.597 -11.413 33.848 1.00 92.50 337 MET A CA 1
ATOM 2630 C C . MET A 1 337 ? -6.892 -12.458 32.756 1.00 92.50 337 MET A C 1
ATOM 2632 O O . MET A 1 337 ? -6.681 -12.212 31.570 1.00 92.50 337 MET A O 1
ATOM 2636 N N . ASN A 1 338 ? -7.342 -13.644 33.166 1.00 96.00 338 ASN A N 1
ATOM 2637 C CA . ASN A 1 338 ? -7.500 -14.817 32.300 1.00 96.00 338 ASN A CA 1
ATOM 2638 C C . ASN A 1 338 ? -8.895 -15.448 32.345 1.00 96.00 338 ASN A C 1
ATOM 2640 O O . ASN A 1 338 ? -9.216 -16.236 31.451 1.00 96.00 338 ASN A O 1
ATOM 2644 N N . LEU A 1 339 ? -9.712 -15.114 33.345 1.00 97.56 339 LEU A N 1
ATOM 2645 C CA . LEU A 1 339 ? -11.027 -15.714 33.545 1.00 97.56 339 LEU A CA 1
ATOM 2646 C C . LEU A 1 339 ? -12.141 -14.816 33.003 1.00 97.56 339 LEU A C 1
ATOM 2648 O O . LEU A 1 339 ? -12.047 -13.585 33.028 1.00 97.56 339 LEU A O 1
ATOM 2652 N N . ASN A 1 340 ? -13.201 -15.438 32.497 1.00 98.25 340 ASN A N 1
ATOM 2653 C CA . ASN A 1 340 ? -14.446 -14.767 32.136 1.00 98.25 340 ASN A CA 1
ATOM 2654 C C . ASN A 1 340 ? -15.481 -14.847 33.275 1.00 98.25 340 ASN A C 1
ATOM 2656 O O . ASN A 1 340 ? -15.275 -15.557 34.257 1.00 98.25 340 ASN A O 1
ATOM 2660 N N . VAL A 1 341 ? -16.597 -14.125 33.134 1.00 98.12 341 VAL A N 1
ATOM 2661 C CA . VAL A 1 341 ? -17.642 -14.035 34.173 1.00 98.12 341 VAL A CA 1
ATOM 2662 C C . VAL A 1 341 ? -18.286 -15.387 34.508 1.00 98.12 341 VAL A C 1
ATOM 2664 O O . VAL A 1 341 ? -18.678 -15.612 35.644 1.00 98.12 341 VAL A O 1
ATOM 2667 N N . GLN A 1 342 ? -18.347 -16.323 33.556 1.00 97.81 342 GLN A N 1
ATOM 2668 C CA . GLN A 1 342 ? -18.899 -17.660 33.807 1.00 97.81 342 GLN A CA 1
ATOM 2669 C C . GLN A 1 342 ? -17.947 -18.503 34.668 1.00 97.81 342 GLN A C 1
ATOM 2671 O O . GLN A 1 342 ? -18.384 -19.314 35.469 1.00 97.81 342 GLN A O 1
ATOM 2676 N N . GLN A 1 343 ? -16.634 -18.326 34.504 1.00 97.75 343 GLN A N 1
ATOM 2677 C CA . GLN A 1 343 ? -15.622 -19.121 35.209 1.00 97.75 343 GLN A CA 1
ATOM 2678 C C . GLN A 1 343 ? -15.462 -18.747 36.686 1.00 97.75 343 GLN A C 1
ATOM 2680 O O . GLN A 1 343 ? -14.891 -19.531 37.439 1.00 97.75 343 GLN A O 1
ATOM 2685 N N . ILE A 1 344 ? -15.937 -17.565 37.077 1.00 96.88 344 ILE A N 1
ATOM 2686 C CA . ILE A 1 344 ? -15.939 -17.090 38.466 1.00 96.88 344 ILE A CA 1
ATOM 2687 C C . ILE A 1 344 ? -17.323 -17.203 39.123 1.00 96.88 344 ILE A C 1
ATOM 2689 O O . ILE A 1 344 ? -17.510 -16.661 40.204 1.00 96.88 344 ILE A O 1
ATOM 2693 N N . ASP A 1 345 ? -18.287 -17.878 38.478 1.00 97.12 345 ASP A N 1
ATOM 2694 C CA . ASP A 1 345 ? -19.699 -17.924 38.908 1.00 97.12 345 ASP A CA 1
ATOM 2695 C C . ASP A 1 345 ? -20.296 -16.520 39.159 1.00 97.12 345 ASP A C 1
ATOM 2697 O O . ASP A 1 345 ? -21.116 -16.302 40.051 1.00 97.12 345 ASP A O 1
ATOM 2701 N N . GLY A 1 346 ? -19.869 -15.543 38.351 1.00 97.38 346 GLY A N 1
ATOM 2702 C CA . GLY A 1 346 ? -20.309 -14.157 38.454 1.00 97.38 346 GLY A CA 1
ATOM 2703 C C . GLY A 1 346 ? -21.664 -13.893 37.799 1.00 97.38 346 GLY A C 1
ATOM 2704 O O . GLY A 1 346 ? -22.178 -14.674 36.995 1.00 97.38 346 GLY A O 1
ATOM 2705 N N . GLU A 1 347 ? -22.221 -12.725 38.103 1.00 98.38 347 GLU A N 1
ATOM 2706 C CA . GLU A 1 347 ? -23.537 -12.288 37.628 1.00 98.38 347 GLU A CA 1
ATOM 2707 C C . GLU A 1 347 ? -23.425 -11.141 36.602 1.00 98.38 347 GLU A C 1
ATOM 2709 O O . GLU A 1 347 ? -22.389 -10.480 36.473 1.00 98.38 347 GLU A O 1
ATOM 2714 N N . LEU A 1 348 ? -24.498 -10.871 35.852 1.00 98.62 348 LEU A N 1
ATOM 2715 C CA . LEU A 1 348 ? -24.584 -9.689 34.984 1.00 98.62 348 LEU A CA 1
ATOM 2716 C C . LEU A 1 348 ? -25.695 -8.751 35.437 1.00 98.62 348 LEU A C 1
ATOM 2718 O O . LEU A 1 348 ? -26.811 -9.193 35.680 1.00 98.62 348 LEU A O 1
ATOM 2722 N N . LEU A 1 349 ? -25.416 -7.449 35.452 1.00 98.69 349 LEU A N 1
ATOM 2723 C CA . LEU A 1 349 ? -26.429 -6.401 35.551 1.00 98.69 349 LEU A CA 1
ATOM 2724 C C . LEU A 1 349 ? -26.469 -5.655 34.222 1.00 98.69 349 LEU A C 1
ATOM 2726 O O . LEU A 1 349 ? -25.525 -4.941 33.888 1.00 98.69 349 LEU A O 1
ATOM 2730 N N . VAL A 1 350 ? -27.542 -5.822 33.452 1.00 98.50 350 VAL A N 1
ATOM 2731 C CA . VAL A 1 350 ? -27.683 -5.191 32.133 1.00 98.50 350 VAL A CA 1
ATOM 2732 C C . VAL A 1 350 ? -28.574 -3.956 32.243 1.00 98.50 350 VAL A C 1
ATOM 2734 O O . VAL A 1 350 ? -29.707 -4.025 32.717 1.00 98.50 350 VAL A O 1
ATOM 2737 N N . VAL A 1 351 ? -28.071 -2.809 31.790 1.00 98.44 351 VAL A N 1
ATOM 2738 C CA . VAL A 1 351 ? -28.794 -1.531 31.813 1.00 98.44 351 VAL A CA 1
ATOM 2739 C C . VAL A 1 351 ? -28.764 -0.909 30.420 1.00 98.44 351 VAL A C 1
ATOM 2741 O O . VAL A 1 351 ? -27.707 -0.747 29.812 1.00 98.44 351 VAL A O 1
ATOM 2744 N N . SER A 1 352 ? -29.939 -0.551 29.900 1.00 97.00 352 SER A N 1
ATOM 2745 C CA . SER A 1 352 ? -30.064 0.135 28.611 1.00 97.00 352 SER A CA 1
ATOM 2746 C C . SER A 1 352 ? -29.437 1.533 28.674 1.00 97.00 352 SER A C 1
ATOM 2748 O O . SER A 1 352 ? -29.874 2.375 29.456 1.00 97.00 352 SER A O 1
ATOM 2750 N N . GLN A 1 353 ? -28.470 1.808 27.796 1.00 97.44 353 GLN A N 1
ATOM 2751 C CA . GLN A 1 353 ? -27.698 3.049 27.746 1.00 97.44 353 GLN A CA 1
ATOM 2752 C C . GLN A 1 353 ? -27.612 3.593 26.309 1.00 97.44 353 GLN A C 1
ATOM 2754 O O . GLN A 1 353 ? -26.609 3.440 25.610 1.00 97.44 353 GLN A O 1
ATOM 2759 N N . PHE A 1 354 ? -28.661 4.295 25.865 1.00 94.50 354 PHE A N 1
ATOM 2760 C CA . PHE A 1 354 ? -28.745 4.837 24.497 1.00 94.50 354 PHE A CA 1
ATOM 2761 C C . PHE A 1 354 ? -27.614 5.821 24.153 1.00 94.50 354 PHE A C 1
ATOM 2763 O O . PHE A 1 354 ? -27.278 6.010 22.984 1.00 94.50 354 PHE A O 1
ATOM 2770 N N . THR A 1 355 ? -27.008 6.450 25.164 1.00 95.12 355 THR A N 1
ATOM 2771 C CA . THR A 1 355 ? -25.958 7.448 24.955 1.00 95.12 355 THR A CA 1
ATOM 2772 C C . THR A 1 355 ? -24.646 6.872 24.440 1.00 95.12 355 THR A C 1
ATOM 2774 O O . THR A 1 355 ? -23.831 7.632 23.926 1.00 95.12 355 THR A O 1
ATOM 2777 N N . LEU A 1 356 ? -24.449 5.553 24.511 1.00 94.94 356 LEU A N 1
ATOM 2778 C CA . LEU A 1 356 ? -23.279 4.899 23.922 1.00 94.94 356 LEU A CA 1
ATOM 2779 C C . LEU A 1 356 ? -23.265 5.002 22.389 1.00 94.94 356 LEU A C 1
ATOM 2781 O O . LEU A 1 356 ? -22.194 5.072 21.799 1.00 94.94 356 LEU A O 1
ATOM 2785 N N . ALA A 1 357 ? -24.436 5.095 21.752 1.00 91.94 357 ALA A N 1
ATOM 2786 C CA . ALA A 1 357 ? -24.574 5.286 20.306 1.00 91.94 357 ALA A CA 1
ATOM 2787 C C . ALA A 1 357 ? -24.468 6.768 19.869 1.00 91.94 357 ALA A C 1
ATOM 2789 O O . ALA A 1 357 ? -24.844 7.129 18.749 1.00 91.94 357 ALA A O 1
ATOM 2790 N N . ALA A 1 358 ? -24.013 7.662 20.755 1.00 91.56 358 ALA A N 1
ATOM 2791 C CA . ALA A 1 358 ? -23.843 9.075 20.439 1.00 91.56 358 ALA A CA 1
ATOM 2792 C C . ALA A 1 358 ? -22.610 9.330 19.559 1.00 91.56 358 ALA A C 1
ATOM 2794 O O . ALA A 1 358 ? -21.515 8.846 19.831 1.00 91.56 358 ALA A O 1
ATOM 2795 N N . ASP A 1 359 ? -22.762 10.195 18.560 1.00 87.00 359 ASP A N 1
ATOM 2796 C CA . ASP A 1 359 ? -21.652 10.868 17.896 1.00 87.00 359 ASP A CA 1
ATOM 2797 C C . ASP A 1 359 ? -21.284 12.140 18.675 1.00 87.00 359 ASP A C 1
ATOM 2799 O O . ASP A 1 359 ? -22.109 13.042 18.870 1.00 87.00 359 ASP A O 1
ATOM 2803 N N . THR A 1 360 ? -20.032 12.189 19.122 1.00 89.81 360 THR A N 1
ATOM 2804 C CA . THR A 1 360 ? -19.443 13.268 19.925 1.00 89.81 360 THR A CA 1
ATOM 2805 C C . THR A 1 360 ? -18.273 13.965 19.220 1.00 89.81 360 THR A C 1
ATOM 2807 O O . THR A 1 360 ? -17.544 14.729 19.845 1.00 89.81 360 THR A O 1
ATOM 2810 N N . GLN A 1 361 ? -18.079 13.749 17.911 1.00 84.38 361 GLN A N 1
ATOM 2811 C CA . GLN A 1 361 ? -16.914 14.259 17.169 1.00 84.38 361 GLN A CA 1
ATOM 2812 C C . GLN A 1 361 ? -16.924 15.779 16.938 1.00 84.38 361 GLN A C 1
ATOM 2814 O O . GLN A 1 361 ? -15.881 16.368 16.648 1.00 84.38 361 GLN A O 1
ATOM 2819 N N . LYS A 1 362 ? -18.092 16.433 16.995 1.00 78.25 362 LYS A N 1
ATOM 2820 C CA . LYS A 1 362 ? -18.236 17.866 16.693 1.00 78.25 362 LYS A CA 1
ATOM 2821 C C . LYS A 1 362 ? -19.155 18.574 17.681 1.00 78.25 362 LYS A C 1
ATOM 2823 O O . LYS A 1 362 ? -20.266 18.124 17.937 1.00 78.25 362 LYS A O 1
ATOM 2828 N N . GLY A 1 363 ? -18.731 19.761 18.115 1.00 92.00 363 GLY A N 1
ATOM 2829 C CA . GLY A 1 363 ? -19.493 20.602 19.038 1.00 92.00 363 GLY A CA 1
ATOM 2830 C C . GLY A 1 363 ? -19.508 20.048 20.465 1.00 92.00 363 GLY A C 1
ATOM 2831 O O . GLY A 1 363 ? -18.707 19.192 20.816 1.00 92.00 363 GLY A O 1
ATOM 2832 N N . LEU A 1 364 ? -20.418 20.569 21.291 1.00 93.81 364 LEU A N 1
ATOM 2833 C CA . LEU A 1 364 ? -20.574 20.187 22.705 1.00 93.81 364 LEU A CA 1
ATOM 2834 C C . LEU A 1 364 ? -21.927 19.514 22.996 1.00 93.81 364 LEU A C 1
ATOM 2836 O O . LEU A 1 364 ? -22.270 19.281 24.151 1.00 93.81 364 LEU A O 1
ATOM 2840 N N . ARG A 1 365 ? -22.715 19.215 21.954 1.00 94.25 365 ARG A N 1
ATOM 2841 C CA . ARG A 1 365 ? -24.002 18.520 22.061 1.00 94.25 365 ARG A CA 1
ATOM 2842 C C . ARG A 1 365 ? -23.907 17.178 21.329 1.00 94.25 365 ARG A C 1
ATOM 2844 O O . ARG A 1 365 ? -23.654 17.201 20.125 1.00 94.25 365 ARG A O 1
ATOM 2851 N N . PRO A 1 366 ? -24.141 16.039 22.003 1.00 92.75 366 PRO A N 1
ATOM 2852 C CA . PRO A 1 366 ? -24.114 14.736 21.348 1.00 92.75 366 PRO A CA 1
ATOM 2853 C C . PRO A 1 366 ? -25.224 14.615 20.296 1.00 92.75 366 PRO A C 1
ATOM 2855 O O . PRO A 1 366 ? -26.337 15.117 20.480 1.00 92.75 366 PRO A O 1
ATOM 2858 N N . SER A 1 367 ? -24.915 13.923 19.200 1.00 91.25 367 SER A N 1
ATOM 2859 C CA . SER A 1 367 ? -25.868 13.558 18.149 1.00 91.25 367 SER A CA 1
ATOM 2860 C C . SER A 1 367 ? -26.203 12.073 18.239 1.00 91.25 367 SER A C 1
ATOM 2862 O O . SER A 1 367 ? -25.307 11.242 18.264 1.00 91.25 367 SER A O 1
ATOM 2864 N N . PHE A 1 368 ? -27.486 11.711 18.225 1.00 91.62 368 PHE A N 1
ATOM 2865 C CA . PHE A 1 368 ? -27.933 10.312 18.343 1.00 91.62 368 PHE A CA 1
ATOM 2866 C C . PHE A 1 368 ? -28.391 9.715 17.008 1.00 91.62 368 PHE A C 1
ATOM 2868 O O . PHE A 1 368 ? -29.201 8.799 16.974 1.00 91.62 368 PHE A O 1
ATOM 2875 N N . SER A 1 369 ? -27.874 10.226 15.886 1.00 88.44 369 SER A N 1
ATOM 2876 C CA . SER A 1 369 ? -28.262 9.774 14.536 1.00 88.44 369 SER A CA 1
ATOM 2877 C C . SER A 1 369 ? -27.984 8.289 14.235 1.00 88.44 369 SER A C 1
ATOM 2879 O O . SER A 1 369 ? -28.527 7.754 13.266 1.00 88.44 369 SER A O 1
ATOM 2881 N N . LYS A 1 370 ? -27.140 7.629 15.041 1.00 87.31 370 LYS A N 1
ATOM 2882 C CA . LYS A 1 370 ? -26.845 6.191 14.953 1.00 87.31 370 LYS A CA 1
ATOM 2883 C C . LYS A 1 370 ? -27.718 5.329 15.872 1.00 87.31 370 LYS A C 1
ATOM 2885 O O . LYS A 1 370 ? -27.876 4.145 15.596 1.00 87.31 370 LYS A O 1
ATOM 2890 N N . GLY A 1 371 ? -28.297 5.908 16.927 1.00 89.69 371 GLY A N 1
ATOM 2891 C CA . GLY A 1 371 ? -29.081 5.175 17.920 1.00 89.69 371 GLY A CA 1
ATOM 2892 C C . GLY A 1 371 ? -30.356 4.568 17.335 1.00 89.69 371 GLY A C 1
ATOM 2893 O O . GLY A 1 371 ? -31.001 5.162 16.468 1.00 89.69 371 GLY A O 1
ATOM 2894 N N . ALA A 1 372 ? -30.717 3.380 17.816 1.00 92.44 372 ALA A N 1
ATOM 2895 C CA . ALA A 1 372 ? -31.951 2.714 17.428 1.00 92.44 372 ALA A CA 1
ATOM 2896 C C . ALA A 1 372 ? -33.197 3.480 17.901 1.00 92.44 372 ALA A C 1
ATOM 2898 O O . ALA A 1 372 ? -33.184 4.095 18.973 1.00 92.44 372 ALA A O 1
ATOM 2899 N N . PRO A 1 373 ? -34.312 3.410 17.150 1.00 92.81 373 PRO A N 1
ATOM 2900 C CA . PRO A 1 373 ? -35.593 3.886 17.651 1.00 92.81 373 PRO A CA 1
ATOM 2901 C C . PRO A 1 373 ? -36.020 3.066 18.888 1.00 92.81 373 PRO A C 1
ATOM 2903 O O . PRO A 1 373 ? -35.717 1.870 18.954 1.00 92.81 373 PRO A O 1
ATOM 2906 N N . PRO A 1 374 ? -36.767 3.652 19.848 1.00 93.69 374 PRO A N 1
ATOM 2907 C CA . PRO A 1 374 ? -37.084 2.996 21.121 1.00 93.69 374 PRO A CA 1
ATOM 2908 C C . PRO A 1 374 ? -37.694 1.584 21.019 1.00 93.69 374 PRO A C 1
ATOM 2910 O O . PRO A 1 374 ? -37.294 0.735 21.814 1.00 93.69 374 PRO A O 1
ATOM 2913 N N . PRO A 1 375 ? -38.594 1.273 20.058 1.00 94.56 375 PRO A N 1
ATOM 2914 C CA . PRO A 1 375 ? -39.126 -0.084 19.912 1.00 94.56 375 PRO A CA 1
ATOM 2915 C C . PRO A 1 375 ? -38.054 -1.127 19.571 1.00 94.56 375 PRO A C 1
ATOM 2917 O O . PRO A 1 375 ? -38.011 -2.176 20.207 1.00 94.56 375 PRO A O 1
ATOM 2920 N N . LEU A 1 376 ? -37.158 -0.818 18.623 1.00 92.88 376 LEU A N 1
ATOM 2921 C CA . LEU A 1 376 ? -36.059 -1.710 18.234 1.00 92.88 376 LEU A CA 1
ATOM 2922 C C . LEU A 1 376 ? -35.040 -1.851 19.370 1.00 92.88 376 LEU A C 1
ATOM 2924 O O . LEU A 1 376 ? -34.591 -2.954 19.669 1.00 92.88 376 LEU A O 1
ATOM 2928 N N . ALA A 1 377 ? -34.710 -0.739 20.034 1.00 94.50 377 ALA A N 1
ATOM 2929 C CA . ALA A 1 377 ? -33.801 -0.741 21.175 1.00 94.50 377 ALA A CA 1
ATOM 2930 C C . ALA A 1 377 ? -34.318 -1.633 22.313 1.00 94.50 377 ALA A C 1
ATOM 2932 O O . ALA A 1 377 ? -33.551 -2.418 22.863 1.00 94.50 377 ALA A O 1
ATOM 2933 N N . ASN A 1 378 ? -35.613 -1.554 22.635 1.00 96.38 378 ASN A N 1
ATOM 2934 C CA . ASN A 1 378 ? -36.221 -2.390 23.667 1.00 96.38 378 ASN A CA 1
ATOM 2935 C C . ASN A 1 378 ? -36.286 -3.869 23.255 1.00 96.38 378 ASN A C 1
ATOM 2937 O O . ASN A 1 378 ? -36.003 -4.735 24.080 1.00 96.38 378 ASN A O 1
ATOM 2941 N N . GLU A 1 379 ? -36.617 -4.165 21.990 1.00 96.69 379 GLU A N 1
ATOM 2942 C CA . GLU A 1 379 ? -36.616 -5.541 21.472 1.00 96.69 379 GLU A CA 1
ATOM 2943 C C . GLU A 1 379 ? -35.233 -6.183 21.623 1.00 96.69 379 GLU A C 1
ATOM 2945 O O . GLU A 1 379 ? -35.109 -7.263 22.202 1.00 96.69 379 GLU A O 1
ATOM 2950 N N . LEU A 1 380 ? -34.188 -5.516 21.126 1.00 96.81 380 LEU A N 1
ATOM 2951 C CA . LEU A 1 380 ? -32.834 -6.065 21.139 1.00 96.81 380 LEU A CA 1
ATOM 2952 C C . LEU A 1 380 ? -32.219 -6.081 22.540 1.00 96.81 380 LEU A C 1
ATOM 2954 O O . LEU A 1 380 ? -31.481 -7.011 22.855 1.00 96.81 380 LEU A O 1
ATOM 2958 N N . TYR A 1 381 ? -32.561 -5.118 23.400 1.00 97.19 381 TYR A N 1
ATOM 2959 C CA . TYR A 1 381 ? -32.209 -5.153 24.821 1.00 97.19 381 TYR A CA 1
ATOM 2960 C C . TYR A 1 381 ? -32.796 -6.389 25.513 1.00 97.19 381 TYR A C 1
ATOM 2962 O O . TYR A 1 381 ? -32.057 -7.157 26.127 1.00 97.19 381 TYR A O 1
ATOM 2970 N N . ALA A 1 382 ? -34.105 -6.623 25.370 1.00 97.31 382 ALA A N 1
ATOM 2971 C CA . ALA A 1 382 ? -34.770 -7.777 25.971 1.00 97.31 382 ALA A CA 1
ATOM 2972 C C . ALA A 1 382 ? -34.220 -9.101 25.415 1.00 97.31 382 ALA A C 1
ATOM 2974 O O . ALA A 1 382 ? -33.975 -10.039 26.174 1.00 97.31 382 ALA A O 1
ATOM 2975 N N . TYR A 1 383 ? -33.963 -9.156 24.105 1.00 97.56 383 TYR A N 1
ATOM 2976 C CA . TYR A 1 383 ? -33.354 -10.315 23.460 1.00 97.56 383 TYR A CA 1
ATOM 2977 C C . TYR A 1 383 ? -31.939 -10.593 23.988 1.00 97.56 383 TYR A C 1
ATOM 2979 O O . TYR A 1 383 ? -31.635 -11.728 24.344 1.00 97.56 383 TYR A O 1
ATOM 2987 N N . PHE A 1 384 ? -31.087 -9.569 24.103 1.00 97.31 384 PHE A N 1
ATOM 2988 C CA . PHE A 1 384 ? -29.734 -9.698 24.653 1.00 97.31 384 PHE A CA 1
ATOM 2989 C C . PHE A 1 384 ? -29.749 -10.216 26.098 1.00 97.31 384 PHE A C 1
ATOM 2991 O O . PHE A 1 384 ? -28.995 -11.128 26.437 1.00 97.31 384 PHE A O 1
ATOM 2998 N N . VAL A 1 385 ? -30.636 -9.671 26.940 1.00 97.50 385 VAL A N 1
ATOM 2999 C CA . VAL A 1 385 ? -30.836 -10.128 28.325 1.00 97.50 385 VAL A CA 1
ATOM 3000 C C . VAL A 1 385 ? -31.223 -11.602 28.358 1.00 97.50 385 VAL A C 1
ATOM 3002 O O . VAL A 1 385 ? -30.591 -12.381 29.071 1.00 97.50 385 VAL A O 1
ATOM 3005 N N . GLN A 1 386 ? -32.217 -11.997 27.556 1.00 97.38 386 GLN A N 1
ATOM 3006 C CA . GLN A 1 386 ? -32.650 -13.389 27.452 1.00 97.38 386 GLN A CA 1
ATOM 3007 C C . GLN A 1 386 ? -31.483 -14.297 27.048 1.00 97.38 386 GLN A C 1
ATOM 3009 O O . GLN A 1 386 ? -31.273 -15.335 27.671 1.00 97.38 386 GLN A O 1
ATOM 3014 N N . LYS A 1 387 ? -30.695 -13.884 26.049 1.00 96.88 387 LYS A N 1
ATOM 3015 C CA . LYS A 1 387 ? -29.552 -14.649 25.542 1.00 96.88 387 LYS A CA 1
ATOM 3016 C C . LYS A 1 387 ? -28.480 -14.882 26.605 1.00 96.88 387 LYS A C 1
ATOM 3018 O O . LYS A 1 387 ? -27.961 -15.988 26.728 1.00 96.88 387 LYS A O 1
ATOM 3023 N N . CYS A 1 388 ? -28.148 -13.849 27.375 1.00 97.19 388 CYS A N 1
ATOM 3024 C CA . CYS A 1 388 ? -27.204 -13.954 28.486 1.00 97.19 388 CYS A CA 1
ATOM 3025 C C . CYS A 1 388 ? -27.758 -14.830 29.625 1.00 97.19 388 CYS A C 1
ATOM 3027 O O . CYS A 1 388 ? -27.021 -15.637 30.195 1.00 97.19 388 CYS A O 1
ATOM 3029 N N . GLY A 1 389 ? -29.064 -14.724 29.896 1.00 96.75 389 GLY A N 1
ATOM 3030 C CA . GLY A 1 389 ? -29.779 -15.511 30.906 1.00 96.75 389 GLY A CA 1
ATOM 3031 C C . GLY A 1 389 ? -29.806 -17.020 30.640 1.00 96.75 389 GLY A C 1
ATOM 3032 O O . GLY A 1 389 ? -30.038 -17.797 31.558 1.00 96.75 389 GLY A O 1
ATOM 3033 N N . GLU A 1 390 ? -29.507 -17.464 29.414 1.00 96.06 390 GLU A N 1
ATOM 3034 C CA . GLU A 1 390 ? -29.323 -18.889 29.097 1.00 96.06 390 GLU A CA 1
ATOM 3035 C C . GLU A 1 390 ? -28.072 -19.502 29.755 1.00 96.06 390 GLU A C 1
ATOM 3037 O O . GLU A 1 390 ? -27.939 -20.728 29.779 1.00 96.06 390 GLU A O 1
ATOM 3042 N N . LYS A 1 391 ? -27.116 -18.679 30.215 1.00 94.81 391 LYS A N 1
ATOM 3043 C CA . LYS A 1 391 ? -25.791 -19.131 30.679 1.00 94.81 391 LYS A CA 1
ATOM 3044 C C . LYS A 1 391 ? -25.487 -18.821 32.136 1.00 94.81 391 LYS A C 1
ATOM 3046 O O . LYS A 1 391 ? -24.778 -19.601 32.761 1.00 94.81 391 LYS A O 1
ATOM 3051 N N . LEU A 1 392 ? -25.981 -17.705 32.659 1.00 95.94 392 LEU A N 1
ATOM 3052 C CA . LEU A 1 392 ? -25.727 -17.268 34.031 1.00 95.94 392 LEU A CA 1
ATOM 3053 C C . LEU A 1 392 ? -26.878 -16.394 34.537 1.00 95.94 392 LEU A C 1
ATOM 3055 O O . LEU A 1 392 ? -27.787 -16.048 33.781 1.00 95.94 392 LEU A O 1
ATOM 3059 N N . LYS A 1 393 ? -26.829 -16.004 35.812 1.00 96.44 393 LYS A N 1
ATOM 3060 C CA . LYS A 1 393 ? -27.826 -15.104 36.397 1.00 96.44 393 LYS A CA 1
ATOM 3061 C C . LYS A 1 393 ? -27.658 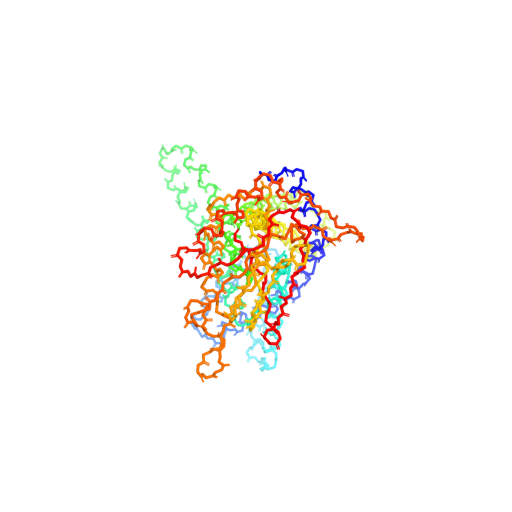-13.670 35.882 1.00 96.44 393 LYS A C 1
ATOM 3063 O O . LYS A 1 393 ? -26.593 -13.067 36.008 1.00 96.44 393 LYS A O 1
ATOM 3068 N N . VAL A 1 394 ? -28.741 -13.127 35.329 1.00 98.06 394 VAL A N 1
ATOM 3069 C CA . VAL A 1 394 ? -28.800 -11.770 34.780 1.00 98.06 394 VAL A CA 1
ATOM 3070 C C . VAL A 1 394 ? -29.884 -10.972 35.492 1.00 98.06 394 VAL A C 1
ATOM 3072 O O . VAL A 1 394 ? -31.051 -11.352 35.484 1.00 98.06 394 VAL A O 1
ATOM 3075 N N . GLU A 1 395 ? -29.493 -9.837 36.050 1.00 98.31 395 GLU A N 1
ATOM 3076 C CA . GLU A 1 395 ? -30.362 -8.800 36.596 1.00 98.31 395 GLU A CA 1
ATOM 3077 C C . GLU A 1 395 ? -30.441 -7.624 35.620 1.00 98.31 395 GLU A C 1
ATOM 3079 O O . GLU A 1 395 ? -29.581 -7.446 34.751 1.00 98.31 395 GLU A O 1
ATOM 3084 N N . CYS A 1 396 ? -31.491 -6.812 35.728 1.00 97.19 396 CYS A N 1
ATOM 3085 C CA . CYS A 1 396 ? -31.806 -5.800 34.722 1.00 97.19 396 CYS A CA 1
ATOM 3086 C C . CYS A 1 396 ? -32.221 -4.461 35.324 1.00 97.19 396 CYS A C 1
ATOM 3088 O O . CYS A 1 396 ? -32.831 -4.389 36.388 1.00 97.19 396 CYS A O 1
ATOM 3090 N N . GLY A 1 397 ? -31.959 -3.390 34.575 1.00 94.25 397 GLY A N 1
ATOM 3091 C CA . GLY A 1 397 ? -32.664 -2.121 34.746 1.00 94.25 397 GLY A CA 1
ATOM 3092 C C . GLY A 1 397 ? -34.073 -2.145 34.148 1.00 94.25 397 GLY A C 1
ATOM 3093 O O . GLY A 1 397 ? -34.517 -3.129 33.550 1.00 94.25 397 GLY A O 1
ATOM 3094 N N . ARG A 1 398 ? -34.771 -1.011 34.254 1.00 93.44 398 ARG A N 1
ATOM 3095 C CA . ARG A 1 398 ? -36.072 -0.790 33.609 1.00 93.44 398 ARG A CA 1
ATOM 3096 C C . ARG A 1 398 ? -35.886 0.089 32.373 1.00 93.44 398 ARG A C 1
ATOM 3098 O O . ARG A 1 398 ? -35.469 1.239 32.483 1.00 93.44 398 ARG A O 1
ATOM 3105 N N . PHE A 1 399 ? -36.191 -0.451 31.192 1.00 93.00 399 PHE A N 1
ATOM 3106 C CA . PHE A 1 399 ? -36.032 0.278 29.932 1.00 93.00 399 PHE A CA 1
ATOM 3107 C C . PHE A 1 399 ? -36.805 1.608 29.956 1.00 93.00 399 PHE A C 1
ATOM 3109 O O . PHE A 1 399 ? -37.955 1.652 30.390 1.00 93.00 399 PHE A O 1
ATOM 3116 N N . ALA A 1 400 ? -36.163 2.680 29.482 1.00 89.00 400 ALA A N 1
ATOM 3117 C CA . ALA A 1 400 ? -36.704 4.044 29.428 1.00 89.00 400 ALA A CA 1
ATOM 3118 C C . ALA A 1 400 ? -37.169 4.650 30.774 1.00 89.00 400 ALA A C 1
ATOM 3120 O O . ALA A 1 400 ? -37.887 5.649 30.769 1.00 89.00 400 ALA A O 1
ATOM 3121 N N . ALA A 1 401 ? -36.749 4.093 31.914 1.00 93.31 401 ALA A N 1
ATOM 3122 C CA . ALA A 1 401 ? -36.916 4.728 33.218 1.00 93.31 401 ALA A CA 1
ATOM 3123 C C . ALA A 1 401 ? -35.712 5.621 33.554 1.00 93.31 401 ALA A C 1
ATOM 3125 O O . ALA A 1 401 ? -34.593 5.357 33.108 1.00 93.31 401 ALA A O 1
ATOM 3126 N N . ASP A 1 402 ? -35.936 6.649 34.376 1.00 96.31 402 ASP A N 1
ATOM 3127 C CA . ASP A 1 402 ? -34.831 7.306 35.072 1.00 96.31 402 ASP A CA 1
ATOM 3128 C C . ASP A 1 402 ? -34.268 6.337 36.117 1.00 96.31 402 ASP A C 1
ATOM 3130 O O . ASP A 1 402 ? -35.014 5.789 36.932 1.00 96.31 402 ASP A O 1
ATOM 3134 N N . MET A 1 403 ? -32.970 6.069 36.022 1.00 97.56 403 MET A N 1
ATOM 3135 C CA . MET A 1 403 ? -32.300 5.007 36.761 1.00 97.56 403 MET A CA 1
ATOM 3136 C C . MET A 1 403 ? -31.079 5.560 37.477 1.00 97.56 403 MET A C 1
ATOM 3138 O O . MET A 1 403 ? -30.231 6.224 36.878 1.00 97.56 403 MET A O 1
ATOM 3142 N N . GLN A 1 404 ? -30.943 5.204 38.748 1.00 98.31 404 GLN A N 1
ATOM 3143 C CA . GLN A 1 404 ? -29.738 5.449 39.523 1.00 98.31 404 GLN A CA 1
ATOM 3144 C C . GLN A 1 404 ? -28.953 4.141 39.611 1.00 98.31 404 GLN A C 1
ATOM 3146 O O . GLN A 1 404 ? -29.349 3.203 40.299 1.00 98.31 404 GLN A O 1
ATOM 3151 N N . VAL A 1 405 ? -27.850 4.066 38.864 1.00 98.31 405 VAL A N 1
ATOM 3152 C CA . VAL A 1 405 ? -26.978 2.885 38.818 1.00 98.31 405 VAL A CA 1
ATOM 3153 C C . VAL A 1 405 ? -25.817 3.093 39.784 1.00 98.31 405 VAL A C 1
ATOM 3155 O O . VAL A 1 405 ? -24.955 3.940 39.559 1.00 98.31 405 VAL A O 1
ATOM 3158 N N . SER A 1 406 ? -25.798 2.320 40.866 1.00 98.44 406 SER A N 1
ATOM 3159 C CA . SER A 1 406 ? -24.695 2.296 41.829 1.00 98.44 406 SER A CA 1
ATOM 3160 C C . SER A 1 406 ? -23.789 1.108 41.538 1.00 98.44 406 SER A C 1
ATOM 3162 O O . SER A 1 406 ? -24.280 -0.004 41.355 1.00 98.44 406 SER A O 1
ATOM 3164 N N . LEU A 1 407 ? -22.472 1.311 41.537 1.00 98.62 407 LEU A N 1
ATOM 3165 C CA . LEU A 1 407 ? -21.503 0.227 41.379 1.00 98.62 407 LEU A CA 1
ATOM 3166 C C . LEU A 1 407 ? -20.220 0.477 42.170 1.00 98.62 407 LEU A C 1
ATOM 3168 O O . LEU A 1 407 ? -19.875 1.620 42.472 1.00 98.62 407 LEU A O 1
ATOM 3172 N N . VAL A 1 408 ? -19.477 -0.597 42.424 1.00 98.56 408 VAL A N 1
ATOM 3173 C CA . VAL A 1 408 ? -18.068 -0.542 42.825 1.00 98.56 408 VAL A CA 1
ATOM 3174 C C . VAL A 1 408 ? -17.249 -1.201 41.722 1.00 98.56 408 VAL A C 1
ATOM 3176 O O . VAL A 1 408 ? -17.268 -2.421 41.586 1.00 98.56 408 VAL A O 1
ATOM 3179 N N . ASN A 1 409 ? -16.576 -0.386 40.904 1.00 98.25 409 ASN A N 1
ATOM 3180 C CA . ASN A 1 409 ? -15.758 -0.874 39.795 1.00 98.25 409 ASN A CA 1
ATOM 3181 C C . ASN A 1 409 ? -14.419 -1.403 40.322 1.00 98.25 409 ASN A C 1
ATOM 3183 O O . ASN A 1 409 ? -13.586 -0.633 40.804 1.00 98.25 409 ASN A O 1
ATOM 3187 N N . ASP A 1 410 ? -14.233 -2.713 40.236 1.00 96.50 410 ASP A N 1
ATOM 3188 C CA . ASP A 1 410 ? -13.083 -3.408 40.791 1.00 96.50 410 ASP A CA 1
ATOM 3189 C C . ASP A 1 410 ? -11.875 -3.334 39.846 1.00 96.50 410 ASP A C 1
ATOM 3191 O O . ASP A 1 410 ? -11.870 -3.936 38.770 1.00 96.50 410 ASP A O 1
ATOM 3195 N N . GLY A 1 411 ? -10.856 -2.572 40.251 1.00 92.19 411 GLY A N 1
ATOM 3196 C CA . GLY A 1 411 ? -9.637 -2.311 39.479 1.00 92.19 411 GLY A CA 1
ATOM 3197 C C . GLY A 1 411 ? -9.241 -0.827 39.452 1.00 92.19 411 GLY A C 1
ATOM 3198 O O . GLY A 1 411 ? -8.234 -0.481 40.071 1.00 92.19 411 GLY A O 1
ATOM 3199 N N . PRO A 1 412 ? -9.999 0.060 38.766 1.00 94.25 412 PRO A N 1
ATOM 3200 C CA . PRO A 1 412 ? -11.177 -0.233 37.943 1.00 94.25 412 PRO A CA 1
ATOM 3201 C C . PRO A 1 412 ? -10.824 -0.884 36.595 1.00 94.25 412 PRO A C 1
ATOM 3203 O O . PRO A 1 412 ? -9.823 -0.541 35.964 1.00 94.25 412 PRO A O 1
ATOM 3206 N N . VAL A 1 413 ? -11.690 -1.780 36.114 1.00 97.44 413 VAL A N 1
ATOM 3207 C CA . VAL A 1 413 ? -11.582 -2.449 34.808 1.00 97.44 413 VAL A CA 1
ATOM 3208 C C . VAL A 1 413 ? -12.816 -2.123 33.970 1.00 97.44 413 VAL A C 1
ATOM 3210 O O . VAL A 1 413 ? -13.947 -2.415 34.357 1.00 97.44 413 VAL A O 1
ATOM 3213 N N . THR A 1 414 ? -12.607 -1.498 32.809 1.00 97.88 414 THR A N 1
ATOM 3214 C CA . THR A 1 414 ? -13.684 -1.051 31.911 1.00 97.88 414 THR A CA 1
ATOM 3215 C C . THR A 1 414 ? -13.314 -1.332 30.458 1.00 97.88 414 THR A C 1
ATOM 3217 O O . THR A 1 414 ? -12.222 -0.970 30.023 1.00 97.88 414 THR A O 1
ATOM 3220 N N . PHE A 1 415 ? -14.225 -1.937 29.695 1.00 97.06 415 PHE A N 1
ATOM 3221 C CA . PHE A 1 415 ? -14.008 -2.251 28.282 1.00 97.06 415 PHE A CA 1
ATOM 3222 C C . PHE A 1 415 ? -15.196 -1.857 27.414 1.00 97.06 415 PHE A C 1
ATOM 3224 O O . PHE A 1 415 ? -16.349 -2.086 27.767 1.00 97.06 415 PHE A O 1
ATOM 3231 N N . TRP A 1 416 ? -14.891 -1.320 26.235 1.00 95.56 416 TRP A N 1
ATOM 3232 C CA . TRP A 1 416 ? -15.865 -1.069 25.179 1.00 95.56 416 TRP A CA 1
ATOM 3233 C C . TRP A 1 416 ? -15.885 -2.246 24.203 1.00 95.56 416 TRP A C 1
ATOM 3235 O O . TRP A 1 416 ? -14.896 -2.503 23.513 1.00 95.56 416 TRP A O 1
ATOM 3245 N N . LEU A 1 417 ? -17.007 -2.958 24.129 1.00 93.62 417 LEU A N 1
ATOM 3246 C CA . LEU A 1 417 ? -17.210 -4.085 23.227 1.00 93.62 417 LEU A CA 1
ATOM 3247 C C . LEU A 1 417 ? -18.243 -3.728 22.156 1.00 93.62 417 LEU A C 1
ATOM 3249 O O . LEU A 1 417 ? -19.305 -3.195 22.453 1.00 93.62 417 LEU A O 1
ATOM 3253 N N . SER A 1 418 ? -17.930 -4.059 20.909 1.00 88.19 418 SER A N 1
ATOM 3254 C CA . SER A 1 418 ? -18.830 -3.951 19.757 1.00 88.19 418 SER A CA 1
ATOM 3255 C C . SER A 1 418 ? -18.675 -5.170 18.840 1.00 88.19 418 SER A C 1
ATOM 3257 O O . SER A 1 418 ? -17.669 -5.901 18.945 1.00 88.19 418 SER A O 1
ATOM 3259 N N . CYS A 1 419 ? -19.669 -5.436 17.988 1.00 71.31 419 CYS A N 1
ATOM 3260 C CA . CYS A 1 419 ? -19.765 -6.669 17.197 1.00 71.31 419 CYS A CA 1
ATOM 3261 C C . CYS A 1 419 ? -20.308 -6.508 15.777 1.00 71.31 419 CYS A C 1
ATOM 3263 O O . CYS A 1 419 ? -21.295 -5.764 15.600 1.00 71.31 419 CYS A O 1
#

pLDDT: mean 87.43, std 10.81, range [42.03, 98.75]

Foldseek 3Di:
DPDPVNLVVVLVVLCVVLVLLVLLVQLLVLCVVLVVLVVLLVLLVLLVDVVNPVVNVVVLVCCCVPPPVPCSVVVSVVSVVSSVCSVVDDPVVSVVSVVSNLVSLVSVLCSLQVLLVDPDDDPSVLSVVLVVCLVVVLCVQLVVLVVVLVVVVVVCVPDPDDPVVNVVSVCSNLVSQLVSQLSCLQPSHPDHQDSVLSSQLSNQLSVQLVVVVVVLVVCCVVCVVLCVVQPPNSSVVSVSVNSSSNSSSSVSSSNSSSSVRVVVVVVVVVVQPQWWKWKKFFFQWKFKDFPRHTQWIFGGAIETAIFHWAPDDLVRLLVQLVCQQAPQQAADPVGDSGDGCLRVLGEYEYEYDNCVCWDPPDDDDTDSNGGHDLVVSVVSSVSSQVSNVVRHHYTYDDRPGDMDMDTDQVVNDIDMDID

Organism: NCBI:txid907488

InterPro domains:
  IPR003732 D-aminoacyl-tRNA deacylase DTD [MF_00518] (276-419)
  IPR003732 D-aminoacyl-tRNA deacylase DTD [PF02580] (278-417)
  IPR003732 D-aminoacyl-tRNA deacylase DTD [TIGR00256] (277-418)
  IPR003732 D-aminoacyl-tRNA deacylase DTD [cd00563] (277-419)
  IPR017039 Virulence factor BrkB [PF03631] (18-262)
  IPR017039 Virulence factor BrkB [PTHR30213] (7-284)
  IPR017039 Virulence factor BrkB [TIGR00765] (6-262)
  IPR023509 D-aminoacyl-tRNA deacylase-like superfamily [G3DSA:3.50.80.10] (276-419)
  IPR023509 D-aminoacyl-tRNA deacylase-like superfamily [SSF69500] (277-418)
  IPR023679 Uncharacterised protein family UPF0761, bacterial [MF_00672] (4-286)

Sequence (419 aa):
MIDLKSFCTLFWQRFNHNKLTQAAGYLTYSTMLAIVPLIMVVFSIFSAFPVFNEVTGALKAFIFTNFAPSAGDVVGQYIDEFVNNSKQMSAVGIISLIVVALMLINSIDRTLNGIWHDTSTRPIFTSFAIYWLILTLGPLLVGTSIAASSYVKTMFEHSAASSFGLKLLGFVPFLSTWFIFTVIYMVVPNKKVSIKHSAAGALIAAVFFTLGKQAFAWYIVTFPSYQLIYGAMATLPIMLLWIQLSWTFVLLGAQLAAVLAEVRSKKQINYQEVTVIALIQRVTQAKVEVGGEVVGQIGEGLLVLLGVEKDDDRQKADKLAEKVLNYRVFSDADNKMNLNVQQIDGELLVVSQFTLAADTQKGLRPSFSKGAPPPLANELYAYFVQKCGEKLKVECGRFAADMQVSLVNDGPVTFWLSC

Radius of gyration: 32.95 Å; chains: 1; bounding box: 82×44×88 Å